Protein AF-A0AAE0V7F2-F1 (afdb_monomer_lite)

Sequence (615 aa):
MLTYCKDMPYSTTMYPNLLDQKSRTEAEQSVEYLLLNVVHSVLNGECNPDIRMLGCSIIAPRCENSKILKPCRSTCESVQKACDHLFERIGMAWPYYLDCDRFFVSEEEGCYDPLEGLRENVEPEMDSIPIEESSSVIPFTYHSNTQMFNILSKTAEDCSHISRTYSIGQSFEKEDLLVIEFSSNPGEHELLEPEVKYIGNMHGNEVLGRELLIHLAKYLCSEYLLGNTRIQTLINTTRIHILPSMNPDGYELALSEVLRGSDSEYNEDAVYTGQTAGRYNAQNIDLNRNFPDLTSYVYNQRRLKHFRNDHIPIPHSYWLGKVAPETYAVMKWIRSIPFVLSASFHGGDLVVSYPYDLSKHPLEKNAFSPTPDEQVFRQLAKMYANAHATMSSSDTDRCGGNFADKEGTVNGAQWYSIKGGMGDFNYLHTNCFEITVELGCDKFPAEDDLYTGWKENKEALLTFLESVHMGIKGIVKDEDGNGIKGAVVSVRGIRHSITTAKNGDYWRLLTPGIHIVSASAPGYSRAIKKVHLPAHMQTAGRVDFVLKKVPMDPEMNEINTLQMSNYEEFDPYNNLARYNMREVRPREQERQQKPWWWSYFTQLNNQNPSWLLRN

Structure (mmCIF, N/CA/C/O backbone):
data_AF-A0AAE0V7F2-F1
#
_entry.id   AF-A0AAE0V7F2-F1
#
loop_
_atom_site.group_PDB
_atom_site.id
_atom_site.type_symbol
_atom_site.label_atom_id
_atom_site.label_alt_id
_atom_site.label_comp_id
_atom_site.label_asym_id
_atom_site.label_entity_id
_atom_site.label_seq_id
_atom_site.pdbx_PDB_ins_code
_atom_site.Cartn_x
_atom_site.Cartn_y
_atom_site.Cartn_z
_atom_site.occupancy
_atom_site.B_iso_or_equiv
_atom_site.auth_seq_id
_atom_site.auth_comp_id
_atom_site.auth_asym_id
_atom_site.auth_atom_id
_atom_site.pdbx_PDB_model_num
ATOM 1 N N . MET A 1 1 ? 5.948 24.072 50.055 1.00 76.31 1 MET A N 1
ATOM 2 C CA . MET A 1 1 ? 5.459 23.374 48.852 1.00 76.31 1 MET A CA 1
ATOM 3 C C . MET A 1 1 ? 6.565 22.557 48.209 1.00 76.31 1 MET A C 1
ATOM 5 O O . MET A 1 1 ? 7.717 22.987 48.254 1.00 76.31 1 MET A O 1
ATOM 9 N N . LEU A 1 2 ? 6.215 21.394 47.655 1.00 85.12 2 LEU A N 1
ATOM 10 C CA . LEU A 1 2 ? 7.096 20.586 46.801 1.00 85.12 2 LEU A CA 1
ATOM 11 C C . LEU A 1 2 ? 7.266 21.278 45.447 1.00 85.12 2 LEU A C 1
ATOM 13 O O . LEU A 1 2 ? 6.346 21.961 45.002 1.00 85.12 2 LEU A O 1
ATOM 17 N N . THR A 1 3 ? 8.416 21.113 44.789 1.00 82.25 3 THR A N 1
ATOM 18 C CA . THR A 1 3 ? 8.709 21.825 43.531 1.00 82.25 3 THR A CA 1
ATOM 19 C C . THR A 1 3 ? 7.691 21.519 42.433 1.00 82.25 3 THR A C 1
ATOM 21 O O . THR A 1 3 ? 7.270 22.444 41.748 1.00 82.25 3 THR A O 1
ATOM 24 N N . TYR A 1 4 ? 7.244 20.264 42.323 1.00 82.75 4 TYR A N 1
ATOM 25 C CA . TYR A 1 4 ? 6.269 19.826 41.316 1.00 82.75 4 TYR A CA 1
ATOM 26 C C . TYR A 1 4 ? 4.811 20.235 41.617 1.00 82.75 4 TYR A C 1
ATOM 28 O O . TYR A 1 4 ? 3.957 20.186 40.734 1.00 82.75 4 TYR A O 1
ATOM 36 N N . CYS A 1 5 ? 4.535 20.687 42.847 1.00 88.56 5 CYS A N 1
ATOM 37 C CA . CYS A 1 5 ? 3.203 21.053 43.346 1.00 88.56 5 CYS A CA 1
ATOM 38 C C . CYS A 1 5 ? 3.073 22.553 43.652 1.00 88.56 5 CYS A C 1
ATOM 40 O O . CYS A 1 5 ? 2.258 22.951 44.481 1.00 88.56 5 CYS A O 1
ATOM 42 N N . LYS A 1 6 ? 3.921 23.399 43.058 1.00 84.81 6 LYS A N 1
ATOM 43 C CA . LYS A 1 6 ? 3.922 24.844 43.335 1.00 84.81 6 LYS A CA 1
ATOM 44 C C . LYS A 1 6 ? 2.682 25.572 42.813 1.00 84.81 6 LYS A C 1
ATOM 46 O O . LYS A 1 6 ? 2.355 26.611 43.373 1.00 84.81 6 LYS A O 1
ATOM 51 N N . ASP A 1 7 ? 2.011 25.015 41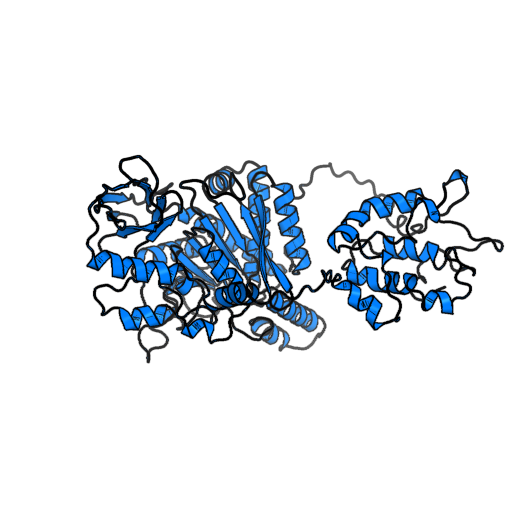.808 1.00 84.12 7 ASP A N 1
ATOM 52 C CA . ASP A 1 7 ? 0.898 25.662 41.098 1.00 84.12 7 ASP A CA 1
ATOM 53 C C . ASP A 1 7 ? -0.479 25.342 41.708 1.00 84.12 7 ASP A C 1
ATOM 55 O O . ASP A 1 7 ? -1.504 25.627 41.098 1.00 84.12 7 ASP A O 1
ATOM 59 N N . MET A 1 8 ? -0.523 24.713 42.889 1.00 87.88 8 MET A N 1
ATOM 60 C CA . MET A 1 8 ? -1.783 24.471 43.599 1.00 87.88 8 MET A CA 1
ATOM 61 C C . MET A 1 8 ? -2.416 25.804 44.045 1.00 87.88 8 MET A C 1
ATOM 63 O O . MET A 1 8 ? -1.685 26.749 44.357 1.00 87.88 8 MET A O 1
ATOM 67 N N . PRO A 1 9 ? -3.751 25.872 44.214 1.00 84.44 9 PRO A N 1
ATOM 68 C CA . PRO A 1 9 ? -4.465 27.093 44.618 1.00 84.44 9 PRO A CA 1
ATOM 69 C C . PRO A 1 9 ? -4.185 27.553 46.066 1.00 84.44 9 PRO A C 1
ATOM 71 O O . PRO A 1 9 ? -4.761 28.524 46.550 1.00 84.44 9 PRO A O 1
ATOM 74 N N . TYR A 1 10 ? -3.290 26.876 46.787 1.00 88.31 10 TYR A N 1
ATOM 75 C CA . TYR A 1 10 ? -2.889 27.191 48.155 1.00 88.31 10 TYR A CA 1
ATOM 76 C C . TYR A 1 10 ? -1.365 27.144 48.302 1.00 88.31 10 TYR A C 1
ATOM 78 O O . TYR A 1 10 ? -0.661 26.467 47.559 1.00 88.31 10 TYR A O 1
ATOM 86 N N . SER A 1 11 ? -0.837 27.844 49.306 1.00 86.69 11 SER A N 1
ATOM 87 C CA . SER A 1 11 ? 0.612 27.999 49.511 1.00 86.69 11 SER A CA 1
ATOM 88 C C . SER A 1 11 ? 1.158 27.261 50.742 1.00 86.69 11 SER A C 1
ATOM 90 O O . SER A 1 11 ? 2.370 27.031 50.844 1.00 86.69 11 SER A O 1
ATOM 92 N N . THR A 1 12 ? 0.285 26.847 51.667 1.00 88.69 12 THR A N 1
ATOM 93 C CA . THR A 1 12 ? 0.639 26.207 52.942 1.00 88.69 12 THR A CA 1
ATOM 94 C C . THR A 1 12 ? 0.296 24.716 52.955 1.00 88.69 12 THR A C 1
ATOM 96 O O . THR A 1 12 ? -0.811 24.308 52.621 1.00 88.69 12 THR A O 1
ATOM 99 N N . THR A 1 13 ? 1.255 23.898 53.399 1.00 91.94 13 THR A N 1
ATOM 100 C CA . THR A 1 13 ? 1.122 22.441 53.586 1.00 91.94 13 THR A CA 1
ATOM 101 C C . THR A 1 13 ? 1.678 22.056 54.954 1.00 91.94 13 THR A C 1
ATOM 103 O O . THR A 1 13 ? 2.510 22.780 55.506 1.00 91.94 13 THR A O 1
ATOM 106 N N . MET A 1 14 ? 1.258 20.913 55.492 1.00 89.94 14 MET A N 1
ATOM 107 C CA . MET A 1 14 ? 1.716 20.394 56.785 1.00 89.94 14 MET A CA 1
ATOM 108 C C . MET A 1 14 ? 2.252 18.966 56.660 1.00 89.94 14 MET A C 1
ATOM 110 O O . MET A 1 14 ? 1.837 18.230 55.768 1.00 89.94 14 MET A O 1
ATOM 114 N N . TYR A 1 15 ? 3.175 18.603 57.555 1.00 90.31 15 TYR A N 1
ATOM 115 C CA . TYR A 1 15 ? 3.662 17.237 57.742 1.00 90.31 15 TYR A CA 1
ATOM 116 C C . TYR A 1 15 ? 3.369 16.774 59.189 1.00 90.31 15 TYR A C 1
ATOM 118 O O . TYR A 1 15 ? 3.468 17.607 60.096 1.00 90.31 15 TYR A O 1
ATOM 126 N N . PRO A 1 16 ? 3.044 15.490 59.440 1.00 91.88 16 PRO A N 1
ATOM 127 C CA . PRO A 1 16 ? 2.923 14.426 58.448 1.00 91.88 16 PRO A CA 1
ATOM 128 C C . PRO A 1 16 ? 1.784 14.674 57.449 1.00 91.88 16 PRO A C 1
ATOM 130 O O . PRO A 1 16 ? 0.762 15.240 57.826 1.00 91.88 16 PRO A O 1
ATOM 133 N N . ASN A 1 17 ? 2.004 14.354 56.170 1.00 92.38 17 ASN A N 1
ATOM 134 C CA . ASN A 1 17 ? 0.981 14.521 55.128 1.00 92.38 17 ASN A CA 1
ATOM 135 C C . ASN A 1 17 ? -0.045 13.370 55.170 1.00 92.38 17 ASN A C 1
ATOM 137 O O . ASN A 1 17 ? -0.004 12.532 56.069 1.00 92.38 17 ASN A O 1
ATOM 141 N N . LEU A 1 18 ? -0.967 13.303 54.201 1.00 90.44 18 LEU A N 1
ATOM 142 C CA . LEU A 1 18 ? -2.002 12.256 54.163 1.00 90.44 18 LEU A CA 1
ATOM 143 C C . LEU A 1 18 ? -1.441 10.833 53.957 1.00 90.44 18 LEU A C 1
ATOM 145 O O . LEU A 1 18 ? -2.173 9.867 54.154 1.00 90.44 18 LEU A O 1
ATOM 149 N N . LEU A 1 19 ? -0.156 10.701 53.608 1.00 91.06 19 LEU A N 1
ATOM 150 C CA . LEU A 1 19 ? 0.577 9.436 53.481 1.00 91.06 19 LEU A CA 1
ATOM 151 C C . LEU A 1 19 ? 1.544 9.185 54.653 1.00 91.06 19 LEU A C 1
ATOM 153 O O . LEU A 1 19 ? 2.447 8.362 54.536 1.00 91.06 19 LEU A O 1
ATOM 157 N N . ASP A 1 20 ? 1.384 9.906 55.769 1.00 89.69 20 ASP A N 1
ATOM 158 C CA . ASP A 1 20 ? 2.210 9.818 56.984 1.00 89.69 20 ASP A CA 1
ATOM 159 C C . ASP A 1 20 ? 3.706 10.157 56.806 1.00 89.69 20 ASP A C 1
ATOM 161 O O . ASP A 1 20 ? 4.516 9.944 57.715 1.00 89.69 20 ASP A O 1
ATOM 165 N N . GLN A 1 21 ? 4.095 10.755 55.677 1.00 92.69 21 GLN A N 1
ATOM 166 C CA . GLN A 1 21 ? 5.470 11.205 55.440 1.00 92.69 21 GLN A CA 1
ATOM 167 C C . GLN A 1 21 ? 5.749 12.410 56.343 1.00 92.69 21 GLN A C 1
ATOM 169 O O . GLN A 1 21 ? 5.007 13.387 56.304 1.00 92.69 21 GLN A O 1
ATOM 174 N N . LYS A 1 22 ? 6.798 12.375 57.170 1.00 91.75 22 LYS A N 1
ATOM 175 C CA . LYS A 1 22 ? 7.000 13.310 58.297 1.00 91.75 22 LYS A CA 1
ATOM 176 C C . LYS A 1 22 ? 7.716 14.598 57.920 1.00 91.75 22 LYS A C 1
ATOM 178 O O . LYS A 1 22 ? 7.778 15.527 58.725 1.00 91.75 22 LYS A O 1
ATOM 183 N N . SER A 1 23 ? 8.292 14.662 56.726 1.00 92.25 23 SER A N 1
ATOM 184 C CA . SER A 1 23 ? 9.038 15.828 56.269 1.00 92.25 23 SER A CA 1
ATOM 185 C C . SER A 1 23 ? 8.965 15.997 54.758 1.00 92.25 23 SER A C 1
ATOM 187 O O . SER A 1 23 ? 8.710 15.052 54.016 1.00 92.25 23 SER A O 1
ATOM 189 N N . ARG A 1 24 ? 9.287 17.209 54.297 1.00 89.69 24 ARG A N 1
ATOM 190 C CA . ARG A 1 24 ? 9.429 17.512 52.870 1.00 89.69 24 ARG A CA 1
ATOM 191 C C . ARG A 1 24 ? 10.435 16.598 52.175 1.00 89.69 24 ARG A C 1
ATOM 193 O O . ARG A 1 24 ? 10.157 16.122 51.084 1.00 89.69 24 ARG A O 1
ATOM 200 N N . THR A 1 25 ? 11.583 16.362 52.802 1.00 88.00 25 THR A N 1
ATOM 201 C CA . THR A 1 25 ? 12.639 15.517 52.234 1.00 88.00 25 THR A CA 1
ATOM 202 C C . THR A 1 25 ? 12.160 14.078 52.055 1.00 88.00 25 THR A C 1
ATOM 204 O O . THR A 1 25 ? 12.447 13.461 51.038 1.00 88.00 25 THR A O 1
ATOM 207 N N . GLU A 1 26 ? 11.387 13.566 53.015 1.00 88.81 26 GLU A N 1
ATOM 208 C CA . GLU A 1 26 ? 10.793 12.227 52.944 1.00 88.81 26 GLU A CA 1
ATOM 209 C C . GLU A 1 26 ? 9.736 12.129 51.833 1.00 88.81 26 GLU A C 1
ATOM 211 O O . GLU A 1 26 ? 9.725 11.152 51.091 1.00 88.81 26 GLU A O 1
ATOM 216 N N . ALA A 1 27 ? 8.918 13.170 51.649 1.00 88.94 27 ALA A N 1
ATOM 217 C CA . ALA A 1 27 ? 7.993 13.271 50.521 1.00 88.94 27 ALA A CA 1
ATOM 218 C C . ALA A 1 27 ? 8.712 13.313 49.160 1.00 88.94 27 ALA A C 1
ATOM 220 O O . ALA A 1 27 ? 8.349 12.557 48.264 1.00 88.94 27 ALA A O 1
ATOM 221 N N . GLU A 1 28 ? 9.753 14.137 48.993 1.00 88.56 28 GLU A N 1
ATOM 222 C CA . GLU A 1 28 ? 10.495 14.257 47.721 1.00 88.56 28 GLU A CA 1
ATOM 223 C C . GLU A 1 28 ? 11.257 12.973 47.343 1.00 88.56 28 GLU A C 1
ATOM 225 O O . GLU A 1 28 ? 11.496 12.727 46.163 1.00 88.56 28 GLU A O 1
ATOM 230 N N . GLN A 1 29 ? 11.617 12.144 48.327 1.00 84.19 29 GLN A N 1
ATOM 231 C CA . GLN A 1 29 ? 12.279 10.849 48.122 1.00 84.19 29 GLN A CA 1
ATOM 232 C C . GLN A 1 29 ? 11.297 9.676 47.991 1.00 84.19 29 GLN A C 1
ATOM 234 O O . GLN A 1 29 ? 11.724 8.541 47.774 1.00 84.19 29 GLN A O 1
ATOM 239 N N . SER A 1 30 ? 9.996 9.922 48.133 1.00 86.19 30 SER A N 1
ATOM 240 C CA . SER A 1 30 ? 8.976 8.878 48.099 1.00 86.19 30 SER A CA 1
ATOM 241 C C . SER A 1 30 ? 8.700 8.361 46.686 1.00 86.19 30 SER A C 1
ATOM 243 O O . SER A 1 30 ? 8.906 9.054 45.684 1.00 86.19 30 SER A O 1
ATOM 245 N N . VAL A 1 31 ? 8.208 7.124 46.594 1.00 83.88 31 VAL A N 1
ATOM 246 C CA . VAL A 1 31 ? 7.852 6.515 45.304 1.00 83.88 31 VAL A CA 1
ATOM 247 C C . VAL A 1 31 ? 6.606 7.182 44.717 1.00 83.88 31 VAL A C 1
ATOM 249 O O . VAL A 1 31 ? 6.475 7.269 43.500 1.00 83.88 31 VAL A O 1
ATOM 252 N N . GLU A 1 32 ? 5.729 7.719 45.563 1.00 88.31 32 GLU A N 1
ATOM 253 C CA . GLU A 1 32 ? 4.538 8.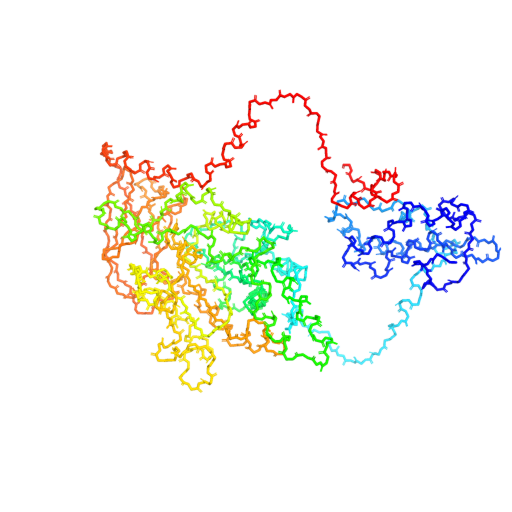470 45.173 1.00 88.31 32 GLU A CA 1
ATOM 254 C C . GLU A 1 32 ? 4.908 9.794 44.496 1.00 88.31 32 GLU A C 1
ATOM 256 O O . GLU A 1 32 ? 4.370 10.119 43.440 1.00 88.31 32 GLU A O 1
ATOM 261 N N . TYR A 1 33 ? 5.886 10.531 45.035 1.00 88.12 33 TYR A N 1
ATOM 262 C CA . TYR A 1 33 ? 6.379 11.752 44.389 1.00 88.12 33 TYR A CA 1
ATOM 263 C C . TYR A 1 33 ? 7.114 11.450 43.078 1.00 88.12 33 TYR A C 1
ATOM 265 O O . TYR A 1 33 ? 6.953 12.178 42.097 1.00 88.12 33 TYR A O 1
ATOM 273 N N . LEU A 1 34 ? 7.882 10.356 43.021 1.00 83.88 34 LEU A N 1
ATOM 274 C CA . LEU A 1 34 ? 8.495 9.895 41.774 1.00 83.88 34 LEU A CA 1
ATOM 275 C C . LEU A 1 34 ? 7.433 9.550 40.720 1.00 83.88 34 LEU A C 1
ATOM 277 O O . LEU A 1 34 ? 7.557 9.986 39.577 1.00 83.88 34 LEU A O 1
ATOM 281 N N . LEU A 1 35 ? 6.378 8.823 41.107 1.00 85.19 35 LEU A N 1
ATOM 282 C CA . LEU A 1 35 ? 5.272 8.492 40.213 1.00 85.19 35 LEU A CA 1
ATOM 283 C C . LEU A 1 35 ? 4.605 9.760 39.679 1.00 85.19 35 LEU A C 1
ATOM 285 O O . LEU A 1 35 ? 4.402 9.839 38.477 1.00 85.19 35 LEU A O 1
ATOM 289 N N . LEU A 1 36 ? 4.347 10.779 40.508 1.00 85.25 36 LEU A N 1
ATOM 290 C CA . LEU A 1 36 ? 3.776 12.044 40.021 1.00 85.25 36 LEU A CA 1
ATOM 291 C C . LEU A 1 36 ? 4.656 12.753 38.989 1.00 85.25 36 LEU A C 1
ATOM 293 O O . LEU A 1 36 ? 4.128 13.244 37.995 1.00 85.25 36 LEU A O 1
ATOM 297 N N . ASN A 1 37 ? 5.977 12.774 39.183 1.00 80.94 37 ASN A N 1
ATOM 298 C CA . ASN A 1 37 ? 6.896 13.399 38.225 1.00 80.94 37 ASN A CA 1
ATOM 299 C C . ASN A 1 37 ? 6.953 12.650 36.884 1.00 80.94 37 ASN A C 1
ATOM 301 O O . ASN A 1 37 ? 7.182 13.262 35.843 1.00 80.94 37 ASN A O 1
ATOM 305 N N . VAL A 1 38 ? 6.775 11.328 36.914 1.00 79.88 38 VAL A N 1
ATOM 306 C CA . VAL A 1 38 ? 6.934 10.451 35.747 1.00 79.88 38 VAL A CA 1
ATOM 307 C C . VAL A 1 38 ? 5.597 10.181 35.047 1.00 79.88 38 VAL A C 1
ATOM 309 O O . VAL A 1 38 ? 5.588 9.989 33.837 1.00 79.88 38 VAL A O 1
ATOM 312 N N . VAL A 1 39 ? 4.465 10.242 35.757 1.00 78.88 39 VAL A N 1
ATOM 313 C CA . VAL A 1 39 ? 3.109 9.984 35.232 1.00 78.88 39 VAL A CA 1
ATOM 314 C C . VAL A 1 39 ? 2.785 10.852 34.030 1.00 78.88 39 VAL A C 1
ATOM 316 O O . VAL A 1 39 ? 2.226 10.347 33.068 1.00 78.88 39 VAL A O 1
ATOM 319 N N . HIS A 1 40 ? 3.187 12.124 34.036 1.00 76.88 40 HIS A N 1
ATOM 320 C CA . HIS A 1 40 ? 2.998 12.985 32.871 1.00 76.88 40 HIS A CA 1
ATOM 321 C C . HIS A 1 40 ? 3.680 12.413 31.619 1.00 76.88 40 HIS A C 1
ATOM 323 O O . HIS A 1 40 ? 3.065 12.365 30.562 1.00 76.88 40 HIS A O 1
ATOM 329 N N . SER A 1 41 ? 4.919 11.929 31.748 1.00 73.12 41 SER A N 1
ATOM 330 C CA . SER A 1 41 ? 5.647 11.299 30.642 1.00 73.12 41 SER A CA 1
ATOM 331 C C . SER A 1 41 ? 5.103 9.912 30.302 1.00 73.12 41 SER A C 1
ATOM 333 O O . SER A 1 41 ? 5.117 9.537 29.140 1.00 73.12 41 SER A O 1
ATOM 335 N N . VAL A 1 42 ? 4.644 9.143 31.292 1.00 77.38 42 VAL A N 1
ATOM 336 C CA . VAL A 1 42 ? 4.132 7.776 31.095 1.00 77.38 42 VAL A CA 1
ATOM 337 C C . VAL A 1 42 ? 2.744 7.767 30.455 1.00 77.38 42 VAL A C 1
ATOM 339 O O . VAL A 1 42 ? 2.432 6.850 29.702 1.00 77.38 42 VAL A O 1
ATOM 342 N N . LEU A 1 43 ? 1.932 8.789 30.723 1.00 78.50 43 LEU A N 1
ATOM 343 C CA . LEU A 1 43 ? 0.631 9.008 30.089 1.00 78.50 43 LEU A CA 1
ATOM 344 C C . LEU A 1 43 ? 0.724 9.925 28.858 1.00 78.50 43 LEU A C 1
ATOM 346 O O . LEU A 1 43 ? -0.304 10.385 28.374 1.00 78.50 43 LEU A O 1
ATOM 350 N N . ASN A 1 44 ? 1.931 10.224 28.358 1.00 69.62 44 ASN A N 1
ATOM 351 C CA . ASN A 1 44 ? 2.153 11.087 27.188 1.00 69.62 44 ASN A CA 1
ATOM 352 C C . ASN A 1 44 ? 1.442 12.456 27.265 1.00 69.62 44 ASN A C 1
ATOM 354 O O . ASN A 1 44 ? 0.993 12.999 26.262 1.00 69.62 44 ASN A O 1
ATOM 358 N N . GLY A 1 45 ? 1.318 13.022 28.466 1.00 72.75 45 GLY A N 1
ATOM 359 C CA . GLY A 1 45 ? 0.644 14.297 28.706 1.00 72.75 45 GLY A CA 1
ATOM 360 C C . GLY A 1 45 ? -0.863 14.220 28.932 1.00 72.75 45 GLY A C 1
ATOM 361 O O . GLY A 1 45 ? -1.419 15.162 29.497 1.00 72.75 45 GLY A O 1
ATOM 362 N N . GLU A 1 46 ? -1.509 13.107 28.588 1.00 75.44 46 GLU A N 1
ATOM 363 C CA . GLU A 1 46 ? -2.941 12.904 28.804 1.00 75.44 46 GLU A CA 1
ATOM 364 C C . GLU A 1 46 ? -3.264 12.901 30.315 1.00 75.44 46 GLU A C 1
ATOM 366 O O . GLU A 1 46 ? -2.484 12.417 31.141 1.00 75.44 46 GLU A O 1
ATOM 371 N N . CYS A 1 47 ? -4.402 13.494 30.699 1.00 83.94 47 CYS A N 1
ATOM 372 C CA . CYS A 1 47 ? -4.827 13.678 32.097 1.00 83.94 47 CYS A CA 1
ATOM 373 C C . CYS A 1 47 ? -3.931 14.571 32.989 1.00 83.94 47 CYS A C 1
ATOM 375 O O . CYS A 1 47 ? -4.092 14.600 34.214 1.00 83.94 47 CYS A O 1
ATOM 377 N N . ASN A 1 48 ? -3.012 15.342 32.399 1.00 82.69 48 ASN A N 1
ATOM 378 C CA . ASN A 1 48 ? -2.368 16.493 33.042 1.00 82.69 48 ASN A CA 1
ATOM 379 C C . ASN A 1 48 ? -3.172 17.767 32.694 1.00 82.69 48 ASN A C 1
ATOM 381 O O . ASN A 1 48 ? -3.544 17.921 31.533 1.00 82.69 48 ASN A O 1
ATOM 385 N N . PRO A 1 49 ? -3.457 18.684 33.639 1.00 86.50 49 PRO A N 1
ATOM 386 C CA . PRO A 1 49 ? -2.963 18.757 35.018 1.00 86.50 49 PRO A CA 1
ATOM 387 C C . PRO A 1 49 ? -3.749 17.958 36.060 1.00 86.50 49 PRO A C 1
ATOM 389 O O . PRO A 1 49 ? -3.284 17.882 37.196 1.00 86.50 49 PRO A O 1
ATOM 392 N N . ASP A 1 50 ? -4.860 17.320 35.704 1.00 90.50 50 ASP A N 1
ATOM 393 C CA . ASP A 1 50 ? -5.803 16.717 36.655 1.00 90.50 50 ASP A CA 1
ATOM 394 C C . ASP A 1 50 ? -5.165 15.705 37.622 1.00 90.50 50 ASP A C 1
ATOM 396 O O . ASP A 1 50 ? -5.233 15.885 38.838 1.00 90.50 50 ASP A O 1
ATOM 400 N N . ILE A 1 51 ? -4.464 14.680 37.116 1.00 91.00 51 ILE A N 1
ATOM 401 C CA . ILE A 1 51 ? -3.805 13.658 37.956 1.00 91.00 51 ILE A CA 1
ATOM 402 C C . ILE A 1 51 ? -2.661 14.258 38.779 1.00 91.00 51 ILE A C 1
ATOM 404 O O . ILE A 1 51 ? -2.439 13.862 39.928 1.00 91.00 51 ILE A O 1
ATOM 408 N N . ARG A 1 52 ? -1.943 15.241 38.218 1.00 91.00 52 ARG A N 1
ATOM 409 C CA . ARG A 1 52 ? -0.869 15.951 38.925 1.00 91.00 52 ARG A CA 1
ATOM 410 C C . ARG A 1 52 ? -1.432 16.709 40.121 1.00 91.00 52 ARG A C 1
ATOM 412 O O . ARG A 1 52 ? -0.920 16.544 41.225 1.00 91.00 52 ARG A O 1
ATOM 419 N N . MET A 1 53 ? -2.473 17.514 39.912 1.00 91.19 53 MET A N 1
ATOM 420 C CA . MET A 1 53 ? -3.102 18.307 40.970 1.00 91.19 53 MET A CA 1
ATOM 421 C C . MET A 1 53 ? -3.752 17.405 42.021 1.00 91.19 53 MET A C 1
ATOM 423 O O . MET A 1 53 ? -3.571 17.623 43.221 1.00 91.19 53 MET A O 1
ATOM 427 N N . LEU A 1 54 ? -4.421 16.332 41.586 1.00 92.38 54 LEU A N 1
ATOM 428 C CA . LEU A 1 54 ? -5.016 15.341 42.476 1.00 92.38 54 LEU A CA 1
ATOM 429 C C . LEU A 1 54 ? -3.949 14.678 43.358 1.00 92.38 54 LEU A C 1
ATOM 431 O O . LEU A 1 54 ? -4.086 14.647 44.577 1.00 92.38 54 LEU A O 1
ATOM 435 N N . GLY A 1 55 ? -2.827 14.246 42.782 1.00 92.38 55 GLY A N 1
ATOM 436 C CA . GLY A 1 55 ? -1.706 13.698 43.544 1.00 92.38 55 GLY A CA 1
ATOM 437 C C . GLY A 1 55 ? -1.035 14.708 44.471 1.00 92.38 55 GLY A C 1
ATOM 438 O O . GLY A 1 55 ? -0.740 14.399 45.628 1.00 92.38 55 GLY A O 1
ATOM 439 N N . CYS A 1 56 ? -0.838 15.939 44.003 1.00 92.94 56 CYS A N 1
ATOM 440 C CA . CYS A 1 56 ? -0.295 17.025 44.813 1.00 92.94 56 CYS A CA 1
ATOM 441 C C . CYS A 1 56 ? -1.187 17.357 46.016 1.00 92.94 56 CYS A C 1
ATOM 443 O O . CYS A 1 56 ? -0.654 17.646 47.088 1.00 92.94 56 CYS A O 1
ATOM 445 N N . SER A 1 57 ? -2.511 17.232 45.887 1.00 93.62 57 SER A N 1
ATOM 446 C CA . SER A 1 57 ? -3.450 17.407 47.003 1.00 93.62 57 SER A CA 1
ATOM 447 C C . SER A 1 57 ? -3.291 16.365 48.116 1.00 93.62 57 SER A C 1
ATOM 449 O O . SER A 1 57 ? -3.660 16.630 49.257 1.00 93.62 57 SER A O 1
ATOM 451 N N . ILE A 1 58 ? -2.682 15.211 47.819 1.00 94.06 58 ILE A N 1
ATOM 452 C CA . ILE A 1 58 ? -2.427 14.139 48.788 1.00 94.06 58 ILE A CA 1
ATOM 453 C C . ILE A 1 58 ? -1.027 14.243 49.401 1.00 94.06 58 ILE A C 1
ATOM 455 O O . ILE A 1 58 ? -0.872 14.146 50.622 1.00 94.06 58 ILE A O 1
ATOM 459 N N . ILE A 1 59 ? 0.002 14.477 48.578 1.00 92.62 59 ILE A N 1
ATOM 460 C CA . ILE A 1 59 ? 1.401 14.529 49.041 1.00 92.62 59 ILE A CA 1
ATOM 461 C C . ILE A 1 59 ? 1.734 15.884 49.692 1.00 92.62 59 ILE A C 1
ATOM 463 O O . ILE A 1 59 ? 2.520 15.947 50.640 1.00 92.62 59 ILE A O 1
ATOM 467 N N . 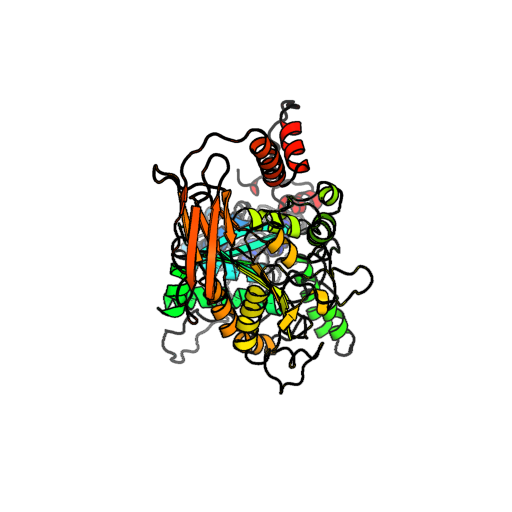ALA A 1 60 ? 1.120 16.974 49.232 1.00 93.19 60 ALA A N 1
ATOM 468 C CA . ALA A 1 60 ? 1.271 18.316 49.792 1.00 93.19 60 ALA A CA 1
ATOM 469 C C . ALA A 1 60 ? -0.111 18.932 50.086 1.00 93.19 60 ALA A C 1
ATOM 471 O O . ALA A 1 60 ? -0.503 19.890 49.415 1.00 93.19 60 ALA A O 1
ATOM 472 N N . PRO A 1 61 ? -0.873 18.384 51.050 1.00 93.19 61 PRO A N 1
ATOM 473 C CA . PRO A 1 61 ? -2.263 18.761 51.274 1.00 93.19 61 PRO A CA 1
ATOM 474 C C . PRO A 1 61 ? -2.399 20.175 51.848 1.00 93.19 61 PRO A C 1
ATOM 476 O O . PRO A 1 61 ? -1.533 20.653 52.591 1.00 93.19 61 PRO A O 1
ATOM 479 N N . ARG A 1 62 ? -3.526 20.830 51.551 1.00 92.31 62 ARG A N 1
ATOM 480 C CA . ARG A 1 62 ? -3.865 22.153 52.094 1.00 92.31 62 ARG A CA 1
ATOM 481 C C . ARG A 1 62 ? -3.936 22.102 53.622 1.00 92.31 62 ARG A C 1
ATOM 483 O O . ARG A 1 62 ? -4.567 21.220 54.205 1.00 92.31 62 ARG A O 1
ATOM 490 N N . CYS A 1 63 ? -3.291 23.064 54.278 1.00 89.19 63 CYS A N 1
ATOM 491 C CA . CYS A 1 63 ? -3.328 23.209 55.733 1.00 89.19 63 CYS A CA 1
ATOM 492 C C . CYS A 1 63 ? -3.904 24.566 56.136 1.00 89.19 63 CYS A C 1
ATOM 494 O O . CYS A 1 63 ? -3.381 25.608 55.731 1.00 89.19 63 CYS A O 1
ATOM 496 N N . GLU A 1 64 ? -4.920 24.531 56.999 1.00 87.50 64 GLU A N 1
ATOM 497 C CA . GLU A 1 64 ? -5.547 25.698 57.617 1.00 87.50 64 GLU A CA 1
ATOM 498 C C . GLU A 1 64 ? -5.712 25.470 59.121 1.00 87.50 64 GLU A C 1
ATOM 500 O O . GLU A 1 64 ? -6.094 24.388 59.560 1.00 87.50 64 GLU A O 1
ATOM 505 N N . ASN A 1 65 ? -5.421 26.489 59.938 1.00 85.44 65 ASN A N 1
ATOM 506 C CA . ASN A 1 65 ? -5.565 26.427 61.401 1.00 85.44 65 ASN A CA 1
ATOM 507 C C . ASN A 1 65 ? -4.893 25.197 62.050 1.00 85.44 65 ASN A C 1
ATOM 509 O O . ASN A 1 65 ? -5.433 24.600 62.984 1.00 85.44 65 ASN A O 1
ATOM 513 N N . SER A 1 66 ? -3.719 24.805 61.542 1.00 84.50 66 SER A N 1
ATOM 514 C CA . SER A 1 66 ? -2.977 23.614 61.987 1.00 84.50 66 SER A CA 1
ATOM 515 C C . SER A 1 66 ? -3.752 22.297 61.827 1.00 84.50 66 SER A C 1
ATOM 517 O O . SER A 1 66 ? -3.505 21.338 62.560 1.00 84.50 66 SER A O 1
ATOM 519 N N . LYS A 1 67 ? -4.684 22.232 60.868 1.00 87.31 67 LYS A N 1
ATOM 520 C CA . LYS A 1 67 ? -5.394 21.019 60.450 1.00 87.31 67 LYS A CA 1
ATOM 521 C C . LYS A 1 67 ? -5.242 20.813 58.945 1.00 87.31 67 LYS A C 1
ATOM 523 O O . LYS A 1 67 ? -5.258 21.767 58.171 1.00 87.31 67 LYS A O 1
ATOM 528 N N . ILE A 1 68 ? -5.089 19.554 58.542 1.00 89.62 68 ILE A N 1
ATOM 529 C CA . ILE A 1 68 ? -5.121 19.170 57.129 1.00 89.62 68 ILE A CA 1
ATOM 530 C C . ILE A 1 68 ? -6.572 19.204 56.663 1.00 89.62 68 ILE A C 1
ATOM 532 O O . ILE A 1 68 ? -7.428 18.572 57.285 1.00 89.62 68 ILE A O 1
ATOM 536 N N . LEU A 1 69 ? -6.824 19.918 55.571 1.00 91.19 69 LEU A N 1
ATOM 537 C CA . LEU A 1 69 ? -8.086 19.858 54.848 1.00 91.19 69 LEU A CA 1
ATOM 538 C C . LEU A 1 69 ? -7.969 18.763 53.784 1.00 91.19 69 LEU A C 1
ATOM 540 O O . LEU A 1 69 ? -6.949 18.680 53.100 1.00 91.19 69 LEU A O 1
ATOM 544 N N . LYS A 1 70 ? -8.978 17.898 53.666 1.00 91.25 70 LYS A N 1
ATOM 545 C CA . LYS A 1 70 ? -8.972 16.809 52.681 1.00 91.25 70 LYS A CA 1
ATOM 546 C C . LYS A 1 70 ? -9.632 17.253 51.366 1.00 91.25 70 LYS A C 1
ATOM 548 O O . LYS A 1 70 ? -10.583 18.034 51.411 1.00 91.25 70 LYS A O 1
ATOM 553 N N . PRO A 1 71 ? -9.155 16.766 50.211 1.00 93.75 71 PRO A N 1
ATOM 554 C CA . PRO A 1 71 ? -9.772 17.049 48.917 1.00 93.75 71 PRO A CA 1
ATOM 555 C C . PRO A 1 71 ? -11.127 16.343 48.739 1.00 93.75 71 PRO A C 1
ATOM 557 O O . PRO A 1 71 ? -11.406 15.324 49.383 1.00 93.75 71 PRO A O 1
ATOM 560 N N . CYS A 1 72 ? -11.972 16.886 47.860 1.00 94.62 72 CYS A N 1
ATOM 561 C CA . CYS A 1 72 ? -13.320 16.373 47.610 1.00 94.62 72 CYS A CA 1
ATOM 562 C C . CYS A 1 72 ? -13.328 15.037 46.856 1.00 94.62 72 CYS A C 1
ATOM 564 O O . CYS A 1 72 ? -12.658 14.871 45.832 1.00 94.62 72 CYS A O 1
ATOM 566 N N . ARG A 1 73 ? -14.141 14.090 47.344 1.00 93.88 73 ARG A N 1
ATOM 567 C CA . ARG A 1 73 ? -14.322 12.766 46.726 1.00 93.88 73 ARG A CA 1
ATOM 568 C C . ARG A 1 73 ? -14.925 12.854 45.327 1.00 93.88 73 ARG A C 1
ATOM 570 O O . ARG A 1 73 ? -14.453 12.164 44.432 1.00 93.88 73 ARG A O 1
ATOM 577 N N . SER A 1 74 ? -15.893 13.745 45.127 1.00 92.25 74 SER A N 1
ATOM 578 C CA . SER A 1 74 ? -16.535 13.991 43.829 1.00 92.25 74 SER A CA 1
ATOM 579 C C . SER A 1 74 ? -15.524 14.371 42.738 1.00 92.25 74 SER A C 1
ATOM 581 O O . SER A 1 74 ? -15.581 13.836 41.630 1.00 92.25 74 SER A O 1
ATOM 583 N N . THR A 1 75 ? -14.544 15.229 43.053 1.00 92.62 75 THR A N 1
ATOM 584 C CA . THR A 1 75 ? -13.453 15.572 42.126 1.00 92.62 75 THR A CA 1
ATOM 585 C C . THR A 1 75 ? -12.595 14.351 41.799 1.00 92.62 75 THR A C 1
ATOM 587 O O . THR A 1 75 ? -12.309 14.104 40.627 1.00 92.62 75 THR A O 1
ATOM 590 N N . CYS A 1 76 ? -12.209 13.565 42.808 1.00 94.50 76 CYS A N 1
ATOM 591 C CA . CYS A 1 76 ? -11.414 12.352 42.607 1.00 94.50 76 CYS A CA 1
ATOM 592 C C . CYS A 1 76 ? -12.121 11.348 41.693 1.00 94.50 76 CYS A C 1
ATOM 594 O O . CYS A 1 76 ? -11.529 10.903 40.715 1.00 94.50 76 CYS A O 1
ATOM 596 N N . GLU A 1 77 ? -13.394 11.046 41.956 1.00 93.06 77 GLU A N 1
ATOM 597 C CA . GLU A 1 77 ? -14.179 10.094 41.161 1.00 93.06 77 GLU A CA 1
ATOM 598 C C . GLU A 1 77 ? -14.356 10.574 39.715 1.00 93.06 77 GLU A C 1
ATOM 600 O O . GLU A 1 77 ? -14.288 9.776 38.779 1.00 93.06 77 GLU A O 1
ATOM 605 N N . SER A 1 78 ? -14.524 11.885 39.510 1.00 91.38 78 SER A N 1
ATOM 606 C CA . SER A 1 78 ? -14.584 12.484 38.174 1.00 91.38 78 SER A CA 1
ATOM 607 C C . SER A 1 78 ? -13.278 12.290 37.401 1.00 91.38 78 SER A C 1
ATOM 609 O O . SER A 1 78 ? -13.318 11.913 36.230 1.00 91.38 78 SER A O 1
ATOM 611 N N . VAL A 1 79 ? -12.129 12.545 38.036 1.00 92.25 79 VAL A N 1
ATOM 612 C CA . VAL A 1 79 ? -10.807 12.372 37.412 1.00 92.25 79 VAL A CA 1
ATOM 613 C C . VAL A 1 79 ? -10.510 10.891 37.188 1.00 92.25 79 VAL A C 1
ATOM 615 O O . VAL A 1 79 ? -10.044 10.515 36.116 1.00 92.25 79 VAL A O 1
ATOM 618 N N . GLN A 1 80 ? -10.840 10.029 38.152 1.00 91.88 80 GLN A N 1
ATOM 619 C CA . GLN A 1 80 ? -10.690 8.584 38.020 1.00 91.88 80 GLN A CA 1
ATOM 620 C C . GLN A 1 80 ? -11.491 8.063 36.831 1.00 91.88 80 GLN A C 1
ATOM 622 O O . GLN A 1 80 ? -10.930 7.429 35.947 1.00 91.88 80 GLN A O 1
ATOM 627 N N . LYS A 1 81 ? -12.772 8.421 36.725 1.00 89.06 81 LYS A N 1
ATOM 628 C CA . LYS A 1 81 ? -13.611 8.020 35.591 1.00 89.06 81 LYS A CA 1
ATOM 629 C C . LYS A 1 81 ? -13.066 8.503 34.241 1.00 89.06 81 LYS A C 1
ATOM 631 O O . LYS A 1 81 ? -13.201 7.788 33.251 1.00 89.06 81 LYS A O 1
ATOM 636 N N . ALA A 1 82 ? -12.473 9.695 34.188 1.00 87.12 82 ALA A N 1
ATOM 637 C CA . ALA A 1 82 ? -11.898 10.237 32.959 1.00 87.12 82 ALA A CA 1
ATOM 638 C C . ALA A 1 82 ? -10.580 9.541 32.566 1.00 87.12 82 ALA A C 1
ATOM 640 O O . ALA A 1 82 ? -10.332 9.313 31.383 1.00 87.12 82 ALA A O 1
ATOM 641 N N . CYS A 1 83 ? -9.754 9.166 33.546 1.00 91.25 83 CYS A N 1
ATOM 642 C CA . CYS A 1 83 ? -8.355 8.790 33.326 1.00 91.25 83 CYS A CA 1
ATOM 643 C C . CYS A 1 83 ? -8.032 7.305 33.542 1.00 91.25 83 CYS A C 1
ATOM 645 O O . CYS A 1 83 ? -6.960 6.867 33.130 1.00 91.25 83 CYS A O 1
ATOM 647 N N . ASP A 1 84 ? -8.916 6.515 34.159 1.00 88.00 84 ASP A N 1
ATOM 648 C CA . ASP A 1 84 ? -8.646 5.110 34.515 1.00 88.00 84 ASP A CA 1
ATOM 649 C C . ASP A 1 84 ? -8.264 4.261 33.291 1.00 88.00 84 ASP A C 1
ATOM 651 O O . ASP A 1 84 ? -7.274 3.531 33.320 1.00 88.00 84 ASP A O 1
ATOM 655 N N . HIS A 1 85 ? -8.948 4.469 32.161 1.00 86.81 85 HIS A N 1
ATOM 656 C CA . HIS A 1 85 ? -8.683 3.772 30.898 1.00 86.81 85 HIS A CA 1
ATOM 657 C C . HIS A 1 85 ? -7.234 3.933 30.381 1.00 86.81 85 HIS A C 1
ATOM 659 O O . HIS A 1 85 ? -6.712 3.046 29.702 1.00 86.81 85 HIS A O 1
ATOM 665 N N . LEU A 1 86 ? -6.556 5.039 30.713 1.00 86.31 86 LEU A N 1
ATOM 666 C CA . LEU A 1 86 ? -5.159 5.271 30.330 1.00 86.31 86 LEU A CA 1
ATOM 667 C C . LEU A 1 86 ? -4.197 4.422 31.160 1.00 86.31 86 LEU A C 1
ATOM 669 O O . LEU A 1 86 ? -3.241 3.869 30.616 1.00 86.31 86 LEU A O 1
ATOM 673 N N . PHE A 1 87 ? -4.475 4.263 32.457 1.00 85.00 87 PHE A N 1
ATOM 674 C CA . PHE A 1 87 ? -3.724 3.359 33.330 1.00 85.00 87 PHE A CA 1
ATOM 675 C C . PHE A 1 87 ? -3.916 1.899 32.900 1.00 85.00 87 PHE A C 1
ATOM 677 O O . PHE A 1 87 ? -2.952 1.126 32.890 1.00 85.00 87 PHE A O 1
ATOM 684 N N . GLU A 1 88 ? -5.120 1.539 32.440 1.00 84.06 88 GLU A N 1
ATOM 685 C CA . GLU A 1 88 ? -5.383 0.218 31.860 1.00 84.06 88 GLU A CA 1
ATOM 686 C C . GLU A 1 88 ? -4.534 -0.047 30.612 1.00 84.06 88 GLU A C 1
ATOM 688 O O . GLU A 1 88 ? -3.919 -1.111 30.506 1.00 84.06 88 GLU A O 1
ATOM 693 N N . ARG A 1 89 ? -4.443 0.934 29.703 1.00 80.31 89 ARG A N 1
ATOM 694 C CA . ARG A 1 89 ? -3.684 0.840 28.444 1.00 80.31 89 ARG A CA 1
ATOM 695 C C . ARG A 1 89 ? -2.206 0.519 28.669 1.00 80.31 89 ARG A C 1
ATOM 697 O O . ARG A 1 89 ? -1.631 -0.280 27.935 1.00 80.31 89 ARG A O 1
ATOM 704 N N . ILE A 1 90 ? -1.591 1.113 29.691 1.00 80.25 90 ILE A N 1
ATOM 705 C CA . ILE A 1 90 ? -0.170 0.905 30.019 1.00 80.25 90 ILE A CA 1
ATOM 706 C C . ILE A 1 90 ? 0.068 -0.279 30.972 1.00 80.25 90 ILE A C 1
ATOM 708 O O . ILE A 1 90 ? 1.206 -0.520 31.387 1.00 80.25 90 ILE A O 1
ATOM 712 N N . GLY A 1 91 ? -0.983 -1.011 31.353 1.00 81.25 91 GLY A N 1
ATOM 713 C CA . GLY A 1 91 ? -0.894 -2.133 32.290 1.00 81.25 91 GLY A CA 1
ATOM 714 C C . GLY A 1 91 ? -0.472 -1.726 33.707 1.00 81.25 91 GLY A C 1
ATOM 715 O O . GLY A 1 91 ? 0.154 -2.523 34.408 1.00 81.25 91 GLY A O 1
ATOM 716 N N . MET A 1 92 ? -0.775 -0.492 34.120 1.00 85.38 92 MET A N 1
ATOM 717 C CA . MET A 1 92 ? -0.477 0.044 35.449 1.00 85.38 92 MET A CA 1
ATOM 718 C C . MET A 1 92 ? -1.745 0.024 36.309 1.00 85.38 92 MET A C 1
ATOM 720 O O . MET A 1 92 ? -2.828 0.380 35.854 1.00 85.38 92 MET A O 1
ATOM 724 N N . ALA A 1 93 ? -1.639 -0.408 37.563 1.00 87.75 93 ALA A N 1
ATOM 725 C CA . ALA A 1 93 ? -2.752 -0.298 38.501 1.00 87.75 93 ALA A CA 1
ATOM 726 C C . ALA A 1 93 ? -2.997 1.172 38.885 1.00 87.75 93 ALA A C 1
ATOM 728 O O . ALA A 1 93 ? -2.044 1.947 39.005 1.00 87.75 93 ALA A O 1
ATOM 729 N N . TRP A 1 94 ? -4.263 1.541 39.115 1.00 87.75 94 TRP A N 1
ATOM 730 C CA . TRP A 1 94 ? -4.609 2.873 39.611 1.00 87.75 94 TRP A CA 1
ATOM 731 C C . TRP A 1 94 ? -3.843 3.164 40.914 1.00 87.75 94 TRP A C 1
ATOM 733 O O . TRP A 1 94 ? -3.841 2.309 41.811 1.00 87.75 94 TRP A O 1
ATOM 743 N N . PRO A 1 95 ? -3.160 4.318 41.049 1.00 90.62 95 PRO A N 1
ATOM 744 C CA . PRO A 1 95 ? -2.305 4.555 42.201 1.00 90.62 95 PRO A CA 1
ATOM 745 C C . PRO A 1 95 ? -3.087 4.533 43.511 1.00 90.62 95 PRO A C 1
ATOM 747 O O . PRO A 1 95 ? -4.076 5.243 43.665 1.00 90.62 95 PRO A O 1
ATOM 750 N N . TYR A 1 96 ? -2.614 3.761 44.494 1.00 90.12 96 TYR A N 1
ATOM 751 C CA . TYR A 1 96 ? -3.351 3.559 45.747 1.00 90.12 96 TYR A CA 1
ATOM 752 C C . TYR A 1 96 ? -3.611 4.866 46.515 1.00 90.12 96 TYR A C 1
ATOM 754 O O . TYR A 1 96 ? -4.574 4.959 47.268 1.00 90.12 96 TYR A O 1
ATOM 762 N N . TYR A 1 97 ? -2.739 5.870 46.362 1.00 88.75 97 TYR A N 1
ATOM 763 C CA . TYR A 1 97 ? -2.882 7.175 47.009 1.00 88.75 97 TYR A CA 1
ATOM 764 C C . TYR A 1 97 ? -3.898 8.091 46.308 1.00 88.75 97 TYR A C 1
ATOM 766 O O . TYR A 1 97 ? -4.222 9.149 46.835 1.00 88.75 97 TYR A O 1
ATOM 774 N N . LEU A 1 98 ? -4.414 7.676 45.149 1.00 91.88 98 LEU A N 1
ATOM 775 C CA . LEU A 1 98 ? -5.528 8.297 44.429 1.00 91.88 98 LEU A CA 1
ATOM 776 C C . LEU A 1 98 ? -6.825 7.486 44.583 1.00 91.88 98 LEU A C 1
ATOM 778 O O . LEU A 1 98 ? -7.755 7.655 43.801 1.00 91.88 98 LEU A O 1
ATOM 782 N N . ASP A 1 99 ? -6.887 6.584 45.562 1.00 89.75 99 ASP A N 1
ATOM 783 C CA . ASP A 1 99 ? -8.114 5.886 45.933 1.00 89.75 99 ASP A CA 1
ATOM 784 C C . ASP A 1 99 ? -9.097 6.875 46.584 1.00 89.75 99 ASP A C 1
ATOM 786 O O . ASP A 1 99 ? -8.856 7.396 47.686 1.00 89.75 99 ASP A O 1
ATOM 790 N N . CYS A 1 100 ? -10.201 7.136 45.878 1.00 90.94 100 CYS A N 1
ATOM 791 C CA . CYS A 1 100 ? -11.208 8.119 46.259 1.00 90.94 100 CYS A CA 1
ATOM 792 C C . CYS A 1 100 ? -11.906 7.786 47.588 1.00 90.94 100 CYS A C 1
ATOM 794 O O . CYS A 1 100 ? -12.352 8.699 48.284 1.00 90.94 100 CYS A O 1
ATOM 796 N N . ASP A 1 101 ? -11.935 6.519 48.010 1.00 88.00 101 ASP A N 1
ATOM 797 C CA . ASP A 1 101 ? -12.532 6.128 49.290 1.00 88.00 101 ASP A CA 1
ATOM 798 C C . ASP A 1 101 ? -11.592 6.327 50.484 1.00 88.00 101 ASP A C 1
ATOM 800 O O . ASP A 1 101 ? -12.043 6.421 51.630 1.00 88.00 101 ASP A O 1
ATOM 804 N N . ARG A 1 102 ? -10.280 6.408 50.237 1.00 86.19 102 ARG A N 1
ATOM 805 C CA . ARG A 1 102 ? -9.268 6.392 51.298 1.00 86.19 102 ARG A CA 1
ATOM 806 C C . ARG A 1 102 ? -8.813 7.782 51.728 1.00 86.19 102 ARG A C 1
ATOM 808 O O . ARG A 1 102 ? -8.652 8.031 52.926 1.00 86.19 102 ARG A O 1
ATOM 815 N N . PHE A 1 103 ? -8.578 8.676 50.770 1.00 89.38 103 PHE A N 1
ATOM 816 C CA . PHE A 1 103 ? -7.941 9.972 51.042 1.00 89.38 103 PHE A CA 1
ATOM 817 C C . PHE A 1 103 ? -8.844 11.187 50.808 1.00 89.38 103 PHE A C 1
ATOM 819 O O . PHE A 1 103 ? -8.497 12.288 51.239 1.00 89.38 103 PHE A O 1
ATOM 826 N N . PHE A 1 104 ? -10.020 10.978 50.217 1.00 92.75 104 PHE A N 1
ATOM 827 C CA . PHE A 1 104 ? -10.973 12.025 49.865 1.00 92.75 104 PHE A CA 1
ATOM 828 C C . PHE A 1 104 ? -12.254 11.899 50.695 1.00 92.75 104 PHE A C 1
ATOM 830 O O . PHE A 1 104 ? -12.664 10.798 51.077 1.00 92.75 104 PHE A O 1
ATOM 837 N N . VAL A 1 105 ? -12.887 13.034 50.992 1.00 91.12 105 VAL A N 1
ATOM 838 C CA . VAL A 1 105 ? -14.099 13.100 51.831 1.00 91.12 105 VAL A CA 1
ATOM 839 C C . VAL A 1 105 ? -15.253 13.770 51.100 1.00 91.12 105 VAL A C 1
ATOM 841 O O . VAL A 1 105 ? -15.061 14.419 50.069 1.00 91.12 105 VAL A O 1
ATOM 844 N N . SER A 1 106 ? -16.463 13.554 51.610 1.00 87.50 106 SER A N 1
ATOM 845 C CA . SER A 1 106 ? -17.677 14.167 51.076 1.00 87.50 106 SER A CA 1
ATOM 846 C C . SER A 1 106 ? -17.701 15.683 51.316 1.00 87.50 106 SER A C 1
ATOM 848 O O . SER A 1 106 ? -17.019 16.200 52.203 1.00 87.50 106 SER A O 1
ATOM 850 N N . GLU A 1 107 ? -18.518 16.405 50.547 1.00 86.25 107 GLU A N 1
ATOM 851 C CA . GLU A 1 107 ? -18.733 17.848 50.747 1.00 86.25 107 GLU A CA 1
ATOM 852 C C . GLU A 1 107 ? -19.307 18.157 52.140 1.00 86.25 107 GLU A C 1
ATOM 854 O O . GLU A 1 107 ? -18.961 19.170 52.747 1.00 86.25 107 GLU A O 1
ATOM 859 N N . GLU A 1 108 ? -20.104 17.241 52.695 1.00 81.38 108 GLU A N 1
ATOM 860 C CA . GLU A 1 108 ? -20.704 17.341 54.032 1.00 81.38 108 GLU A CA 1
ATOM 861 C C . GLU A 1 108 ? -19.660 17.310 55.166 1.00 81.38 108 GLU A C 1
ATOM 863 O O . GLU A 1 108 ? -19.886 17.871 56.239 1.00 81.38 108 GLU A O 1
ATOM 868 N N . GLU A 1 109 ? -18.496 16.696 54.929 1.00 80.88 109 GLU A N 1
ATOM 869 C CA . GLU A 1 109 ? -17.374 16.625 55.876 1.00 80.88 109 GLU A CA 1
ATOM 870 C C . GLU A 1 109 ? -16.431 17.841 55.797 1.00 80.88 109 GLU A C 1
ATOM 872 O O . GLU A 1 109 ? -15.522 17.966 56.622 1.00 80.88 109 GLU A O 1
ATOM 877 N N . GLY A 1 110 ? -16.655 18.751 54.842 1.00 83.62 110 GLY A N 1
ATOM 878 C CA . GLY A 1 110 ? -15.828 19.936 54.616 1.00 83.62 110 GLY A CA 1
ATOM 879 C C . GLY A 1 110 ? -14.553 19.618 53.831 1.00 83.62 110 GLY A C 1
ATOM 880 O O . GLY A 1 110 ? -13.469 19.496 54.407 1.00 83.62 110 GLY A O 1
ATOM 881 N N . CYS A 1 111 ? -14.689 19.509 52.508 1.00 90.62 111 CYS A N 1
ATOM 882 C CA . CYS A 1 111 ? -13.591 19.291 51.564 1.00 90.62 111 CYS A CA 1
ATOM 883 C C . CYS A 1 111 ? -13.282 20.542 50.723 1.00 90.62 111 CYS A C 1
ATOM 885 O O . CYS A 1 111 ? -14.007 21.534 50.780 1.00 90.62 111 CYS A O 1
ATOM 887 N N . TYR A 1 112 ? -12.203 20.496 49.938 1.00 91.44 112 TYR A N 1
ATOM 888 C CA . TYR A 1 112 ? -11.901 21.501 48.910 1.00 91.44 112 TYR A CA 1
ATOM 889 C C . TYR A 1 112 ? -11.675 20.845 47.545 1.00 91.44 112 TYR A C 1
ATOM 891 O O . TYR A 1 112 ? -11.228 19.695 47.479 1.00 91.44 112 TYR A O 1
ATOM 899 N N . ASP A 1 113 ? -11.951 21.573 46.462 1.00 90.44 113 ASP A N 1
ATOM 900 C CA . ASP A 1 113 ? -11.667 21.101 45.107 1.00 90.44 113 ASP A CA 1
ATOM 901 C C . ASP A 1 113 ? -10.186 21.361 44.763 1.00 90.44 113 ASP A C 1
ATOM 903 O O . ASP A 1 113 ? -9.761 22.515 44.683 1.00 90.44 113 ASP A O 1
ATOM 907 N N . PRO A 1 114 ? -9.348 20.327 44.562 1.00 88.31 114 PRO A N 1
ATOM 908 C CA . PRO A 1 114 ? -7.956 20.528 44.169 1.00 88.31 114 PRO A CA 1
ATOM 909 C C . PRO A 1 114 ? -7.791 21.101 42.750 1.00 88.31 114 PRO A C 1
ATOM 911 O O . PRO A 1 114 ? -6.675 21.486 42.403 1.00 88.31 114 PRO A O 1
ATOM 914 N N . LEU A 1 115 ? -8.863 21.155 41.949 1.00 87.88 115 LEU A N 1
ATOM 915 C CA . LEU A 1 115 ? -8.892 21.744 40.604 1.00 87.88 115 LEU A CA 1
ATOM 916 C C . LEU A 1 115 ? -9.516 23.155 40.572 1.00 87.88 115 LEU A C 1
ATOM 918 O O . LEU A 1 115 ? -9.733 23.714 39.492 1.00 87.88 115 LEU A O 1
ATOM 922 N N . GLU A 1 116 ? -9.795 23.742 41.739 1.00 80.81 116 GLU A N 1
ATOM 923 C CA . GLU A 1 116 ? -10.275 25.121 41.878 1.00 80.81 116 GLU A CA 1
ATOM 924 C C . GLU A 1 116 ? -9.297 26.100 41.190 1.00 80.81 116 GLU A C 1
ATOM 926 O O . GLU A 1 116 ? -8.081 26.016 41.374 1.00 80.81 116 GLU A O 1
ATOM 931 N N . GLY A 1 117 ? -9.816 26.988 40.332 1.00 67.12 117 GLY A N 1
ATOM 932 C CA . GLY A 1 117 ? -9.023 27.911 39.503 1.00 67.12 117 GLY A CA 1
ATOM 933 C C . GLY A 1 117 ? -8.568 27.372 38.134 1.00 67.12 117 GLY A C 1
ATOM 934 O O . GLY A 1 117 ? -8.257 28.168 37.249 1.00 67.12 117 GLY A O 1
ATOM 935 N N . LEU A 1 118 ? -8.589 26.052 37.894 1.00 68.19 118 LEU A N 1
ATOM 936 C CA . LEU A 1 118 ? -8.418 25.487 36.540 1.00 68.19 118 LEU A CA 1
ATOM 937 C C . LEU A 1 118 ? -9.732 25.491 35.749 1.00 68.19 118 LEU A C 1
ATOM 939 O O . LEU A 1 118 ? -9.722 25.617 34.528 1.00 68.19 118 LEU A O 1
ATOM 943 N N . ARG A 1 119 ? -10.865 25.384 36.454 1.00 59.59 119 ARG A N 1
ATOM 944 C CA . ARG A 1 119 ? -12.216 25.406 35.871 1.00 59.59 119 ARG A CA 1
ATOM 945 C C . ARG A 1 119 ? -12.801 26.818 35.714 1.00 59.59 119 ARG A C 1
ATOM 947 O O . ARG A 1 119 ? -13.724 26.995 34.933 1.00 59.59 119 ARG A O 1
ATOM 954 N N . GLU A 1 120 ? -12.248 27.820 36.401 1.00 46.81 120 GLU A N 1
ATOM 955 C CA . GLU A 1 120 ? -12.754 29.209 36.412 1.00 46.81 120 GLU A CA 1
ATOM 956 C C . GLU A 1 120 ? -12.255 30.083 35.243 1.00 46.81 120 GLU A C 1
ATOM 958 O O . GLU A 1 120 ? -12.690 31.220 35.103 1.00 46.81 120 GLU A O 1
ATOM 963 N N . ASN A 1 121 ? -11.414 29.556 34.343 1.00 41.09 121 ASN A N 1
ATOM 964 C CA . ASN A 1 121 ? -11.079 30.225 33.073 1.00 41.09 121 ASN A CA 1
ATOM 965 C C . ASN A 1 121 ? -12.054 29.886 31.929 1.00 41.09 121 ASN A C 1
ATOM 967 O O . ASN A 1 121 ? -11.742 30.108 30.760 1.00 41.09 121 ASN A O 1
ATOM 971 N N . VAL A 1 122 ? -13.236 29.360 32.255 1.00 42.16 122 VAL A N 1
ATOM 972 C CA . VAL A 1 122 ? -14.335 29.169 31.304 1.00 42.16 122 VAL A CA 1
ATOM 973 C C . VAL A 1 122 ? -15.626 29.677 31.947 1.00 42.16 122 VAL A C 1
ATOM 975 O O . VAL A 1 122 ? -16.449 28.898 32.417 1.00 42.16 122 VAL A O 1
ATOM 978 N N . GLU A 1 123 ? -15.802 30.999 31.990 1.00 28.67 123 GLU A N 1
ATOM 979 C CA . GLU A 1 123 ? -17.146 31.582 32.077 1.00 28.67 123 GLU A CA 1
ATOM 980 C C . GLU A 1 123 ? -17.691 31.900 30.672 1.00 28.67 123 GLU A C 1
ATOM 982 O O . GLU A 1 123 ? -16.918 32.092 29.730 1.00 28.67 123 GLU A O 1
ATOM 987 N N . PRO A 1 124 ? -19.025 31.890 30.503 1.00 38.31 124 PRO A N 1
ATOM 988 C CA . PRO A 1 124 ? -19.677 31.591 29.240 1.00 38.31 124 PRO A CA 1
ATOM 989 C C . PRO A 1 124 ? -20.103 32.869 28.511 1.00 38.31 124 PRO A C 1
ATOM 991 O O . PRO A 1 124 ? -21.046 33.542 28.929 1.00 38.31 124 PRO A O 1
ATOM 994 N N . GLU A 1 125 ? -19.491 33.170 27.365 1.00 27.03 125 GLU A N 1
ATOM 995 C CA . GLU A 1 125 ? -20.140 34.047 26.388 1.00 27.03 125 GLU A CA 1
ATOM 996 C C . GLU A 1 125 ? -21.163 33.240 25.591 1.00 27.03 125 GLU A C 1
ATOM 998 O O . GLU A 1 125 ? -20.882 32.491 24.657 1.00 27.03 125 GLU A O 1
ATOM 1003 N N . MET A 1 126 ? -22.394 33.392 26.061 1.00 35.06 126 MET A N 1
ATOM 1004 C CA . MET A 1 126 ? -23.626 33.079 25.375 1.00 35.06 126 MET A CA 1
ATOM 1005 C C . MET A 1 126 ? -23.755 34.003 24.159 1.00 35.06 126 MET A C 1
ATOM 1007 O O . MET A 1 126 ? -24.375 35.057 24.252 1.00 35.06 126 MET A O 1
ATOM 1011 N N . ASP A 1 127 ? -23.204 33.584 23.023 1.00 28.78 127 ASP A N 1
ATOM 1012 C CA . ASP A 1 127 ? -23.698 34.016 21.723 1.00 28.78 127 ASP A CA 1
ATOM 1013 C C . ASP A 1 127 ? -24.220 32.804 20.956 1.00 28.78 127 ASP A C 1
ATOM 1015 O O . ASP A 1 127 ? -23.591 31.755 20.823 1.00 28.78 127 ASP A O 1
ATOM 1019 N N . SER A 1 128 ? -25.464 32.952 20.528 1.00 40.25 128 SER A N 1
ATOM 1020 C CA . SER A 1 128 ? -26.250 31.980 19.794 1.00 40.25 128 SER A CA 1
ATOM 1021 C C . SER A 1 128 ? -25.514 31.470 18.557 1.00 40.25 128 SER A C 1
ATOM 1023 O O . SER A 1 128 ? -25.432 32.176 17.552 1.00 40.25 128 SER A O 1
ATOM 1025 N N . ILE A 1 129 ? -25.084 30.211 18.593 1.00 28.06 129 ILE A N 1
ATOM 1026 C CA . ILE A 1 129 ? -24.799 29.425 17.394 1.00 28.06 129 ILE A CA 1
ATOM 1027 C C . ILE A 1 129 ? -25.561 28.102 17.546 1.00 28.06 129 ILE A C 1
ATOM 1029 O O . ILE A 1 129 ? -25.483 27.479 18.608 1.00 28.06 129 ILE A O 1
ATOM 1033 N N . PRO A 1 130 ? -26.373 27.689 16.558 1.00 30.58 130 PRO A N 1
ATOM 1034 C CA . PRO A 1 130 ? -27.129 26.453 16.653 1.00 30.58 130 PRO A CA 1
ATOM 1035 C C . PRO A 1 130 ? -26.183 25.264 16.818 1.00 30.58 130 PRO A C 1
ATOM 1037 O O . PRO A 1 130 ? -25.186 25.139 16.111 1.00 30.58 130 PRO A O 1
ATOM 1040 N N . ILE A 1 131 ? -26.548 24.377 17.737 1.00 41.28 131 ILE A N 1
ATOM 1041 C CA . ILE A 1 131 ? -26.023 23.021 17.846 1.00 41.28 131 ILE A CA 1
ATOM 1042 C C . ILE A 1 131 ? -26.321 22.302 16.525 1.00 41.28 131 ILE A C 1
ATOM 1044 O O . ILE A 1 131 ? -27.471 21.953 16.280 1.00 41.28 131 ILE A O 1
ATOM 1048 N N . GLU A 1 132 ? -25.293 22.163 15.687 1.00 35.34 132 GLU A N 1
ATOM 1049 C CA . GLU A 1 132 ? -24.977 21.043 14.783 1.00 35.34 132 GLU A CA 1
ATOM 1050 C C . GLU A 1 132 ? -23.844 21.489 13.837 1.00 35.34 132 GLU A C 1
ATOM 1052 O O . GLU A 1 132 ? -24.084 21.882 12.699 1.00 35.34 132 GLU A O 1
ATOM 1057 N N . GLU A 1 133 ? -22.586 21.417 14.282 1.00 30.67 133 GLU A N 1
ATOM 1058 C CA . GLU A 1 133 ? -21.456 21.357 13.347 1.00 30.67 133 GLU A CA 1
ATOM 1059 C C . GLU A 1 133 ? -20.679 20.057 13.567 1.00 30.67 133 GLU A C 1
ATOM 1061 O O . GLU A 1 133 ? -20.278 19.690 14.670 1.00 30.67 133 GLU A O 1
ATOM 1066 N N . SER A 1 134 ? -20.582 19.303 12.479 1.00 37.16 134 SER A N 1
ATOM 1067 C CA . SER A 1 134 ? -20.136 17.920 12.395 1.00 37.16 134 SER A CA 1
ATOM 1068 C C . SER A 1 134 ? -18.683 17.710 12.831 1.00 37.16 134 SER A C 1
ATOM 1070 O O . SER A 1 134 ? -17.792 18.425 12.383 1.00 37.16 134 SER A O 1
ATOM 1072 N N . SER A 1 135 ? -18.423 16.619 13.553 1.00 45.69 135 SER A N 1
ATOM 1073 C CA . SER A 1 135 ? -17.096 16.064 13.880 1.00 45.69 135 SER A CA 1
ATOM 1074 C C . SER A 1 135 ? -16.340 15.462 12.670 1.00 45.69 135 SER A C 1
ATOM 1076 O O . SER A 1 135 ? -15.616 14.467 12.793 1.00 45.69 135 SER A O 1
ATOM 1078 N N . SER A 1 136 ? -16.535 16.018 11.471 1.00 53.31 136 SER A N 1
ATOM 1079 C CA . SER A 1 136 ? -16.147 15.395 10.198 1.00 53.31 136 SER A CA 1
ATOM 1080 C C . SER A 1 136 ? -14.770 15.813 9.666 1.00 53.31 136 SER A C 1
ATOM 1082 O O . SER A 1 136 ? -14.220 15.100 8.827 1.00 53.31 136 SER A O 1
ATOM 1084 N N . VAL A 1 137 ? -14.175 16.909 10.155 1.00 64.50 137 VAL A N 1
ATOM 1085 C CA . VAL A 1 137 ? -12.943 17.481 9.580 1.00 64.50 137 VAL A CA 1
ATOM 1086 C C . VAL A 1 137 ? -11.798 17.449 10.591 1.00 64.50 137 VAL A C 1
ATOM 1088 O O . VAL A 1 137 ? -11.849 18.121 11.617 1.00 64.50 137 VAL A O 1
ATOM 1091 N N . ILE A 1 138 ? -10.760 16.663 10.294 1.00 84.50 138 ILE A N 1
ATOM 1092 C CA . ILE A 1 138 ? -9.463 16.748 10.981 1.00 84.50 138 ILE A CA 1
ATOM 1093 C C . ILE A 1 138 ? -8.639 17.899 10.371 1.00 84.50 138 ILE A C 1
ATOM 1095 O O . ILE A 1 138 ? -8.734 18.110 9.156 1.00 84.50 138 ILE A O 1
ATOM 1099 N N . PRO A 1 139 ? -7.874 18.663 11.173 1.00 84.75 139 PRO A N 1
ATOM 1100 C CA . PRO A 1 139 ? -7.069 19.771 10.666 1.00 84.75 139 PRO A CA 1
ATOM 1101 C C . PRO A 1 139 ? -5.976 19.276 9.708 1.00 84.75 139 PRO A C 1
ATOM 1103 O O . PRO A 1 139 ? -5.478 18.160 9.842 1.00 84.75 139 PRO A O 1
ATOM 1106 N N . PHE A 1 140 ? -5.616 20.111 8.731 1.00 88.75 140 PHE A N 1
ATOM 1107 C CA . PHE A 1 140 ? -4.497 19.859 7.819 1.00 88.75 140 PHE A CA 1
ATOM 1108 C C . PHE A 1 140 ? -3.198 20.331 8.476 1.00 88.75 140 PHE A C 1
ATOM 1110 O O . PHE A 1 140 ? -2.716 21.424 8.204 1.00 88.75 140 PHE A O 1
ATOM 1117 N N . THR A 1 141 ? -2.686 19.511 9.386 1.00 91.81 141 THR A N 1
ATOM 1118 C CA . THR A 1 141 ? -1.434 19.712 10.132 1.00 91.81 141 THR A CA 1
ATOM 1119 C C . THR A 1 141 ? -0.622 18.425 10.094 1.00 91.81 141 THR A C 1
ATOM 1121 O O . THR A 1 141 ? -1.160 17.372 9.746 1.00 91.81 141 THR A O 1
ATOM 1124 N N . TYR A 1 142 ? 0.646 18.462 10.493 1.00 93.12 142 TYR A N 1
ATOM 1125 C CA . TYR A 1 142 ? 1.409 17.228 10.662 1.00 93.12 142 TYR A CA 1
ATOM 1126 C C . TYR A 1 142 ? 0.896 16.425 11.856 1.00 93.12 142 TYR A C 1
ATOM 1128 O O . TYR A 1 142 ? 0.668 16.970 12.939 1.00 93.12 142 TYR A O 1
ATOM 1136 N N . HIS A 1 143 ? 0.763 15.110 11.686 1.00 94.31 143 HIS A N 1
ATOM 1137 C CA . HIS A 1 143 ? 0.338 14.222 12.766 1.00 94.31 143 HIS A CA 1
ATOM 1138 C C . HIS A 1 143 ? 1.509 13.362 13.249 1.00 94.31 143 HIS A C 1
ATOM 1140 O O . HIS A 1 143 ? 2.035 12.532 12.498 1.00 94.31 143 HIS A O 1
ATOM 1146 N N . SER A 1 144 ? 1.904 13.511 14.519 1.00 94.56 144 SER A N 1
ATOM 1147 C CA . SER A 1 144 ? 2.869 12.613 15.179 1.00 94.56 144 SER A CA 1
ATOM 1148 C C . SER A 1 144 ? 2.397 11.156 15.145 1.00 94.56 144 SER A C 1
ATOM 1150 O O . SER A 1 144 ? 1.229 10.877 14.856 1.00 94.56 144 SER A O 1
ATOM 1152 N N . ASN A 1 145 ? 3.273 10.194 15.437 1.00 95.31 145 ASN A N 1
ATOM 1153 C CA . ASN A 1 145 ? 2.898 8.775 15.484 1.00 95.31 145 ASN A CA 1
ATOM 1154 C C . ASN A 1 145 ? 1.728 8.518 16.444 1.00 95.31 145 ASN A C 1
ATOM 1156 O O . ASN A 1 145 ? 0.765 7.842 16.074 1.00 95.31 145 ASN A O 1
ATOM 1160 N N . THR A 1 146 ? 1.738 9.156 17.616 1.00 94.50 146 THR A N 1
ATOM 1161 C CA . THR A 1 146 ? 0.642 9.081 18.593 1.00 94.50 146 THR A CA 1
ATOM 1162 C C . THR A 1 146 ? -0.655 9.683 18.052 1.00 94.50 146 THR A C 1
ATOM 1164 O O . THR A 1 146 ? -1.723 9.085 18.187 1.00 94.50 146 THR A O 1
ATOM 1167 N N . GLN A 1 147 ? -0.591 10.855 17.409 1.00 94.94 147 GLN A N 1
ATOM 1168 C CA . GLN A 1 147 ? -1.778 11.497 16.835 1.00 94.94 147 GLN A CA 1
ATOM 1169 C C . GLN A 1 147 ? -2.368 10.667 15.693 1.00 94.94 147 GLN A C 1
ATOM 1171 O O . GLN A 1 147 ? -3.573 10.424 15.681 1.00 94.94 147 GLN A O 1
ATOM 1176 N N . MET A 1 148 ? -1.527 10.169 14.781 1.00 96.88 148 MET A N 1
ATOM 1177 C CA . MET A 1 148 ? -1.935 9.257 13.712 1.00 96.88 148 MET A CA 1
ATOM 1178 C C . MET A 1 148 ? -2.627 8.018 14.293 1.00 96.88 148 MET A C 1
ATOM 1180 O O . MET A 1 148 ? -3.731 7.680 13.866 1.00 96.88 148 MET A O 1
ATOM 1184 N N . PHE A 1 149 ? -2.024 7.366 15.294 1.00 96.56 149 PHE A N 1
ATOM 1185 C CA . PHE A 1 149 ? -2.607 6.196 15.953 1.00 96.56 149 PHE A CA 1
ATOM 1186 C C . PHE A 1 149 ? -4.004 6.493 16.511 1.00 96.56 149 PHE A C 1
ATOM 1188 O O . PHE A 1 149 ? -4.953 5.742 16.261 1.00 96.56 149 PHE A O 1
ATOM 1195 N N . ASN A 1 150 ? -4.141 7.607 17.233 1.00 96.06 150 ASN A N 1
ATOM 1196 C CA . ASN A 1 150 ? -5.401 8.027 17.839 1.00 96.06 150 ASN A CA 1
ATOM 1197 C C . ASN A 1 150 ? -6.463 8.341 16.776 1.00 96.06 150 ASN A C 1
ATOM 1199 O O . ASN A 1 150 ? -7.603 7.902 16.913 1.00 96.06 150 ASN A O 1
ATOM 1203 N N . ILE A 1 151 ? -6.100 9.031 15.690 1.00 96.25 151 ILE A N 1
ATOM 1204 C CA . ILE A 1 151 ? -7.025 9.367 14.597 1.00 96.25 151 ILE A CA 1
ATOM 1205 C C . ILE A 1 151 ? -7.526 8.107 13.893 1.00 96.25 151 ILE A C 1
ATOM 1207 O O . ILE A 1 151 ? -8.731 7.975 13.668 1.00 96.25 151 ILE A O 1
ATOM 1211 N N . LEU A 1 152 ? -6.637 7.168 13.557 1.00 97.62 152 LEU A N 1
ATOM 1212 C CA . LEU A 1 152 ? -7.032 5.927 12.885 1.00 97.62 152 LEU A CA 1
ATOM 1213 C C . LEU A 1 152 ? -7.891 5.048 13.796 1.00 97.62 152 LEU A C 1
ATOM 1215 O O . LEU A 1 152 ? -8.926 4.547 13.359 1.00 97.62 152 LEU A O 1
ATOM 1219 N N . SER A 1 153 ? -7.503 4.904 15.065 1.00 97.06 153 SER A N 1
ATOM 1220 C CA . SER A 1 153 ? -8.274 4.133 16.048 1.00 97.06 153 SER A CA 1
ATOM 1221 C C . SER A 1 153 ? -9.657 4.742 16.253 1.00 97.06 153 SER A C 1
ATOM 1223 O O . SER A 1 153 ? -10.660 4.039 16.151 1.00 97.06 153 SER A O 1
ATOM 1225 N N . LYS A 1 154 ? -9.736 6.069 16.408 1.00 95.94 154 LYS A N 1
ATOM 1226 C CA . LYS A 1 154 ? -11.010 6.773 16.553 1.00 95.94 154 LYS A CA 1
ATOM 1227 C C . LYS A 1 154 ? -11.887 6.661 15.306 1.00 95.94 154 LYS A C 1
ATOM 1229 O O . LYS A 1 154 ? -13.090 6.454 15.411 1.00 95.94 154 LYS A O 1
ATOM 1234 N N . THR A 1 155 ? -11.287 6.746 14.120 1.00 96.31 155 THR A N 1
ATOM 1235 C CA . THR A 1 155 ? -11.994 6.560 12.843 1.00 96.31 155 THR A CA 1
ATOM 1236 C C . THR A 1 155 ? -12.563 5.146 12.718 1.00 96.31 155 THR A C 1
ATOM 1238 O O . THR A 1 155 ? -13.679 4.973 12.229 1.00 96.31 155 THR A O 1
ATOM 1241 N N . ALA A 1 156 ? -11.827 4.131 13.179 1.00 96.88 156 ALA A N 1
ATOM 1242 C CA . ALA A 1 156 ? -12.323 2.762 13.212 1.00 96.88 156 ALA A CA 1
ATOM 1243 C C . ALA A 1 156 ? -13.445 2.561 14.239 1.00 96.88 156 ALA A C 1
ATOM 1245 O O . ALA A 1 156 ? -14.397 1.843 13.962 1.00 96.88 156 ALA A O 1
ATOM 1246 N N . GLU A 1 157 ? -13.387 3.222 15.393 1.00 96.19 157 GLU A N 1
ATOM 1247 C CA . GLU A 1 157 ? -14.482 3.198 16.370 1.00 96.19 157 GLU A CA 1
ATOM 1248 C C . GLU A 1 157 ? -15.763 3.833 15.812 1.00 96.19 157 GLU A C 1
ATOM 1250 O O . GLU A 1 157 ? -16.837 3.226 15.885 1.00 96.19 157 GLU A O 1
ATOM 1255 N N . ASP A 1 158 ? -15.644 5.021 15.209 1.00 93.69 158 ASP A N 1
ATOM 1256 C CA . ASP A 1 158 ? -16.766 5.773 14.631 1.00 93.69 158 ASP A CA 1
ATOM 1257 C C . ASP A 1 158 ? -17.466 4.981 13.503 1.00 93.69 158 ASP A C 1
ATOM 1259 O O . ASP A 1 158 ? -18.682 5.073 13.331 1.00 93.69 158 ASP A O 1
ATOM 1263 N N . CYS A 1 159 ? -16.710 4.160 12.766 1.00 95.06 159 CYS A N 1
ATOM 1264 C CA . CYS A 1 159 ? -17.186 3.342 11.650 1.00 95.06 159 CYS A CA 1
ATOM 1265 C C . CYS A 1 159 ? -17.016 1.827 11.872 1.00 95.06 159 CYS A C 1
ATOM 1267 O O . CYS A 1 159 ? -16.868 1.075 10.914 1.00 95.06 159 CYS A O 1
ATOM 1269 N N . SER A 1 160 ? -17.129 1.350 13.115 1.00 96.56 160 SER A N 1
ATOM 1270 C CA . SER A 1 160 ? -16.811 -0.042 13.512 1.00 96.56 160 SER A CA 1
ATOM 1271 C C . SER A 1 160 ? -17.541 -1.166 12.759 1.00 96.56 160 SER A C 1
ATOM 1273 O O . SER A 1 160 ? -17.097 -2.311 12.771 1.00 96.56 160 SER A O 1
ATOM 1275 N N . HIS A 1 161 ? -18.653 -0.864 12.087 1.00 96.56 161 HIS A N 1
ATOM 1276 C CA . HIS A 1 161 ? -19.396 -1.811 11.251 1.00 96.56 161 HIS A CA 1
ATOM 1277 C C . HIS A 1 161 ? -18.775 -2.026 9.862 1.00 96.56 161 HIS A C 1
ATOM 1279 O O . HIS A 1 161 ? -19.124 -2.996 9.198 1.00 96.56 161 HIS A O 1
ATOM 1285 N N . ILE A 1 162 ? -17.878 -1.138 9.428 1.00 97.75 162 ILE A N 1
ATOM 1286 C CA . ILE A 1 162 ? -17.180 -1.217 8.139 1.00 97.75 162 ILE A CA 1
ATOM 1287 C C . ILE A 1 162 ? -15.667 -1.070 8.251 1.00 97.75 162 ILE A C 1
ATOM 1289 O O . ILE A 1 162 ? -14.980 -1.163 7.239 1.00 97.75 162 ILE A O 1
ATOM 1293 N N . SER A 1 163 ? -15.122 -0.798 9.436 1.00 98.25 163 SER A N 1
ATOM 1294 C CA . SER A 1 163 ? -13.689 -0.592 9.594 1.00 98.25 163 SER A CA 1
ATOM 1295 C C . SER A 1 163 ? -13.121 -1.175 10.875 1.00 98.25 163 SER A C 1
ATOM 1297 O O . SER A 1 163 ? -13.813 -1.392 11.868 1.00 98.25 163 SER A O 1
ATOM 1299 N N . ARG A 1 164 ? -11.818 -1.460 10.833 1.00 98.06 164 ARG A N 1
ATOM 1300 C CA . ARG A 1 164 ? -11.030 -1.896 11.989 1.00 98.06 164 ARG A CA 1
ATOM 1301 C C . ARG A 1 164 ? -9.576 -1.473 11.833 1.00 98.06 164 ARG A C 1
ATOM 1303 O O . ARG A 1 164 ? -9.083 -1.372 10.712 1.00 98.06 164 ARG A O 1
ATOM 1310 N N . THR A 1 165 ? -8.867 -1.307 12.941 1.00 98.38 165 THR A N 1
ATOM 1311 C CA . THR A 1 165 ? -7.409 -1.145 12.936 1.00 98.38 165 THR A CA 1
ATOM 1312 C C . THR A 1 165 ? -6.702 -2.434 13.349 1.00 98.38 165 THR A C 1
ATOM 1314 O O . THR A 1 165 ? -7.239 -3.247 14.102 1.00 98.38 165 THR A O 1
ATOM 1317 N N . TYR A 1 166 ? -5.488 -2.645 12.842 1.00 98.31 166 TYR A N 1
ATOM 1318 C CA . TYR A 1 166 ? -4.588 -3.704 13.300 1.00 98.31 166 TYR A CA 1
ATOM 1319 C C . TYR A 1 166 ? -3.123 -3.353 13.006 1.00 98.31 166 TYR A C 1
ATOM 1321 O O . TYR A 1 166 ? -2.822 -2.675 12.028 1.00 98.31 166 TYR A O 1
ATOM 1329 N N . SER A 1 167 ? -2.197 -3.837 13.835 1.00 97.75 167 SER A N 1
ATOM 1330 C CA . SER A 1 167 ? -0.750 -3.689 13.613 1.00 97.75 167 SER A CA 1
ATOM 1331 C C . SER A 1 167 ? -0.209 -4.861 12.783 1.00 97.75 167 SER A C 1
ATOM 1333 O O . SER A 1 167 ? -0.542 -6.023 13.043 1.00 97.75 167 SER A O 1
ATOM 1335 N N . ILE A 1 168 ? 0.627 -4.582 11.774 1.00 97.31 168 ILE A N 1
ATOM 1336 C CA . ILE A 1 168 ? 1.309 -5.624 10.972 1.00 97.31 168 ILE A CA 1
ATOM 1337 C C . ILE A 1 168 ? 2.668 -6.037 11.547 1.00 97.31 168 ILE A C 1
ATOM 1339 O O . ILE A 1 168 ? 3.276 -7.014 11.096 1.00 97.31 168 ILE A O 1
ATOM 1343 N N . GLY A 1 169 ? 3.134 -5.316 12.559 1.00 94.56 169 GLY A N 1
ATOM 1344 C CA . GLY A 1 169 ? 4.446 -5.457 13.162 1.00 94.56 169 GLY A CA 1
ATOM 1345 C C . GLY A 1 169 ? 4.878 -4.139 13.786 1.00 94.56 169 GLY A C 1
ATOM 1346 O O . GLY A 1 169 ? 4.138 -3.162 13.773 1.00 94.56 169 GLY A O 1
ATOM 1347 N N . GLN A 1 170 ? 6.092 -4.124 14.315 1.00 94.56 170 GLN A N 1
ATOM 1348 C CA . GLN A 1 170 ? 6.666 -2.943 14.943 1.00 94.56 170 GLN A CA 1
ATOM 1349 C C . GLN A 1 170 ? 7.914 -2.505 14.192 1.00 94.56 170 GLN A C 1
ATOM 1351 O O . GLN A 1 170 ? 8.632 -3.350 13.643 1.00 94.56 170 GLN A O 1
ATOM 1356 N N . SER A 1 171 ? 8.172 -1.205 14.207 1.00 96.12 171 SER A N 1
ATOM 1357 C CA . SER A 1 171 ? 9.416 -0.610 13.744 1.00 96.12 171 SER A CA 1
ATOM 1358 C C . SER A 1 171 ? 10.597 -1.024 14.626 1.00 96.12 171 SER A C 1
ATOM 1360 O O . SER A 1 171 ? 10.468 -1.791 15.598 1.00 96.12 171 SER A O 1
ATOM 1362 N N . PHE A 1 172 ? 11.787 -0.532 14.295 1.00 93.56 172 PHE A N 1
ATOM 1363 C CA . PHE A 1 172 ? 12.956 -0.754 15.134 1.00 93.56 172 PHE A CA 1
ATOM 1364 C C . PHE A 1 172 ? 12.800 -0.121 16.527 1.00 93.56 172 PHE A C 1
ATOM 1366 O O . PHE A 1 172 ? 13.141 -0.779 17.517 1.00 93.56 172 PHE A O 1
ATOM 1373 N N . GLU A 1 173 ? 12.226 1.081 16.613 1.00 93.75 173 GLU A N 1
ATOM 1374 C CA . GLU A 1 173 ? 11.979 1.798 17.876 1.00 93.75 173 GLU A CA 1
ATOM 1375 C C . GLU A 1 173 ? 10.680 1.399 18.594 1.00 93.75 173 GLU A C 1
ATOM 1377 O O . GLU A 1 173 ? 10.368 1.949 19.644 1.00 93.75 173 GLU A O 1
ATOM 1382 N N . LYS A 1 174 ? 10.007 0.339 18.124 1.00 94.12 174 LYS A N 1
ATOM 1383 C CA . LYS A 1 174 ? 8.790 -0.247 18.723 1.00 94.12 174 LYS A CA 1
ATOM 1384 C C . LYS A 1 174 ? 7.499 0.528 18.479 1.00 94.12 174 LYS A C 1
ATOM 1386 O O . LYS A 1 174 ? 6.504 0.233 19.137 1.00 94.12 174 LYS A O 1
ATOM 1391 N N . GLU A 1 175 ? 7.484 1.395 17.477 1.00 94.94 175 GLU A N 1
ATOM 1392 C CA . GLU A 1 175 ? 6.255 1.994 16.965 1.00 94.94 175 GLU A CA 1
ATOM 1393 C C . GLU A 1 175 ? 5.459 0.967 16.155 1.00 94.94 175 GLU A C 1
ATOM 1395 O O . GLU A 1 175 ? 6.018 0.193 15.372 1.00 94.94 175 GLU A O 1
ATOM 1400 N N . ASP A 1 176 ? 4.142 0.931 16.348 1.00 95.62 176 ASP A N 1
ATOM 1401 C CA . ASP A 1 176 ? 3.269 0.025 15.605 1.00 95.62 176 ASP A CA 1
ATOM 1402 C C . ASP A 1 176 ? 3.113 0.481 14.149 1.00 95.62 176 ASP A C 1
ATOM 1404 O O . ASP A 1 176 ? 2.741 1.620 13.864 1.00 95.62 176 ASP A O 1
ATOM 1408 N N . LEU A 1 177 ? 3.304 -0.446 13.206 1.00 98.25 177 LEU A N 1
ATOM 1409 C CA . LEU A 1 177 ? 2.925 -0.242 11.808 1.00 98.25 177 LEU A CA 1
ATOM 1410 C C . LEU A 1 177 ? 1.414 -0.472 11.697 1.00 98.25 177 LEU A C 1
ATOM 1412 O O . LEU A 1 177 ? 0.949 -1.578 11.399 1.00 98.25 177 LEU A O 1
ATOM 1416 N N . LEU A 1 178 ? 0.654 0.574 12.022 1.00 98.56 178 LEU A N 1
ATOM 1417 C CA . LEU A 1 178 ? -0.799 0.530 12.128 1.00 98.56 178 LEU A CA 1
ATOM 1418 C C . LEU A 1 178 ? -1.472 0.618 10.754 1.00 98.56 178 LEU A C 1
ATOM 1420 O O . LEU A 1 178 ? -1.265 1.563 9.994 1.00 98.56 178 LEU A O 1
ATOM 1424 N N . VAL A 1 179 ? -2.337 -0.353 10.476 1.00 98.88 179 VAL A N 1
ATOM 1425 C CA . VAL A 1 179 ? -3.198 -0.394 9.295 1.00 98.88 179 VAL A CA 1
ATOM 1426 C C . VAL A 1 179 ? -4.639 -0.137 9.714 1.00 98.88 179 VAL A C 1
ATOM 1428 O O . VAL A 1 179 ? -5.105 -0.712 10.699 1.00 98.88 179 VAL A O 1
ATOM 1431 N N . ILE A 1 180 ? -5.362 0.673 8.940 1.00 98.81 180 ILE A N 1
ATOM 1432 C CA . ILE A 1 180 ? -6.825 0.744 8.990 1.00 98.81 180 ILE A CA 1
ATOM 1433 C C . ILE A 1 180 ? -7.419 0.027 7.777 1.00 98.81 180 ILE A C 1
ATOM 1435 O O . ILE A 1 180 ? -6.975 0.200 6.643 1.00 98.81 180 ILE A O 1
ATOM 1439 N N . GLU A 1 181 ? -8.408 -0.816 8.030 1.00 98.75 181 GLU A N 1
ATOM 1440 C CA . GLU A 1 181 ? -9.128 -1.606 7.039 1.00 98.75 181 GLU A CA 1
ATOM 1441 C C . GLU A 1 181 ? -10.549 -1.073 6.874 1.00 98.75 181 GLU A C 1
ATOM 1443 O O . GLU A 1 181 ? -11.174 -0.730 7.875 1.00 98.75 181 GLU A O 1
ATOM 1448 N N . PHE A 1 182 ? -11.056 -1.055 5.639 1.00 98.81 182 PHE A N 1
ATOM 1449 C CA . PHE A 1 182 ? -12.447 -0.759 5.292 1.00 98.81 182 PHE A CA 1
ATOM 1450 C C . PHE A 1 182 ? -13.030 -1.867 4.400 1.00 98.81 182 PHE A C 1
ATOM 1452 O O . PHE A 1 182 ? -12.420 -2.207 3.388 1.00 98.81 182 PHE A O 1
ATOM 1459 N N . SER A 1 183 ? -14.190 -2.421 4.757 1.00 98.31 183 SER A N 1
ATOM 1460 C CA . SER A 1 183 ? -14.958 -3.416 3.977 1.00 98.31 183 SER A CA 1
ATOM 1461 C C . SER A 1 183 ? -16.383 -3.529 4.533 1.00 98.31 183 SER A C 1
ATOM 1463 O O . SER A 1 183 ? -16.642 -3.094 5.653 1.00 98.31 183 SER A O 1
ATOM 1465 N N . SER A 1 184 ? -17.307 -4.148 3.794 1.00 95.81 184 SER A N 1
ATOM 1466 C CA . SER A 1 184 ? -18.603 -4.585 4.333 1.00 95.81 184 SER A CA 1
ATOM 1467 C C . SER A 1 184 ? -18.494 -5.593 5.481 1.00 95.81 184 SER A C 1
ATOM 1469 O O . SER A 1 184 ? -19.419 -5.679 6.290 1.00 95.81 184 SER A O 1
ATOM 1471 N N . ASN A 1 185 ? -17.399 -6.355 5.559 1.00 96.69 185 ASN A N 1
ATOM 1472 C CA . ASN A 1 185 ? -17.172 -7.356 6.599 1.00 96.69 185 ASN A CA 1
ATOM 1473 C C . ASN A 1 185 ? -15.729 -7.270 7.136 1.00 96.69 185 ASN A C 1
ATOM 1475 O O . ASN A 1 185 ? -14.885 -8.118 6.819 1.00 96.69 185 ASN A O 1
ATOM 1479 N N . PRO A 1 186 ? -15.408 -6.235 7.939 1.00 96.38 186 PRO A N 1
ATOM 1480 C CA . PRO A 1 186 ? -14.046 -5.977 8.376 1.00 96.38 186 PRO A CA 1
ATOM 1481 C C . PRO A 1 186 ? -13.488 -7.169 9.155 1.00 96.38 186 PRO A C 1
ATOM 1483 O O . PRO A 1 186 ? -13.928 -7.542 10.241 1.00 96.38 186 PRO A O 1
ATOM 1486 N N . GLY A 1 187 ? -12.432 -7.731 8.598 1.00 94.25 187 GLY A N 1
ATOM 1487 C CA . GLY A 1 187 ? -11.600 -8.745 9.199 1.00 94.25 187 GLY A CA 1
ATOM 1488 C C . GLY A 1 187 ? -11.624 -10.112 8.577 1.00 94.25 187 GLY A C 1
ATOM 1489 O O . GLY A 1 187 ? -10.716 -10.907 8.850 1.00 94.25 187 GLY A O 1
ATOM 1490 N N . GLU A 1 188 ? -12.544 -10.327 7.656 1.00 92.81 188 GLU A N 1
ATOM 1491 C CA . GLU A 1 188 ? -12.646 -11.556 6.904 1.00 92.81 188 GLU A CA 1
ATOM 1492 C C . GLU A 1 188 ? -12.559 -11.259 5.416 1.00 92.81 188 GLU A C 1
ATOM 1494 O O . GLU A 1 188 ? -13.045 -10.252 4.926 1.00 92.81 188 GLU A O 1
ATOM 1499 N N . HIS A 1 189 ? -11.894 -12.154 4.700 1.00 94.25 189 HIS A N 1
ATOM 1500 C CA . HIS A 1 189 ? -11.859 -12.096 3.252 1.00 94.25 189 HIS A CA 1
ATOM 1501 C C . HIS A 1 189 ? -13.153 -12.700 2.694 1.00 94.25 189 HIS A C 1
ATOM 1503 O O . HIS A 1 189 ? -13.417 -13.889 2.924 1.00 94.25 189 HIS A O 1
ATOM 1509 N N . GLU A 1 190 ? -13.929 -11.916 1.946 1.00 95.75 190 GLU A N 1
ATOM 1510 C CA . GLU A 1 190 ? -15.133 -12.390 1.270 1.00 95.75 190 GLU A CA 1
ATOM 1511 C C . GLU A 1 190 ? -14.825 -12.902 -0.145 1.00 95.75 190 GLU A C 1
ATOM 1513 O O . GLU A 1 190 ? -14.020 -12.348 -0.893 1.00 95.75 190 GLU A O 1
ATOM 1518 N N . LEU A 1 191 ? -15.507 -13.979 -0.546 1.00 95.31 191 LEU A N 1
ATOM 1519 C CA . LEU A 1 191 ? -15.350 -14.552 -1.882 1.00 95.31 191 LEU A CA 1
ATOM 1520 C C . LEU A 1 191 ? -15.583 -13.481 -2.954 1.00 95.31 191 LEU A C 1
ATOM 1522 O O . LEU A 1 191 ? -16.680 -12.933 -3.050 1.00 95.31 191 LEU A O 1
ATOM 1526 N N . LEU A 1 192 ? -14.610 -13.309 -3.856 1.00 96.88 192 LEU A N 1
ATOM 1527 C CA . LEU A 1 192 ? -14.685 -12.396 -5.016 1.00 96.88 192 LEU A CA 1
ATOM 1528 C C . LEU A 1 192 ? -14.606 -10.907 -4.696 1.00 96.88 192 LEU A C 1
ATOM 1530 O O . LEU A 1 192 ? -14.681 -10.094 -5.633 1.00 96.88 192 LEU A O 1
ATOM 1534 N N . GLU A 1 193 ? -14.433 -10.561 -3.430 1.00 97.69 193 GLU A N 1
ATOM 1535 C CA . GLU A 1 193 ? -14.092 -9.222 -2.983 1.00 97.69 193 GLU A CA 1
ATOM 1536 C C . GLU A 1 193 ? -12.576 -9.017 -3.162 1.00 97.69 193 GLU A C 1
ATOM 1538 O O . GLU A 1 193 ? -11.779 -9.733 -2.555 1.00 97.69 193 GLU A O 1
ATOM 1543 N N . PRO A 1 194 ? -12.137 -8.127 -4.069 1.00 98.12 194 PRO A N 1
ATOM 1544 C CA . PRO A 1 194 ? -10.722 -7.841 -4.226 1.00 98.12 194 PRO A CA 1
ATOM 1545 C C . PRO A 1 194 ? -10.164 -7.083 -3.020 1.00 98.12 194 PRO A C 1
ATOM 1547 O O . PRO A 1 194 ? -10.814 -6.203 -2.457 1.00 98.12 194 PRO A O 1
ATOM 1550 N N . GLU A 1 195 ? -8.905 -7.379 -2.716 1.00 98.56 195 GLU A N 1
ATOM 1551 C CA . GLU A 1 195 ? -8.129 -6.746 -1.654 1.00 98.56 195 GLU A CA 1
ATOM 1552 C C . GLU A 1 195 ? -7.197 -5.683 -2.263 1.00 98.56 195 GLU A C 1
ATOM 1554 O O . GLU A 1 195 ? -6.405 -5.983 -3.169 1.00 98.56 195 GLU A O 1
ATOM 1559 N N . VAL A 1 196 ? -7.258 -4.447 -1.768 1.00 98.75 196 VAL A N 1
ATOM 1560 C CA . VAL A 1 196 ? -6.413 -3.322 -2.208 1.00 98.75 196 VAL A CA 1
ATOM 1561 C C . VAL A 1 196 ? -5.643 -2.767 -1.026 1.00 98.75 196 VAL A C 1
ATOM 1563 O O . VAL A 1 196 ? -6.158 -2.746 0.092 1.00 98.75 196 VAL A O 1
ATOM 1566 N N . LYS A 1 197 ? -4.421 -2.281 -1.264 1.00 98.88 197 LYS A N 1
ATOM 1567 C CA . LYS A 1 197 ? -3.668 -1.579 -0.226 1.00 98.88 197 LYS A CA 1
ATOM 1568 C C . LYS A 1 197 ? -3.035 -0.268 -0.666 1.00 98.88 197 LYS A C 1
ATOM 1570 O O . LYS A 1 197 ? -2.591 -0.125 -1.799 1.00 98.88 197 LYS A O 1
ATOM 1575 N N . TYR A 1 198 ? -2.938 0.653 0.279 1.00 98.94 198 TYR A N 1
ATOM 1576 C CA . TYR A 1 198 ? -2.144 1.866 0.171 1.00 98.94 198 TYR A CA 1
ATOM 1577 C C . TYR A 1 198 ? -1.083 1.909 1.255 1.00 98.94 198 TYR A C 1
ATOM 1579 O O . TYR A 1 198 ? -1.356 1.575 2.407 1.00 98.94 198 TYR A O 1
ATOM 1587 N N . ILE A 1 199 ? 0.127 2.307 0.867 1.00 98.94 199 ILE A N 1
ATOM 1588 C CA . ILE A 1 199 ? 1.276 2.423 1.761 1.00 98.94 199 ILE A CA 1
ATOM 1589 C C . ILE A 1 199 ? 1.867 3.818 1.600 1.00 98.94 199 ILE A C 1
ATOM 1591 O O . ILE A 1 199 ? 2.207 4.221 0.493 1.00 98.94 199 ILE A O 1
ATOM 1595 N N . GLY A 1 200 ? 1.988 4.555 2.695 1.00 98.69 200 GLY A N 1
ATOM 1596 C CA . GLY A 1 200 ? 2.634 5.860 2.729 1.00 98.69 200 GLY A CA 1
ATOM 1597 C C . GLY A 1 200 ? 3.939 5.829 3.507 1.00 98.69 200 GLY A C 1
ATOM 1598 O O . GLY A 1 200 ? 4.182 4.938 4.329 1.00 98.69 200 GLY A O 1
ATOM 1599 N N . ASN A 1 201 ? 4.767 6.845 3.256 1.00 98.50 201 ASN A N 1
ATOM 1600 C CA . ASN A 1 201 ? 5.831 7.253 4.168 1.00 98.50 201 ASN A CA 1
ATOM 1601 C C . ASN A 1 201 ? 6.789 6.103 4.525 1.00 98.50 201 ASN A C 1
ATOM 1603 O O . ASN A 1 201 ? 7.161 5.887 5.676 1.00 98.50 201 ASN A O 1
ATOM 1607 N N . MET A 1 202 ? 7.184 5.329 3.505 1.00 98.25 202 MET A N 1
ATOM 1608 C CA . MET A 1 202 ? 8.264 4.346 3.640 1.00 98.25 202 MET A CA 1
ATOM 1609 C C . MET A 1 202 ? 9.644 5.008 3.729 1.00 98.25 202 MET A C 1
ATOM 1611 O O . MET A 1 202 ? 10.574 4.435 4.295 1.00 98.25 202 MET A O 1
ATOM 1615 N N . HIS A 1 203 ? 9.772 6.224 3.198 1.00 98.12 203 HIS A N 1
ATOM 1616 C CA . HIS A 1 203 ? 10.811 7.158 3.605 1.00 98.12 203 HIS A CA 1
ATOM 1617 C C . HIS A 1 203 ? 10.175 8.155 4.567 1.00 98.12 203 HIS A C 1
ATOM 1619 O O . HIS A 1 203 ? 9.183 8.789 4.215 1.00 98.12 203 HIS A O 1
ATOM 1625 N N . GLY A 1 204 ? 10.728 8.283 5.773 1.00 96.88 204 GLY A N 1
ATOM 1626 C CA . GLY A 1 204 ? 10.080 9.030 6.850 1.00 96.88 204 GLY A CA 1
ATOM 1627 C C . GLY A 1 204 ? 9.909 10.519 6.550 1.00 96.88 204 GLY A C 1
ATOM 1628 O O . GLY A 1 204 ? 8.940 11.123 6.990 1.00 96.88 204 GLY A O 1
ATOM 1629 N N . ASN A 1 205 ? 10.781 11.092 5.722 1.00 95.31 205 ASN A N 1
ATOM 1630 C CA . ASN A 1 205 ? 10.714 12.494 5.321 1.00 95.31 205 ASN A CA 1
ATOM 1631 C C . ASN A 1 205 ? 9.880 12.777 4.071 1.00 95.31 205 ASN A C 1
ATOM 1633 O O . ASN A 1 205 ? 9.853 13.914 3.623 1.00 95.31 205 ASN A O 1
ATOM 1637 N N . GLU A 1 206 ? 9.240 11.763 3.493 1.00 96.81 206 GLU A N 1
ATOM 1638 C CA . GLU A 1 206 ? 8.288 11.904 2.390 1.00 96.81 206 GLU A CA 1
ATOM 1639 C C . GLU A 1 206 ? 6.873 11.870 2.995 1.00 96.81 206 GLU A C 1
ATOM 1641 O O . GLU A 1 206 ? 6.270 10.806 3.165 1.00 96.81 206 GLU A O 1
ATOM 1646 N N . VAL A 1 207 ? 6.398 13.040 3.434 1.00 96.38 207 VAL A N 1
ATOM 1647 C CA . VAL A 1 207 ? 5.304 13.189 4.415 1.00 96.38 207 VAL A CA 1
ATOM 1648 C C . VAL A 1 207 ? 3.927 13.288 3.786 1.00 96.38 207 VAL A C 1
ATOM 1650 O O . VAL A 1 207 ? 2.973 12.760 4.351 1.00 96.38 207 VAL A O 1
ATOM 1653 N N . LEU A 1 208 ? 3.796 13.890 2.603 1.00 96.88 208 LEU A N 1
ATOM 1654 C CA . LEU A 1 208 ? 2.478 14.120 2.003 1.00 96.88 208 LEU A CA 1
ATOM 1655 C C . LEU A 1 208 ? 1.667 12.819 1.870 1.00 96.88 208 LEU A C 1
ATOM 1657 O O . LEU A 1 208 ? 0.480 12.795 2.178 1.00 96.88 208 LEU A O 1
ATOM 1661 N N . GLY A 1 209 ? 2.315 11.704 1.515 1.00 98.25 209 GLY A N 1
ATOM 1662 C CA . GLY A 1 209 ? 1.667 10.391 1.460 1.00 98.25 209 GLY A CA 1
ATOM 1663 C C . GLY A 1 209 ? 1.098 9.917 2.803 1.00 98.25 209 GLY A C 1
ATOM 1664 O O . GLY A 1 209 ? 0.029 9.314 2.819 1.00 98.25 209 GLY A O 1
ATOM 1665 N N . ARG A 1 210 ? 1.762 10.217 3.927 1.00 98.50 210 ARG A N 1
ATOM 1666 C CA . ARG A 1 210 ? 1.259 9.910 5.278 1.00 98.50 210 ARG A CA 1
ATOM 1667 C C . ARG A 1 210 ? -0.043 10.651 5.538 1.00 98.50 210 ARG A C 1
ATOM 1669 O O . ARG A 1 210 ? -1.058 10.028 5.841 1.00 98.50 210 ARG A O 1
ATOM 1676 N N . GLU A 1 211 ? -0.013 11.967 5.360 1.00 98.31 211 GLU A N 1
ATOM 1677 C CA . GLU A 1 211 ? -1.144 12.836 5.677 1.00 98.31 211 GLU A CA 1
ATOM 1678 C C . GLU A 1 211 ? -2.341 12.549 4.764 1.00 98.31 211 GLU A C 1
ATOM 1680 O O . GLU A 1 211 ? -3.458 12.356 5.246 1.00 98.31 211 GLU A O 1
ATOM 1685 N N . LEU A 1 212 ? -2.117 12.379 3.454 1.00 98.50 212 LEU A N 1
ATOM 1686 C CA . LEU A 1 212 ? -3.174 11.994 2.511 1.00 98.50 212 LEU A CA 1
ATOM 1687 C C . LEU A 1 212 ? -3.900 10.713 2.931 1.00 98.50 212 LEU A C 1
ATOM 1689 O O . LEU A 1 212 ? -5.119 10.630 2.788 1.00 98.50 212 LEU A O 1
ATOM 1693 N N . LEU A 1 213 ? -3.176 9.717 3.446 1.00 98.75 213 LEU A N 1
ATOM 1694 C CA . LEU A 1 213 ? -3.763 8.446 3.860 1.00 98.75 213 LEU A CA 1
ATOM 1695 C C . LEU A 1 213 ? -4.518 8.538 5.195 1.00 98.75 213 LEU A C 1
ATOM 1697 O O . LEU A 1 213 ? -5.548 7.877 5.343 1.00 98.75 213 LEU A O 1
ATOM 1701 N N . ILE A 1 214 ? -4.078 9.392 6.125 1.00 98.50 214 ILE A N 1
ATOM 1702 C CA . ILE A 1 214 ? -4.830 9.718 7.350 1.00 98.50 214 ILE A CA 1
ATOM 1703 C C . ILE A 1 214 ? -6.148 10.420 6.983 1.00 98.50 214 ILE A C 1
ATOM 1705 O O . ILE A 1 214 ? -7.226 10.000 7.417 1.00 98.50 214 ILE A O 1
ATOM 1709 N N . HIS A 1 215 ? -6.085 11.437 6.118 1.00 97.56 215 HIS A N 1
ATOM 1710 C CA . HIS A 1 215 ? -7.267 12.156 5.635 1.00 97.56 215 HIS A CA 1
ATOM 1711 C C . HIS A 1 215 ? -8.204 11.257 4.819 1.00 97.56 215 HIS A C 1
ATOM 1713 O O . HIS A 1 215 ? -9.421 11.321 5.004 1.00 97.56 215 HIS A O 1
ATOM 1719 N N . LEU A 1 216 ? -7.666 10.370 3.974 1.00 98.56 216 LEU A N 1
ATOM 1720 C CA . LEU A 1 216 ? -8.457 9.399 3.217 1.00 98.56 216 LEU A CA 1
ATOM 1721 C C . LEU A 1 216 ? -9.236 8.465 4.145 1.00 98.56 216 LEU A C 1
ATOM 1723 O O . LEU A 1 216 ? -10.421 8.244 3.912 1.00 98.56 216 LEU A O 1
ATOM 1727 N N . ALA A 1 217 ? -8.611 7.954 5.209 1.00 98.38 217 ALA A N 1
ATOM 1728 C CA . ALA A 1 217 ? -9.287 7.094 6.176 1.00 98.38 217 ALA A CA 1
ATOM 1729 C C . ALA A 1 217 ? -10.491 7.799 6.826 1.00 98.38 217 ALA A C 1
ATOM 1731 O O . ALA A 1 217 ? -11.596 7.248 6.855 1.00 98.38 217 ALA A O 1
ATOM 1732 N N . LYS A 1 218 ? -10.314 9.046 7.286 1.00 96.00 218 LYS A N 1
ATOM 1733 C CA . LYS A 1 218 ? -11.417 9.828 7.867 1.00 96.00 218 LYS A CA 1
ATOM 1734 C C . LYS A 1 218 ? -12.502 10.139 6.831 1.00 96.00 218 LYS A C 1
ATOM 1736 O O . LYS A 1 218 ? -13.688 10.015 7.139 1.00 96.00 218 LYS A O 1
ATOM 1741 N N . TYR A 1 219 ? -12.106 10.481 5.603 1.00 96.75 219 TYR A N 1
ATOM 1742 C CA . TYR A 1 219 ? -13.015 10.761 4.490 1.00 96.75 219 TYR A CA 1
ATOM 1743 C C . TYR A 1 219 ? -13.885 9.549 4.136 1.00 96.75 219 TYR A C 1
ATOM 1745 O O . TYR A 1 219 ? -15.102 9.685 4.044 1.00 96.75 219 TYR A O 1
ATOM 1753 N N . LEU A 1 220 ? -13.292 8.356 4.007 1.00 98.25 220 LEU A N 1
ATOM 1754 C CA . LEU A 1 220 ? -14.018 7.117 3.711 1.00 98.25 220 LEU A CA 1
ATOM 1755 C C . LEU A 1 220 ? -15.086 6.815 4.772 1.00 98.25 220 LEU A C 1
ATOM 1757 O O . LEU A 1 220 ? -16.230 6.537 4.421 1.00 98.25 220 LEU A O 1
ATOM 1761 N N . CYS A 1 221 ? -14.737 6.930 6.056 1.00 97.00 221 CYS A N 1
ATOM 1762 C CA . CYS A 1 221 ? -15.686 6.750 7.155 1.00 97.00 221 CYS A CA 1
ATOM 1763 C C . CYS A 1 221 ? -16.818 7.793 7.113 1.00 97.00 221 CYS A C 1
ATOM 1765 O O . CYS A 1 221 ? -17.997 7.439 7.092 1.00 97.00 221 CYS A O 1
ATOM 1767 N N . SER A 1 222 ? -16.467 9.081 7.043 1.00 94.75 222 SER A N 1
ATOM 1768 C CA . SER A 1 222 ? -17.439 10.181 7.065 1.00 94.75 222 SER A CA 1
ATOM 1769 C C . SER A 1 222 ? -18.424 10.102 5.897 1.00 94.75 222 SER A C 1
ATOM 1771 O O . SER A 1 222 ? -19.636 10.142 6.092 1.00 94.75 222 SER A O 1
ATOM 1773 N N . GLU A 1 223 ? -17.927 9.940 4.673 1.00 95.19 223 GLU A N 1
ATOM 1774 C CA . GLU A 1 223 ? -18.771 9.884 3.477 1.00 95.19 223 GLU A CA 1
ATOM 1775 C C . GLU A 1 223 ? -19.645 8.631 3.429 1.00 95.19 223 GLU A C 1
ATOM 1777 O O . GLU A 1 223 ? -20.775 8.688 2.937 1.00 95.19 223 GLU A O 1
ATOM 1782 N N . TYR A 1 224 ? -19.162 7.504 3.958 1.00 96.75 224 TYR A N 1
ATOM 1783 C CA . TYR A 1 224 ? -19.977 6.300 4.074 1.00 96.75 224 TYR A CA 1
ATOM 1784 C C . TYR A 1 224 ? -21.181 6.530 4.996 1.00 96.75 224 TYR A C 1
ATOM 1786 O O . TYR A 1 224 ? -22.311 6.196 4.622 1.00 96.75 224 TYR A O 1
ATOM 1794 N N . LEU A 1 225 ? -20.953 7.145 6.165 1.00 94.44 225 LEU A N 1
ATOM 1795 C CA . LEU A 1 225 ? -22.003 7.495 7.130 1.00 94.44 225 LEU A CA 1
ATOM 1796 C C . LEU A 1 225 ? -22.988 8.530 6.570 1.00 94.44 225 LEU A C 1
ATOM 1798 O O . LEU A 1 225 ? -24.186 8.437 6.828 1.00 94.44 225 LEU A O 1
ATOM 1802 N N . LEU A 1 226 ? -22.504 9.479 5.762 1.00 95.00 226 LEU A N 1
ATOM 1803 C CA . LEU A 1 226 ? -23.332 10.480 5.078 1.00 95.00 226 LEU A CA 1
ATOM 1804 C C . LEU A 1 226 ? -24.140 9.916 3.896 1.00 95.00 226 LEU A C 1
ATOM 1806 O O . LEU A 1 226 ? -24.939 10.638 3.299 1.00 95.00 226 LEU A O 1
ATOM 1810 N N . GLY A 1 227 ? -23.965 8.640 3.540 1.00 94.69 227 GLY A N 1
ATOM 1811 C CA . GLY A 1 227 ? -24.723 8.016 2.456 1.00 94.69 227 GLY A CA 1
ATOM 1812 C C . GLY A 1 227 ? -24.161 8.277 1.058 1.00 94.69 227 GLY A C 1
ATOM 1813 O O . GLY A 1 227 ? -24.896 8.168 0.073 1.00 94.69 227 GLY A O 1
ATOM 1814 N N . ASN A 1 228 ? -22.875 8.622 0.929 1.00 96.62 228 ASN A N 1
ATOM 1815 C CA . ASN A 1 228 ? -22.248 8.805 -0.376 1.00 96.62 228 ASN A CA 1
ATOM 1816 C C . ASN A 1 228 ? -22.201 7.473 -1.140 1.00 96.62 228 ASN A C 1
ATOM 1818 O O . ASN A 1 228 ? -21.411 6.579 -0.836 1.00 96.62 228 ASN A O 1
ATOM 1822 N N . THR A 1 229 ? -23.028 7.362 -2.180 1.00 97.94 229 THR A N 1
ATOM 1823 C CA . THR A 1 229 ? -23.188 6.130 -2.970 1.00 97.94 229 THR A CA 1
ATOM 1824 C C . THR A 1 229 ? -21.893 5.613 -3.603 1.00 97.94 229 THR A C 1
ATOM 1826 O O . THR A 1 229 ? -21.719 4.397 -3.691 1.00 97.94 229 THR A O 1
ATOM 1829 N N . ARG A 1 230 ? -20.966 6.496 -4.006 1.00 97.25 230 ARG A N 1
ATOM 1830 C CA . ARG A 1 230 ? -19.662 6.102 -4.565 1.00 97.25 230 ARG A CA 1
ATOM 1831 C C . ARG A 1 230 ? -18.826 5.394 -3.503 1.00 97.25 230 ARG A C 1
ATOM 1833 O O . ARG A 1 230 ? -18.358 4.285 -3.736 1.00 97.25 230 ARG A O 1
ATOM 1840 N N . ILE A 1 231 ? -18.712 5.999 -2.320 1.00 98.31 231 ILE A N 1
ATOM 1841 C CA . ILE A 1 231 ? -17.926 5.460 -1.201 1.00 98.31 231 ILE A CA 1
ATOM 1842 C C . ILE A 1 231 ? -18.567 4.197 -0.625 1.00 98.31 231 ILE A C 1
ATOM 1844 O O . ILE A 1 231 ? -17.867 3.214 -0.393 1.00 98.31 231 ILE A O 1
ATOM 1848 N N . GLN A 1 232 ? -19.894 4.168 -0.479 1.00 98.00 232 GLN A N 1
ATOM 1849 C CA . GLN A 1 232 ? -20.607 2.961 -0.059 1.00 98.00 232 GLN A CA 1
ATOM 1850 C C . GLN A 1 232 ? -20.409 1.809 -1.043 1.00 98.00 232 GLN A C 1
ATOM 1852 O O . GLN A 1 232 ? -20.133 0.691 -0.623 1.00 98.00 232 GLN A O 1
ATOM 1857 N N . THR A 1 233 ? -20.499 2.066 -2.351 1.00 97.56 233 THR A N 1
ATOM 1858 C CA . THR A 1 233 ? -20.242 1.030 -3.364 1.00 97.56 233 THR A CA 1
ATOM 1859 C C . THR A 1 233 ? -18.799 0.548 -3.295 1.00 97.56 233 THR A C 1
ATOM 1861 O O . THR A 1 233 ? -18.560 -0.656 -3.344 1.00 97.56 233 THR A O 1
ATOM 1864 N N . LEU A 1 234 ? -17.843 1.466 -3.150 1.00 98.06 234 LEU A N 1
ATOM 1865 C CA . LEU A 1 234 ? -16.428 1.137 -3.065 1.00 98.06 234 LEU A CA 1
ATOM 1866 C C . LEU A 1 234 ? -16.135 0.220 -1.864 1.00 98.06 234 LEU A C 1
ATOM 1868 O O . LEU A 1 234 ? -15.573 -0.852 -2.069 1.00 98.06 234 LEU A O 1
ATOM 1872 N N . ILE A 1 235 ? -16.582 0.590 -0.658 1.00 98.44 235 ILE A N 1
ATOM 1873 C CA . ILE A 1 235 ? -16.363 -0.178 0.584 1.00 98.44 235 ILE A CA 1
ATOM 1874 C C . ILE A 1 235 ? -17.140 -1.503 0.592 1.00 98.44 235 ILE A C 1
ATOM 1876 O O . ILE A 1 235 ? -16.616 -2.513 1.040 1.00 98.44 235 ILE A O 1
ATOM 1880 N N . ASN A 1 236 ? -18.359 -1.543 0.048 1.00 97.38 236 ASN A N 1
ATOM 1881 C CA . ASN A 1 236 ? -19.170 -2.771 0.020 1.00 97.38 236 ASN A CA 1
ATOM 1882 C C . ASN A 1 236 ? -18.740 -3.779 -1.053 1.00 97.38 236 ASN A C 1
ATOM 1884 O O . ASN A 1 236 ? -19.320 -4.858 -1.162 1.00 97.38 236 ASN A O 1
ATOM 1888 N N . THR A 1 237 ? -17.813 -3.403 -1.934 1.00 97.12 237 THR A N 1
ATOM 1889 C CA . THR A 1 237 ? -17.350 -4.276 -3.021 1.00 97.12 237 THR A CA 1
ATOM 1890 C C . THR A 1 237 ? -15.852 -4.518 -2.992 1.00 97.12 237 THR A C 1
ATOM 1892 O O . THR A 1 237 ? -15.364 -5.274 -3.834 1.00 97.12 237 THR A O 1
ATOM 1895 N N . THR A 1 238 ? -15.131 -3.880 -2.072 1.00 98.25 238 THR A N 1
ATOM 1896 C CA . THR A 1 238 ? -13.671 -3.858 -2.017 1.00 98.25 238 THR A CA 1
ATOM 1897 C C . THR A 1 238 ? -13.230 -3.828 -0.574 1.00 98.25 238 THR A C 1
ATOM 1899 O O . THR A 1 238 ? -13.692 -2.992 0.200 1.00 98.25 238 THR A O 1
ATOM 1902 N N . ARG A 1 239 ? -12.227 -4.641 -0.266 1.00 98.69 239 ARG A N 1
ATOM 1903 C CA . ARG A 1 239 ? -11.561 -4.591 1.021 1.00 98.69 239 ARG A CA 1
ATOM 1904 C C . ARG A 1 239 ? -10.278 -3.782 0.909 1.00 98.69 239 ARG A C 1
ATOM 1906 O O . ARG A 1 239 ? -9.354 -4.123 0.170 1.00 98.69 239 ARG A O 1
ATOM 1913 N N . ILE A 1 240 ? -10.278 -2.628 1.566 1.00 98.88 240 ILE A N 1
ATOM 1914 C CA . ILE A 1 240 ? -9.255 -1.591 1.433 1.00 98.88 240 ILE A CA 1
ATOM 1915 C C . ILE A 1 240 ? -8.415 -1.575 2.698 1.00 98.88 240 ILE A C 1
ATOM 1917 O O . ILE A 1 240 ? -8.949 -1.442 3.794 1.00 98.88 240 ILE A O 1
ATOM 1921 N N . HIS A 1 241 ? -7.097 -1.637 2.546 1.00 98.94 241 HIS A N 1
ATOM 1922 C CA . HIS A 1 241 ? -6.157 -1.548 3.652 1.00 98.94 241 HIS A CA 1
ATOM 1923 C C . HIS A 1 241 ? -5.227 -0.347 3.491 1.00 98.94 241 HIS A C 1
ATOM 1925 O O . HIS A 1 241 ? -4.555 -0.202 2.474 1.00 98.94 241 HIS A O 1
ATOM 1931 N N . ILE A 1 242 ? -5.143 0.508 4.502 1.00 98.94 242 ILE A N 1
ATOM 1932 C CA . ILE A 1 242 ? -4.354 1.738 4.452 1.00 98.94 242 ILE A CA 1
ATOM 1933 C C . ILE A 1 242 ? -3.304 1.691 5.559 1.00 98.94 242 ILE A C 1
ATOM 1935 O O . ILE A 1 242 ? -3.657 1.639 6.734 1.00 98.94 242 ILE A O 1
ATOM 1939 N N . LEU A 1 243 ? -2.026 1.721 5.173 1.00 98.88 243 LEU A N 1
ATOM 1940 C CA . LEU A 1 243 ? -0.862 1.873 6.047 1.00 98.88 243 LEU A CA 1
ATOM 1941 C C . LEU A 1 243 ? -0.285 3.285 5.848 1.00 98.88 243 LEU A C 1
ATOM 1943 O O . LEU A 1 243 ? 0.488 3.479 4.906 1.00 98.88 243 LEU A O 1
ATOM 1947 N N . PRO A 1 244 ? -0.639 4.283 6.679 1.00 98.75 244 PRO A N 1
ATOM 1948 C CA . PRO A 1 244 ? -0.183 5.653 6.442 1.00 98.75 244 PRO A CA 1
ATOM 1949 C C . PRO A 1 244 ? 1.325 5.847 6.606 1.00 98.75 244 PRO A C 1
ATOM 1951 O O . PRO A 1 244 ? 1.906 6.652 5.884 1.00 98.75 244 PRO A O 1
ATOM 1954 N N . SER A 1 245 ? 1.968 5.101 7.511 1.00 98.75 245 SER A N 1
ATOM 1955 C CA . SER A 1 245 ? 3.416 5.170 7.712 1.00 98.75 245 SER A CA 1
ATOM 1956 C C . SER A 1 245 ? 4.042 3.791 7.856 1.00 98.75 245 SER A C 1
ATOM 1958 O O . SER A 1 245 ? 3.793 3.065 8.817 1.00 98.75 245 SER A O 1
ATOM 1960 N N . MET A 1 246 ? 4.873 3.432 6.876 1.00 98.81 246 MET A N 1
ATOM 1961 C CA . MET A 1 246 ? 5.734 2.251 6.944 1.00 98.81 246 MET A CA 1
ATOM 1962 C C . MET A 1 246 ? 7.033 2.526 7.722 1.00 98.81 246 MET A C 1
ATOM 1964 O O . MET A 1 246 ? 7.599 1.588 8.279 1.00 98.81 246 MET A O 1
ATOM 1968 N N . ASN A 1 247 ? 7.504 3.779 7.766 1.00 98.62 247 ASN A N 1
ATOM 1969 C CA . ASN A 1 247 ? 8.705 4.198 8.495 1.00 98.62 247 ASN A CA 1
ATOM 1970 C C . ASN A 1 247 ? 8.386 5.277 9.554 1.00 98.62 247 ASN A C 1
ATOM 1972 O O . ASN A 1 247 ? 8.799 6.432 9.396 1.00 98.62 247 ASN A O 1
ATOM 1976 N N . PRO A 1 248 ? 7.665 4.915 10.633 1.00 98.31 248 PRO A N 1
ATOM 1977 C CA . PRO A 1 248 ? 7.294 5.863 11.685 1.00 98.31 248 PRO A CA 1
ATOM 1978 C C . PRO A 1 248 ? 8.511 6.440 12.427 1.00 98.31 248 PRO A C 1
ATOM 1980 O O . PRO A 1 248 ? 8.482 7.608 12.811 1.00 98.31 248 PRO A O 1
ATOM 1983 N N . ASP A 1 249 ? 9.595 5.669 12.569 1.00 97.50 249 ASP A N 1
ATOM 1984 C CA . ASP A 1 249 ? 10.833 6.112 13.232 1.00 97.50 249 ASP A CA 1
ATOM 1985 C C . ASP A 1 249 ? 11.526 7.225 12.429 1.00 97.50 249 ASP A C 1
ATOM 1987 O O . ASP A 1 249 ? 11.923 8.264 12.958 1.00 97.50 249 ASP A O 1
ATOM 1991 N N . GLY A 1 250 ? 11.655 7.026 11.112 1.00 96.75 250 GLY A N 1
ATOM 1992 C CA . GLY A 1 250 ? 12.234 8.032 10.225 1.00 96.75 250 GLY A CA 1
ATOM 1993 C C . GLY A 1 250 ? 11.394 9.309 10.167 1.00 96.75 250 GLY A C 1
ATOM 1994 O O . GLY A 1 250 ? 11.950 10.400 10.040 1.00 96.75 250 GLY A O 1
ATOM 1995 N N . TYR A 1 251 ? 10.068 9.184 10.275 1.00 97.31 251 TYR A N 1
ATOM 1996 C CA . TYR A 1 251 ? 9.160 10.328 10.280 1.00 97.31 251 TYR A CA 1
ATOM 1997 C C . TYR A 1 251 ? 9.350 11.216 11.509 1.00 97.31 251 TYR A C 1
ATOM 1999 O O . TYR A 1 251 ? 9.498 12.423 11.348 1.00 97.31 251 TYR A O 1
ATOM 2007 N N . GLU A 1 252 ? 9.418 10.644 12.714 1.00 94.31 252 GLU A N 1
ATOM 2008 C CA . GLU A 1 252 ? 9.637 11.431 13.939 1.00 94.31 252 GLU A CA 1
ATOM 2009 C C . GLU A 1 252 ? 10.976 12.172 13.901 1.00 94.31 252 GLU A C 1
ATOM 2011 O O . GLU A 1 252 ? 11.055 13.344 14.274 1.00 94.31 252 GLU A O 1
ATOM 2016 N N . LEU A 1 253 ? 12.021 11.537 13.354 1.00 92.69 253 LEU A N 1
ATOM 2017 C CA . LEU A 1 253 ? 13.292 12.215 13.119 1.00 92.69 253 LEU A CA 1
ATOM 2018 C C . LEU A 1 253 ? 13.123 13.399 12.155 1.00 92.69 253 LEU A C 1
ATOM 2020 O O . LEU A 1 253 ? 13.564 14.502 12.475 1.00 92.69 253 LEU A O 1
ATOM 2024 N N . ALA A 1 254 ? 12.472 13.196 11.005 1.00 92.25 254 ALA A N 1
ATOM 2025 C CA . ALA A 1 254 ? 12.246 14.261 10.027 1.00 92.25 254 ALA A CA 1
ATOM 2026 C C . ALA A 1 254 ? 11.429 15.424 10.617 1.00 92.25 254 ALA A C 1
ATOM 2028 O O . ALA A 1 254 ? 11.825 16.580 10.480 1.00 92.25 254 ALA A O 1
ATOM 2029 N N . LEU A 1 255 ? 10.339 15.116 11.326 1.00 91.00 255 LEU A N 1
ATOM 2030 C CA . LEU A 1 255 ? 9.482 16.100 11.982 1.00 91.00 255 LEU A CA 1
ATOM 2031 C C . LEU A 1 255 ? 10.264 16.907 13.025 1.00 91.00 255 LEU A C 1
ATOM 2033 O O . LEU A 1 255 ? 10.187 18.134 13.041 1.00 91.00 255 LEU A O 1
ATOM 2037 N N . SER A 1 256 ? 11.072 16.242 13.855 1.00 88.12 256 SER A N 1
ATOM 2038 C CA . SER A 1 256 ? 11.879 16.918 14.876 1.00 88.12 256 SER A CA 1
ATOM 2039 C C . SER A 1 256 ? 12.902 17.895 14.282 1.00 88.12 256 SER A C 1
ATOM 2041 O O . SER A 1 256 ? 13.110 18.972 14.837 1.00 88.12 256 SER A O 1
ATOM 2043 N N . GLU A 1 257 ? 13.510 17.566 13.139 1.00 83.69 257 GLU A N 1
ATOM 2044 C CA . GLU A 1 257 ? 14.471 18.442 12.459 1.00 83.69 257 GLU A CA 1
ATOM 2045 C C . GLU A 1 257 ? 13.784 19.664 11.837 1.00 83.69 257 GLU A C 1
ATOM 2047 O O . GLU A 1 257 ? 14.290 20.780 11.964 1.00 83.69 257 GLU A O 1
ATOM 2052 N N . VAL A 1 258 ? 12.606 19.479 11.232 1.00 80.06 258 VAL A N 1
ATOM 2053 C CA . VAL A 1 258 ? 11.804 20.582 10.674 1.00 80.06 258 VAL A CA 1
ATOM 2054 C C . VAL A 1 258 ? 11.362 21.547 11.781 1.00 80.06 258 VAL A C 1
ATOM 2056 O O . VAL A 1 258 ? 11.557 22.756 11.649 1.00 80.06 258 VAL A O 1
ATOM 2059 N N . LEU A 1 259 ? 10.866 21.025 12.909 1.00 79.38 259 LEU A N 1
ATOM 2060 C CA . LEU A 1 259 ? 10.444 21.837 14.060 1.00 79.38 259 LEU A CA 1
ATOM 2061 C C . LEU A 1 259 ? 11.614 22.562 14.747 1.00 79.38 259 LEU A C 1
ATOM 2063 O O . LEU A 1 259 ? 11.444 23.654 15.281 1.00 79.38 259 LEU A O 1
ATOM 2067 N N . ARG A 1 260 ? 12.825 21.990 14.735 1.00 71.12 260 ARG A N 1
ATOM 2068 C CA . ARG A 1 260 ? 14.031 22.675 15.239 1.00 71.12 260 ARG A CA 1
ATOM 2069 C C . ARG A 1 260 ? 14.526 23.758 14.283 1.00 71.12 260 ARG A C 1
ATOM 2071 O O . ARG A 1 260 ? 15.084 24.754 14.739 1.00 71.12 260 ARG A O 1
ATOM 2078 N N . GLY A 1 261 ? 14.351 23.559 12.977 1.00 61.31 261 GLY A N 1
ATOM 2079 C CA . GLY A 1 261 ? 14.734 24.519 11.943 1.00 61.31 261 GLY A CA 1
ATOM 2080 C C . GLY A 1 261 ? 13.889 25.794 11.960 1.00 61.31 261 GLY A C 1
ATOM 2081 O O . GLY A 1 261 ? 14.430 26.873 11.715 1.00 61.31 261 GLY A O 1
ATOM 2082 N N . SER A 1 262 ? 12.601 25.697 12.317 1.00 55.28 262 SER A N 1
ATOM 2083 C CA . SER A 1 262 ? 11.690 26.850 12.406 1.00 55.28 262 SER A CA 1
ATOM 2084 C C . SER A 1 262 ? 12.016 27.830 13.540 1.00 55.28 262 SER A C 1
ATOM 2086 O O . SER A 1 262 ? 11.630 28.992 13.456 1.00 55.28 262 SER A O 1
ATOM 2088 N N . ASP A 1 263 ? 12.759 27.400 14.565 1.00 52.22 263 ASP A N 1
ATOM 2089 C CA . ASP A 1 263 ? 13.176 28.249 15.695 1.00 52.22 263 ASP A CA 1
ATOM 2090 C C . ASP A 1 263 ? 14.457 29.062 15.414 1.00 52.22 263 ASP A C 1
ATOM 2092 O O . ASP A 1 263 ? 14.831 29.942 16.195 1.00 52.22 263 ASP A O 1
ATOM 2096 N N . SER A 1 264 ? 15.157 28.797 14.304 1.00 49.00 264 SER A N 1
ATOM 2097 C CA . SER A 1 264 ? 16.360 29.538 13.912 1.00 49.00 264 SER A CA 1
ATOM 2098 C C . SER A 1 264 ? 16.068 30.494 12.755 1.00 49.00 264 SER A C 1
ATOM 2100 O O . SER A 1 264 ? 16.049 30.093 11.598 1.00 49.00 264 SER A O 1
ATOM 2102 N N . GLU A 1 265 ? 15.904 31.784 13.065 1.00 47.91 265 GLU A N 1
ATOM 2103 C CA . GLU A 1 265 ? 15.546 32.880 12.136 1.00 47.91 265 GLU A CA 1
ATOM 2104 C C . GLU A 1 265 ? 16.568 33.135 10.997 1.00 47.91 265 GLU A C 1
ATOM 2106 O O . GLU A 1 265 ? 16.384 34.020 10.168 1.00 47.91 265 GLU A O 1
ATOM 2111 N N . TYR A 1 266 ? 17.651 32.356 10.916 1.00 44.62 266 TYR A N 1
ATOM 2112 C CA . TYR A 1 266 ? 18.666 32.442 9.867 1.00 44.62 266 TYR A CA 1
ATOM 2113 C C . TYR A 1 266 ? 19.291 31.069 9.612 1.00 44.62 266 TYR A C 1
ATOM 2115 O O . TYR A 1 266 ? 20.338 30.776 10.180 1.00 44.62 266 TYR A O 1
ATOM 2123 N N . ASN A 1 267 ? 18.687 30.233 8.764 1.00 43.88 267 ASN A N 1
ATOM 2124 C CA . ASN A 1 267 ? 19.409 29.162 8.067 1.00 43.88 267 ASN A CA 1
ATOM 2125 C C . ASN A 1 267 ? 18.650 28.719 6.805 1.00 43.88 267 ASN A C 1
ATOM 2127 O O . ASN A 1 267 ? 17.670 27.982 6.883 1.00 43.88 267 ASN A O 1
ATOM 2131 N N . GLU A 1 268 ? 19.169 29.087 5.628 1.00 45.56 268 GLU A N 1
ATOM 2132 C CA . GLU A 1 268 ? 18.799 28.477 4.334 1.00 45.56 268 GLU A CA 1
ATOM 2133 C C . GLU A 1 268 ? 19.067 26.950 4.308 1.00 45.56 268 GLU A C 1
ATOM 2135 O O . GLU A 1 268 ? 18.574 26.240 3.432 1.00 45.56 268 GLU A O 1
ATOM 2140 N N . ASP A 1 269 ? 19.790 26.426 5.306 1.00 44.09 269 ASP A N 1
ATOM 2141 C CA . ASP A 1 269 ? 20.106 25.007 5.486 1.00 44.09 269 ASP A CA 1
ATOM 2142 C C . ASP A 1 269 ? 18.941 24.161 6.049 1.00 44.09 269 ASP A C 1
ATOM 2144 O O . ASP A 1 269 ? 18.959 22.940 5.891 1.00 44.09 269 ASP A O 1
ATOM 2148 N N . ALA A 1 270 ? 17.905 24.761 6.656 1.00 46.25 270 ALA A N 1
ATOM 2149 C CA . ALA A 1 270 ? 16.763 24.018 7.221 1.00 46.25 270 ALA A CA 1
ATOM 2150 C C . ALA A 1 270 ? 15.870 23.364 6.141 1.00 46.25 270 ALA A C 1
ATOM 2152 O O . ALA A 1 270 ? 15.294 22.297 6.345 1.00 46.25 270 ALA A O 1
ATOM 2153 N N . VAL A 1 271 ? 15.814 23.960 4.946 1.00 46.06 271 VAL A N 1
ATOM 2154 C CA . VAL A 1 271 ? 15.121 23.388 3.777 1.00 46.06 271 VAL A CA 1
ATOM 2155 C C . VAL A 1 271 ? 15.913 22.203 3.194 1.00 46.06 271 VAL A C 1
ATOM 2157 O O . VAL A 1 271 ? 15.334 21.255 2.665 1.00 46.06 271 VAL A O 1
ATOM 2160 N N . TYR A 1 272 ? 17.245 22.199 3.341 1.00 45.34 272 TYR A N 1
ATOM 2161 C CA . TYR A 1 272 ? 18.111 21.094 2.910 1.00 45.34 272 TYR A CA 1
ATOM 2162 C C . TYR A 1 272 ? 18.109 19.904 3.887 1.00 45.34 272 TYR A C 1
ATOM 2164 O O . TYR A 1 272 ? 18.259 18.755 3.451 1.00 45.34 272 TYR A O 1
ATOM 2172 N N . THR A 1 273 ? 17.911 20.129 5.192 1.00 49.38 273 THR A N 1
ATOM 2173 C CA . THR A 1 273 ? 17.836 19.043 6.187 1.00 49.38 273 THR A CA 1
ATOM 2174 C C . THR A 1 273 ? 16.544 18.233 6.055 1.00 49.38 273 THR A C 1
ATOM 2176 O O . THR A 1 273 ? 16.624 17.004 6.038 1.00 49.38 273 THR A O 1
ATOM 2179 N N . GLY A 1 274 ? 15.388 18.868 5.815 1.00 52.19 274 GLY A N 1
ATOM 2180 C CA . GLY A 1 274 ? 14.112 18.176 5.546 1.00 52.19 274 GLY A CA 1
ATOM 2181 C C . GLY A 1 274 ? 14.128 17.273 4.298 1.00 52.19 274 GLY A C 1
ATOM 2182 O O . GLY A 1 274 ? 13.443 16.251 4.235 1.00 52.19 274 GLY A O 1
ATOM 2183 N N . GLN A 1 275 ? 14.995 17.560 3.319 1.00 58.59 275 GLN A N 1
ATOM 2184 C CA . GLN A 1 275 ? 15.140 16.744 2.104 1.00 58.59 275 GLN A CA 1
ATOM 2185 C C . GLN A 1 275 ? 15.895 15.419 2.314 1.00 58.59 275 GLN A C 1
ATOM 2187 O O . GLN A 1 275 ? 15.803 14.519 1.463 1.00 58.59 275 GLN A O 1
ATOM 2192 N N . THR A 1 276 ? 16.635 15.267 3.420 1.00 66.25 276 THR A N 1
ATOM 2193 C CA . THR A 1 276 ? 17.531 14.114 3.638 1.00 66.25 276 THR A CA 1
ATOM 2194 C C . THR A 1 276 ? 17.420 13.450 5.012 1.00 66.25 276 THR A C 1
ATOM 2196 O O . THR A 1 276 ? 17.547 12.222 5.086 1.00 66.25 276 THR A O 1
ATOM 2199 N N . ALA A 1 277 ? 17.172 14.208 6.083 1.00 82.88 277 ALA A N 1
ATOM 2200 C CA . ALA A 1 277 ? 16.990 13.675 7.431 1.00 82.88 277 ALA A CA 1
ATOM 2201 C C . ALA A 1 277 ? 15.696 12.856 7.515 1.00 82.88 277 ALA A C 1
ATOM 2203 O O . ALA A 1 277 ? 14.704 13.231 6.913 1.00 82.88 277 ALA A O 1
ATOM 2204 N N . GLY A 1 278 ? 15.710 11.719 8.218 1.00 90.00 278 GLY A N 1
ATOM 2205 C CA . GLY A 1 278 ? 14.526 10.864 8.397 1.00 90.00 278 GLY A CA 1
ATOM 2206 C C . GLY A 1 278 ? 14.114 9.997 7.197 1.00 90.00 278 GLY A C 1
ATOM 2207 O O . GLY A 1 278 ? 13.155 9.237 7.283 1.00 90.00 278 GLY A O 1
ATOM 2208 N N . ARG A 1 279 ? 14.853 10.028 6.077 1.00 94.69 279 ARG A N 1
ATOM 2209 C CA . ARG A 1 279 ? 14.595 9.133 4.929 1.00 94.69 279 ARG A CA 1
ATOM 2210 C C . ARG A 1 279 ? 14.702 7.649 5.299 1.00 94.69 279 ARG A C 1
ATOM 2212 O O . ARG A 1 279 ? 13.854 6.846 4.917 1.00 94.69 279 ARG A O 1
ATOM 2219 N N . TYR A 1 280 ? 15.792 7.281 5.962 1.00 96.12 280 TYR A N 1
ATOM 2220 C CA . TYR A 1 280 ? 16.110 5.902 6.337 1.00 96.12 280 TYR A CA 1
ATOM 2221 C C . TYR A 1 280 ? 15.332 5.494 7.597 1.00 96.12 280 TYR A C 1
ATOM 2223 O O . TYR A 1 280 ? 14.834 6.355 8.318 1.00 96.12 280 TYR A O 1
ATOM 2231 N N . ASN A 1 281 ? 15.220 4.194 7.885 1.00 95.75 281 ASN A N 1
ATOM 2232 C CA . ASN A 1 281 ? 14.699 3.756 9.187 1.00 95.75 281 ASN A CA 1
ATOM 2233 C C . ASN A 1 281 ? 15.710 4.039 10.320 1.00 95.75 281 ASN A C 1
ATOM 2235 O O . ASN A 1 281 ? 16.857 4.413 10.053 1.00 95.75 281 ASN A O 1
ATOM 2239 N N . ALA A 1 282 ? 15.349 3.777 11.581 1.00 94.50 282 ALA A N 1
ATOM 2240 C CA . ALA A 1 282 ? 16.241 3.998 12.731 1.00 94.50 282 ALA A CA 1
ATOM 2241 C C . ALA A 1 282 ? 17.554 3.184 12.691 1.00 94.50 282 ALA A C 1
ATOM 2243 O O . ALA A 1 282 ? 18.525 3.489 13.382 1.00 94.50 282 ALA A O 1
ATOM 2244 N N . GLN A 1 283 ? 17.634 2.155 11.842 1.00 93.38 283 GLN A N 1
ATOM 2245 C CA . GLN A 1 283 ? 18.856 1.384 11.604 1.00 93.38 283 GLN A CA 1
ATOM 2246 C C . GLN A 1 283 ? 19.701 1.902 10.429 1.00 93.38 283 GLN A C 1
ATOM 2248 O O . GLN A 1 283 ? 20.652 1.215 10.024 1.00 93.38 283 GLN A O 1
ATOM 2253 N N . ASN A 1 284 ? 19.347 3.069 9.887 1.00 94.25 284 ASN A N 1
ATOM 2254 C CA . ASN A 1 284 ? 19.915 3.697 8.699 1.00 94.25 284 ASN A CA 1
ATOM 2255 C C . ASN A 1 284 ? 19.833 2.807 7.440 1.00 94.25 284 ASN A C 1
ATOM 2257 O O . ASN A 1 284 ? 20.774 2.729 6.646 1.00 94.25 284 ASN A O 1
ATOM 2261 N N . ILE A 1 285 ? 18.723 2.077 7.284 1.00 95.00 285 ILE A N 1
ATOM 2262 C CA . ILE A 1 285 ? 18.425 1.228 6.123 1.00 95.00 285 ILE A CA 1
ATOM 2263 C C . ILE A 1 285 ? 17.387 1.932 5.247 1.00 95.00 285 ILE A C 1
ATOM 2265 O O . ILE A 1 285 ? 16.369 2.410 5.742 1.00 95.00 285 ILE A O 1
ATOM 2269 N N . ASP A 1 286 ? 17.636 1.982 3.936 1.00 96.81 286 ASP A N 1
ATOM 2270 C CA . ASP A 1 286 ? 16.644 2.455 2.967 1.00 96.81 286 ASP A CA 1
ATOM 2271 C C . ASP A 1 286 ? 15.656 1.310 2.729 1.00 96.81 286 ASP A C 1
ATOM 2273 O O . ASP A 1 286 ? 16.016 0.284 2.139 1.00 96.81 286 ASP A O 1
ATOM 2277 N N . LEU A 1 287 ? 14.430 1.461 3.235 1.00 98.00 287 LEU A N 1
ATOM 2278 C CA . LEU A 1 287 ? 13.407 0.418 3.160 1.00 98.00 287 LEU A CA 1
ATOM 2279 C C . LEU A 1 287 ? 13.063 0.068 1.705 1.00 98.00 287 LEU A C 1
ATOM 2281 O O . LEU A 1 287 ? 12.856 -1.105 1.395 1.00 98.00 287 LEU A O 1
ATOM 2285 N N . ASN A 1 288 ? 13.128 1.033 0.778 1.00 97.44 288 ASN A N 1
ATOM 2286 C CA . ASN A 1 288 ? 12.897 0.801 -0.650 1.00 97.44 288 ASN A CA 1
ATOM 2287 C C . ASN A 1 288 ? 14.145 0.273 -1.393 1.00 97.44 288 ASN A C 1
ATOM 2289 O O . ASN A 1 288 ? 14.220 0.296 -2.625 1.00 97.44 288 ASN A O 1
ATOM 2293 N N . ARG A 1 289 ? 15.166 -0.177 -0.656 1.00 96.38 289 ARG A N 1
ATOM 2294 C CA . ARG A 1 289 ? 16.307 -0.972 -1.146 1.00 96.38 289 ARG A CA 1
ATOM 2295 C C . ARG A 1 289 ? 16.487 -2.266 -0.351 1.00 96.38 289 ARG A C 1
ATOM 2297 O O . ARG A 1 289 ? 17.493 -2.959 -0.530 1.00 96.38 289 ARG A O 1
ATOM 2304 N N . ASN A 1 290 ? 15.561 -2.569 0.560 1.00 97.38 290 ASN A N 1
ATOM 2305 C CA . ASN A 1 290 ? 15.688 -3.655 1.522 1.00 97.38 290 ASN A CA 1
ATOM 2306 C C . ASN A 1 290 ? 14.845 -4.890 1.179 1.00 97.38 290 ASN A C 1
ATOM 2308 O O . ASN A 1 290 ? 15.030 -5.924 1.817 1.00 97.38 290 ASN A O 1
ATOM 2312 N N . PHE A 1 291 ? 13.973 -4.834 0.168 1.00 97.88 291 PHE A N 1
ATOM 2313 C CA . PHE A 1 291 ? 13.226 -6.005 -0.295 1.00 97.88 291 PHE A CA 1
ATOM 2314 C C . PHE A 1 291 ? 14.119 -6.968 -1.100 1.00 97.88 291 PHE A C 1
ATOM 2316 O O . PHE A 1 291 ? 15.160 -6.564 -1.632 1.00 97.88 291 PHE A O 1
ATOM 2323 N N . PRO A 1 292 ? 13.743 -8.255 -1.219 1.00 96.06 292 PRO A N 1
ATOM 2324 C CA . PRO A 1 292 ? 14.456 -9.199 -2.071 1.00 96.06 292 PRO A CA 1
ATOM 2325 C C . PRO A 1 292 ? 14.506 -8.720 -3.527 1.00 96.06 292 PRO A C 1
ATOM 2327 O O . PRO A 1 292 ? 13.476 -8.466 -4.147 1.00 96.06 292 PRO A O 1
ATOM 2330 N N . ASP A 1 293 ? 15.705 -8.650 -4.106 1.00 94.31 293 ASP A N 1
ATOM 2331 C CA . ASP A 1 293 ? 15.887 -8.347 -5.529 1.00 94.31 293 ASP A CA 1
ATOM 2332 C C . ASP A 1 293 ? 15.506 -9.563 -6.385 1.00 94.31 293 ASP A C 1
ATOM 2334 O O . ASP A 1 293 ? 16.364 -10.349 -6.783 1.00 94.31 293 ASP A O 1
ATOM 2338 N N . LEU A 1 294 ? 14.207 -9.735 -6.639 1.00 94.94 294 LEU A N 1
ATOM 2339 C CA . LEU A 1 294 ? 13.665 -10.802 -7.486 1.00 94.94 294 LEU A CA 1
ATOM 2340 C C . LEU A 1 294 ? 13.815 -10.485 -8.981 1.00 94.94 294 LEU A C 1
ATOM 2342 O O . LEU A 1 294 ? 13.882 -11.396 -9.810 1.00 94.94 294 LEU A O 1
ATOM 2346 N N . THR A 1 295 ? 13.933 -9.208 -9.340 1.00 93.50 295 THR A N 1
ATOM 2347 C CA . THR A 1 295 ? 14.049 -8.758 -10.729 1.00 93.50 295 THR A CA 1
ATOM 2348 C C . THR A 1 295 ? 15.360 -9.236 -11.360 1.00 93.50 295 THR A C 1
ATOM 2350 O O . THR A 1 295 ? 15.359 -9.763 -12.479 1.00 93.50 295 THR A O 1
ATOM 2353 N N . SER A 1 296 ? 16.469 -9.205 -10.610 1.00 91.25 296 SER A N 1
ATOM 2354 C CA . SER A 1 296 ? 17.730 -9.836 -11.024 1.00 91.25 296 SER A CA 1
ATOM 2355 C C . SER A 1 296 ? 17.582 -11.341 -11.292 1.00 91.25 296 SER A C 1
ATOM 2357 O O . SER A 1 296 ? 18.154 -11.856 -12.260 1.00 91.25 296 SER A O 1
ATOM 2359 N N . TYR A 1 297 ? 16.789 -12.066 -10.491 1.00 88.06 297 TYR A N 1
ATOM 2360 C CA . TYR A 1 297 ? 16.531 -13.495 -10.725 1.00 88.06 297 TYR A CA 1
ATOM 2361 C C . TYR A 1 297 ? 15.785 -13.714 -12.037 1.00 88.06 297 TYR A C 1
ATOM 2363 O O . TYR A 1 297 ? 16.202 -14.555 -12.836 1.00 88.06 297 TYR A O 1
ATOM 2371 N N . VAL A 1 298 ? 14.748 -12.917 -12.307 1.00 89.88 298 VAL A N 1
ATOM 2372 C CA . VAL A 1 298 ? 14.004 -12.971 -13.573 1.00 89.88 298 VAL A CA 1
ATOM 2373 C C . VAL A 1 298 ? 14.935 -12.736 -14.761 1.00 89.88 298 VAL A C 1
ATOM 2375 O O . VAL A 1 298 ? 14.924 -13.508 -15.726 1.00 89.88 298 VAL A O 1
ATOM 2378 N N . TYR A 1 299 ? 15.787 -11.711 -14.712 1.00 89.12 299 TYR A N 1
ATOM 2379 C CA . TYR A 1 299 ? 16.693 -11.399 -15.820 1.00 89.12 299 TYR A CA 1
ATOM 2380 C C . TYR A 1 299 ? 17.725 -12.497 -16.083 1.00 89.12 299 TYR A C 1
ATOM 2382 O O . TYR A 1 299 ? 18.000 -12.796 -17.253 1.00 89.12 299 TYR A O 1
ATOM 2390 N N . ASN A 1 300 ? 18.230 -13.133 -15.025 1.00 85.38 300 ASN A N 1
ATOM 2391 C CA . ASN A 1 300 ? 19.191 -14.228 -15.118 1.00 85.38 300 ASN A CA 1
ATOM 2392 C C . ASN A 1 300 ? 18.544 -15.541 -15.589 1.00 85.38 300 ASN A C 1
ATOM 2394 O O . ASN A 1 300 ? 19.134 -16.265 -16.392 1.00 85.38 300 ASN A O 1
ATOM 2398 N N . GLN A 1 301 ? 17.320 -15.840 -15.145 1.00 80.56 301 GLN A N 1
ATOM 2399 C CA . GLN A 1 301 ? 16.687 -17.150 -15.345 1.00 80.56 301 GLN A CA 1
ATOM 2400 C C . GLN A 1 301 ? 15.674 -17.221 -16.494 1.00 80.56 301 GLN A C 1
ATOM 2402 O O . GLN A 1 301 ? 15.287 -18.316 -16.896 1.00 80.56 301 GLN A O 1
ATOM 2407 N N . ARG A 1 302 ? 15.323 -16.100 -17.138 1.00 69.38 302 ARG A N 1
ATOM 2408 C CA . ARG A 1 302 ? 14.364 -16.048 -18.269 1.00 69.38 302 ARG A CA 1
ATOM 2409 C C . ARG A 1 302 ? 14.637 -16.989 -19.452 1.00 69.38 302 ARG A C 1
ATOM 2411 O O . ARG A 1 302 ? 13.771 -17.160 -20.307 1.00 69.38 302 ARG A O 1
ATOM 2418 N N . ARG A 1 303 ? 15.870 -17.495 -19.596 1.00 69.12 303 ARG A N 1
ATOM 2419 C CA . ARG A 1 303 ? 16.255 -18.411 -20.688 1.00 69.12 303 ARG A CA 1
ATOM 2420 C C . ARG A 1 303 ? 15.860 -19.862 -20.395 1.00 69.12 303 ARG A C 1
ATOM 2422 O O . ARG A 1 303 ? 15.876 -20.683 -21.310 1.00 69.12 303 ARG A O 1
ATOM 2429 N N . LEU A 1 304 ? 15.491 -20.175 -19.155 1.00 74.19 304 LEU A N 1
ATOM 2430 C CA . LEU A 1 304 ? 15.016 -21.491 -18.753 1.00 74.19 304 LEU A CA 1
ATOM 2431 C C . LEU A 1 304 ? 13.550 -21.657 -19.172 1.00 74.19 304 LEU A C 1
ATOM 2433 O O . LEU A 1 304 ? 12.695 -20.851 -18.817 1.00 74.19 304 LEU A O 1
ATOM 2437 N N . LYS A 1 305 ? 13.249 -22.721 -19.929 1.00 61.62 305 LYS A N 1
ATOM 2438 C CA . LYS A 1 305 ? 11.908 -22.970 -20.497 1.00 61.62 305 LYS A CA 1
ATOM 2439 C C . LYS A 1 305 ? 10.785 -23.100 -19.453 1.00 61.62 305 LYS A C 1
ATOM 2441 O O . LYS A 1 305 ? 9.639 -22.860 -19.810 1.00 61.62 305 LYS A O 1
ATOM 2446 N N . HIS A 1 306 ? 11.107 -23.467 -18.212 1.00 67.38 306 HIS A N 1
ATOM 2447 C CA . HIS A 1 306 ? 10.138 -23.751 -17.142 1.00 67.38 306 HIS A CA 1
ATOM 2448 C C . HIS A 1 306 ? 10.203 -22.756 -15.970 1.00 67.38 306 HIS A C 1
ATOM 2450 O O . HIS A 1 306 ? 9.622 -23.011 -14.919 1.00 67.38 306 HIS A O 1
ATOM 2456 N N . PHE A 1 307 ? 10.926 -21.641 -16.112 1.00 75.06 307 PHE A N 1
ATOM 2457 C CA . PHE A 1 307 ? 10.990 -20.638 -15.051 1.00 75.06 307 PHE A CA 1
ATOM 2458 C C . PHE A 1 307 ? 9.695 -19.814 -15.014 1.00 75.06 307 PHE A C 1
ATOM 2460 O O . PHE A 1 307 ? 9.272 -19.270 -16.039 1.00 75.06 307 PHE A O 1
ATOM 2467 N N . ARG A 1 308 ? 9.063 -19.741 -13.836 1.00 77.94 308 ARG A N 1
ATOM 2468 C CA . ARG A 1 308 ? 7.894 -18.891 -13.583 1.00 77.94 308 ARG A CA 1
ATOM 2469 C C . ARG A 1 308 ? 8.364 -17.498 -13.179 1.00 77.94 308 ARG A C 1
ATOM 2471 O O . ARG A 1 308 ? 9.219 -17.362 -12.313 1.00 77.94 308 ARG A O 1
ATOM 2478 N N . ASN A 1 309 ? 7.780 -16.476 -13.799 1.00 85.56 309 ASN A N 1
ATOM 2479 C CA . ASN A 1 309 ? 8.046 -15.065 -13.489 1.00 85.56 309 ASN A CA 1
ATOM 2480 C C . ASN A 1 309 ? 7.038 -14.506 -12.467 1.00 85.56 309 ASN A C 1
ATOM 2482 O O . ASN A 1 309 ? 6.802 -13.302 -12.425 1.00 85.56 309 ASN A O 1
ATOM 2486 N N . ASP A 1 310 ? 6.367 -15.389 -11.742 1.00 90.50 310 ASP A N 1
ATOM 2487 C CA . ASP A 1 310 ? 5.326 -15.100 -10.767 1.00 90.50 310 ASP A CA 1
ATOM 2488 C C . ASP A 1 310 ? 5.553 -15.995 -9.546 1.00 90.50 310 ASP A C 1
ATOM 2490 O O . ASP A 1 310 ? 6.074 -17.104 -9.696 1.00 90.50 310 ASP A O 1
ATOM 2494 N N . HIS A 1 311 ? 5.178 -15.513 -8.358 1.00 93.69 311 HIS A N 1
ATOM 2495 C CA . HIS A 1 311 ? 5.357 -16.221 -7.083 1.00 93.69 311 HIS A CA 1
ATOM 2496 C C . HIS A 1 311 ? 6.792 -16.737 -6.883 1.00 93.69 311 HIS A C 1
ATOM 2498 O O . HIS A 1 311 ? 7.018 -17.875 -6.472 1.00 93.69 311 HIS A O 1
ATOM 2504 N N . ILE A 1 312 ? 7.788 -15.909 -7.213 1.00 92.69 312 ILE A N 1
ATOM 2505 C CA . ILE A 1 312 ? 9.200 -16.286 -7.100 1.00 92.69 312 ILE A CA 1
ATOM 2506 C C . ILE A 1 312 ? 9.549 -16.419 -5.610 1.00 92.69 312 ILE A C 1
ATOM 2508 O O . ILE A 1 312 ? 9.348 -15.457 -4.868 1.00 92.69 312 ILE A O 1
ATOM 2512 N N . PRO A 1 313 ? 10.069 -17.569 -5.141 1.00 91.31 313 PRO A N 1
ATOM 2513 C CA . PRO A 1 313 ? 10.426 -17.748 -3.736 1.00 91.31 313 PRO A CA 1
ATOM 2514 C C . PRO A 1 313 ? 11.555 -16.799 -3.324 1.00 91.31 313 PRO A C 1
ATOM 2516 O O . PRO A 1 313 ? 12.412 -16.438 -4.136 1.00 91.31 313 PRO A O 1
ATOM 2519 N N . ILE A 1 314 ? 11.569 -16.409 -2.048 1.00 91.12 314 ILE A N 1
ATOM 2520 C CA . ILE A 1 314 ? 12.601 -15.517 -1.512 1.00 91.12 314 ILE A CA 1
ATOM 2521 C C . ILE A 1 314 ? 13.921 -16.297 -1.448 1.00 91.12 314 ILE A C 1
ATOM 2523 O O . ILE A 1 314 ? 13.983 -17.335 -0.788 1.00 91.12 314 ILE A O 1
ATOM 2527 N N . PRO A 1 315 ? 14.994 -15.832 -2.108 1.00 88.69 315 PRO A N 1
ATOM 2528 C CA . PRO A 1 315 ? 16.255 -16.559 -2.115 1.00 88.69 315 PRO A CA 1
ATOM 2529 C C . PRO A 1 315 ? 16.867 -16.655 -0.717 1.00 88.69 315 PRO A C 1
ATOM 2531 O O . PRO A 1 315 ? 16.942 -15.651 -0.013 1.00 88.69 315 PRO A O 1
ATOM 2534 N N . HIS A 1 316 ? 17.422 -17.813 -0.344 1.00 85.69 316 HIS A N 1
ATOM 2535 C CA . HIS A 1 316 ? 18.085 -17.989 0.960 1.00 85.69 316 HIS A CA 1
ATOM 2536 C C . HIS A 1 316 ? 19.174 -16.940 1.240 1.00 85.69 316 HIS A C 1
ATOM 2538 O O . HIS A 1 316 ? 19.350 -16.523 2.380 1.00 85.69 316 HIS A O 1
ATOM 2544 N N . SER A 1 317 ? 19.874 -16.469 0.201 1.00 86.81 317 SER A N 1
ATOM 2545 C CA . SER A 1 317 ? 20.906 -15.435 0.327 1.00 86.81 317 SER A CA 1
ATOM 2546 C C . SER A 1 317 ? 20.376 -14.090 0.827 1.00 86.81 317 SER A C 1
ATOM 2548 O O . SER A 1 317 ? 21.153 -13.310 1.365 1.00 86.81 317 SER A O 1
ATOM 2550 N N . TYR A 1 318 ? 19.085 -13.800 0.638 1.00 90.25 318 TYR A N 1
ATOM 2551 C CA . TYR A 1 318 ? 18.455 -12.577 1.135 1.00 90.25 318 TYR A CA 1
ATOM 2552 C C . TYR A 1 318 ? 18.495 -12.515 2.664 1.00 90.25 318 TYR A C 1
ATOM 2554 O O . TYR A 1 318 ? 18.906 -11.510 3.237 1.00 90.25 318 TYR A O 1
ATOM 2562 N N . TRP A 1 319 ? 18.165 -13.632 3.313 1.00 86.25 319 TRP A N 1
ATOM 2563 C CA . TRP A 1 319 ? 18.116 -13.763 4.769 1.00 86.25 319 TRP A CA 1
ATOM 2564 C C . TRP A 1 319 ? 19.492 -13.715 5.446 1.00 86.25 319 TRP A C 1
ATOM 2566 O O . TRP A 1 319 ? 19.574 -13.552 6.658 1.00 86.25 319 TRP A O 1
ATOM 2576 N N . LEU A 1 320 ? 20.580 -13.835 4.677 1.00 83.88 320 LEU A N 1
ATOM 2577 C CA . LEU A 1 320 ? 21.940 -13.598 5.172 1.00 83.88 320 LEU A CA 1
ATOM 2578 C C . LEU A 1 320 ? 22.260 -12.097 5.305 1.00 83.88 320 LEU A C 1
ATOM 2580 O O . LEU A 1 320 ? 23.257 -11.735 5.928 1.00 83.88 320 LEU A O 1
ATOM 2584 N N . GLY A 1 321 ? 21.455 -11.230 4.684 1.00 85.19 321 GLY A N 1
ATOM 2585 C CA . GLY A 1 321 ? 21.563 -9.779 4.780 1.00 85.19 321 GLY A CA 1
ATOM 2586 C C . GLY A 1 321 ? 20.827 -9.197 5.990 1.00 85.19 321 GLY A C 1
ATOM 2587 O O . GLY A 1 321 ? 20.131 -9.890 6.727 1.00 85.19 321 GLY A O 1
ATOM 2588 N N . LYS A 1 322 ? 20.965 -7.880 6.186 1.00 89.62 322 LYS A N 1
ATOM 2589 C CA . LYS A 1 322 ? 20.234 -7.143 7.226 1.00 89.62 322 LYS A CA 1
ATOM 2590 C C . LYS A 1 322 ? 18.829 -6.802 6.721 1.00 89.62 322 LYS A C 1
ATOM 2592 O O . LYS A 1 322 ? 18.684 -5.926 5.870 1.00 89.62 322 LYS A O 1
ATOM 2597 N N . VAL A 1 323 ? 17.816 -7.485 7.246 1.00 92.50 323 VAL A N 1
ATOM 2598 C CA . VAL A 1 323 ? 16.399 -7.212 6.962 1.00 92.50 323 VAL A CA 1
ATOM 2599 C C . VAL A 1 323 ? 15.850 -6.290 8.046 1.00 92.50 323 VAL A C 1
ATOM 2601 O O . VAL A 1 323 ? 15.963 -6.597 9.233 1.00 92.50 323 VAL A O 1
ATOM 2604 N N . ALA A 1 324 ? 15.299 -5.150 7.640 1.00 95.50 324 ALA A N 1
ATOM 2605 C CA . ALA A 1 324 ? 14.667 -4.206 8.547 1.00 95.50 324 ALA A CA 1
ATOM 2606 C C . ALA A 1 324 ? 13.349 -4.792 9.098 1.00 95.50 324 ALA A C 1
ATOM 2608 O O . ALA A 1 324 ? 12.648 -5.499 8.361 1.00 95.50 324 ALA A O 1
ATOM 2609 N N . PRO A 1 325 ? 12.992 -4.532 10.369 1.00 96.62 325 PRO A N 1
ATOM 2610 C CA . PRO A 1 325 ? 11.754 -5.049 10.951 1.00 96.62 325 PRO A CA 1
ATOM 2611 C C . PRO A 1 325 ? 10.505 -4.568 10.196 1.00 96.62 325 PRO A C 1
ATOM 2613 O O . PRO A 1 325 ? 9.577 -5.356 10.006 1.00 96.62 325 PRO A O 1
ATOM 2616 N N . GLU A 1 326 ? 10.524 -3.341 9.669 1.00 98.50 326 GLU A N 1
ATOM 2617 C CA . GLU A 1 326 ? 9.455 -2.767 8.845 1.00 98.50 326 GLU A CA 1
ATOM 2618 C C . GLU A 1 326 ? 9.285 -3.552 7.535 1.00 98.50 326 GLU A C 1
ATOM 2620 O O . GLU A 1 326 ? 8.186 -3.997 7.199 1.00 98.50 326 GLU A O 1
ATOM 2625 N N . THR A 1 327 ? 10.391 -3.809 6.823 1.00 98.19 327 THR A N 1
ATOM 2626 C CA . THR A 1 327 ? 10.401 -4.621 5.594 1.00 98.19 327 THR A CA 1
ATOM 2627 C C . THR A 1 327 ? 9.858 -6.023 5.858 1.00 98.19 327 THR A C 1
ATOM 2629 O O . THR A 1 327 ? 9.019 -6.519 5.106 1.00 98.19 327 THR A O 1
ATOM 2632 N N . TYR A 1 328 ? 10.296 -6.667 6.945 1.00 96.31 328 TYR A N 1
ATOM 2633 C CA . TYR A 1 328 ? 9.829 -8.003 7.310 1.00 96.31 328 TYR A CA 1
ATOM 2634 C C . TYR A 1 328 ? 8.322 -8.028 7.613 1.00 96.31 328 TYR A C 1
ATOM 2636 O O . TYR A 1 328 ? 7.611 -8.916 7.131 1.00 96.31 328 TYR A O 1
ATOM 2644 N N . ALA A 1 329 ? 7.825 -7.044 8.371 1.00 97.56 329 ALA A N 1
ATOM 2645 C CA . ALA A 1 329 ? 6.406 -6.894 8.681 1.00 97.56 329 ALA A CA 1
ATOM 2646 C C . ALA A 1 329 ? 5.566 -6.732 7.405 1.00 97.56 329 ALA A C 1
ATOM 2648 O O . ALA A 1 329 ? 4.591 -7.462 7.210 1.00 97.56 329 ALA A O 1
ATOM 2649 N N . VAL A 1 330 ? 5.995 -5.861 6.487 1.00 98.62 330 VAL A N 1
ATOM 2650 C CA . VAL A 1 330 ? 5.305 -5.626 5.211 1.00 98.62 330 VAL A CA 1
ATOM 2651 C C . VAL A 1 330 ? 5.358 -6.850 4.296 1.00 98.62 330 VAL A C 1
ATOM 2653 O O . VAL A 1 330 ? 4.330 -7.234 3.744 1.00 98.62 330 VAL A O 1
ATOM 2656 N N . MET A 1 331 ? 6.494 -7.543 4.179 1.00 97.25 331 MET A N 1
ATOM 2657 C CA . MET A 1 331 ? 6.579 -8.785 3.396 1.00 97.25 331 MET A CA 1
ATOM 2658 C C . MET A 1 331 ? 5.633 -9.871 3.929 1.00 97.25 331 MET A C 1
ATOM 2660 O O . MET A 1 331 ? 4.974 -10.570 3.154 1.00 97.25 331 MET A O 1
ATOM 2664 N N . LYS A 1 332 ? 5.548 -10.012 5.257 1.00 95.94 332 LYS A N 1
ATOM 2665 C CA . LYS A 1 332 ? 4.629 -10.951 5.909 1.00 95.94 332 LYS A CA 1
ATOM 2666 C C . LYS A 1 332 ? 3.175 -10.557 5.647 1.00 95.94 332 LYS A C 1
ATOM 2668 O O . LYS A 1 332 ? 2.352 -11.426 5.361 1.00 95.94 332 LYS A O 1
ATOM 2673 N N . TRP A 1 333 ? 2.870 -9.264 5.719 1.00 98.00 333 TRP A N 1
ATOM 2674 C CA . TRP A 1 333 ? 1.542 -8.725 5.455 1.00 98.00 333 TRP A CA 1
ATOM 2675 C C . TRP A 1 333 ? 1.107 -8.943 4.001 1.00 98.00 333 TRP A C 1
ATOM 2677 O O . TRP A 1 333 ? 0.039 -9.513 3.774 1.00 98.00 333 TRP A O 1
ATOM 2687 N N . ILE A 1 334 ? 1.975 -8.625 3.034 1.00 97.62 334 ILE A N 1
ATOM 2688 C CA . ILE A 1 334 ? 1.777 -8.847 1.592 1.00 97.62 334 ILE A CA 1
ATOM 2689 C C . ILE A 1 334 ? 1.415 -10.309 1.284 1.00 97.62 334 ILE A C 1
ATOM 2691 O O . ILE A 1 334 ? 0.587 -10.574 0.419 1.00 97.62 334 ILE A O 1
ATOM 2695 N N . ARG A 1 335 ? 1.996 -11.275 2.007 1.00 94.12 335 ARG A N 1
ATOM 2696 C CA . ARG A 1 335 ? 1.671 -12.704 1.849 1.00 94.12 335 ARG A CA 1
ATOM 2697 C C . ARG A 1 335 ? 0.396 -13.157 2.554 1.00 94.12 335 ARG A C 1
ATOM 2699 O O . ARG A 1 335 ? -0.112 -14.235 2.248 1.00 94.12 335 ARG A O 1
ATOM 2706 N N . SER A 1 336 ? -0.055 -12.417 3.561 1.00 93.88 336 SER A N 1
ATOM 2707 C CA . SER A 1 336 ? -1.148 -12.839 4.442 1.00 93.88 336 SER A CA 1
ATOM 2708 C C . SER A 1 336 ? -2.538 -12.597 3.852 1.00 93.88 336 SER A C 1
ATOM 2710 O O . SER A 1 336 ? -3.484 -13.287 4.228 1.00 93.88 336 SER A O 1
ATOM 2712 N N . ILE A 1 337 ? -2.645 -11.655 2.914 1.00 96.50 337 ILE A N 1
ATOM 2713 C CA . ILE A 1 337 ? -3.890 -11.207 2.288 1.00 96.50 337 ILE A CA 1
ATOM 2714 C C . ILE A 1 337 ? -3.716 -11.318 0.766 1.00 96.50 337 ILE A C 1
ATOM 2716 O O . ILE A 1 337 ? -2.631 -11.011 0.264 1.00 96.50 337 ILE A O 1
ATOM 2720 N N . PRO A 1 338 ? -4.731 -11.771 0.006 1.00 97.25 338 PRO A N 1
ATOM 2721 C CA . PRO A 1 338 ? -4.640 -11.909 -1.446 1.00 97.25 338 PRO A CA 1
ATOM 2722 C C . PRO A 1 338 ? -4.753 -10.551 -2.165 1.00 97.25 338 PRO A C 1
ATOM 2724 O O . PRO A 1 338 ? -5.653 -10.342 -2.974 1.00 97.25 338 PRO A O 1
ATOM 2727 N N . PHE A 1 339 ? -3.823 -9.632 -1.886 1.00 98.75 339 PHE A N 1
ATOM 2728 C CA . PHE A 1 339 ? -3.779 -8.306 -2.499 1.00 98.75 339 PHE A CA 1
ATOM 2729 C C . PHE A 1 339 ? -3.729 -8.374 -4.027 1.00 98.75 339 PHE A C 1
ATOM 2731 O O . PHE A 1 339 ? -2.921 -9.097 -4.613 1.00 98.75 339 PHE A O 1
ATOM 2738 N N . VAL A 1 340 ? -4.581 -7.572 -4.663 1.00 98.75 340 VAL A N 1
ATOM 2739 C CA . VAL A 1 340 ? -4.728 -7.485 -6.120 1.00 98.75 340 VAL A CA 1
ATOM 2740 C C . VAL A 1 340 ? -4.041 -6.232 -6.654 1.00 98.75 340 VAL A C 1
ATOM 2742 O O . VAL A 1 340 ? -3.286 -6.307 -7.622 1.00 98.75 340 VAL A O 1
ATOM 2745 N N . LEU A 1 341 ? -4.270 -5.091 -6.004 1.00 98.81 341 LEU A N 1
ATOM 2746 C CA . LEU A 1 341 ? -3.791 -3.779 -6.436 1.00 98.81 341 LEU A CA 1
ATOM 2747 C C . LEU A 1 341 ? -3.177 -3.010 -5.263 1.00 98.81 341 LEU A C 1
ATOM 2749 O O . LEU A 1 341 ? -3.586 -3.185 -4.113 1.00 98.81 341 LEU A O 1
ATOM 2753 N N . SER A 1 342 ? -2.189 -2.168 -5.557 1.00 98.88 342 SER A N 1
ATOM 2754 C CA . SER A 1 342 ? -1.505 -1.354 -4.563 1.00 98.88 342 SER A CA 1
ATOM 2755 C C . SER A 1 342 ? -0.896 -0.076 -5.123 1.00 98.88 342 SER A C 1
ATOM 2757 O O . SER A 1 342 ? -0.514 -0.025 -6.294 1.00 98.88 342 SER A O 1
ATOM 2759 N N . ALA A 1 343 ? -0.736 0.925 -4.261 1.00 98.88 343 ALA A N 1
ATOM 2760 C CA . ALA A 1 343 ? 0.155 2.050 -4.509 1.00 98.88 343 ALA A CA 1
ATOM 2761 C C . ALA A 1 343 ? 0.996 2.377 -3.267 1.00 98.88 343 ALA A C 1
ATOM 2763 O O . ALA A 1 343 ? 0.487 2.356 -2.142 1.00 98.88 343 ALA A O 1
ATOM 2764 N N . SER A 1 344 ? 2.272 2.692 -3.500 1.00 98.62 344 SER A N 1
ATOM 2765 C CA . SER A 1 344 ? 3.182 3.272 -2.509 1.00 98.62 344 SER A CA 1
ATOM 2766 C C . SER A 1 344 ? 3.356 4.764 -2.783 1.00 98.62 344 SER A C 1
ATOM 2768 O O . SER A 1 344 ? 3.655 5.142 -3.918 1.00 98.62 344 SER A O 1
ATOM 2770 N N . PHE A 1 345 ? 3.179 5.608 -1.769 1.00 98.75 345 PHE A N 1
ATOM 2771 C CA . PHE A 1 345 ? 3.236 7.065 -1.888 1.00 98.75 345 PHE A CA 1
ATOM 2772 C C . PHE A 1 345 ? 4.565 7.627 -1.395 1.00 98.75 345 PHE A C 1
ATOM 2774 O O . PHE A 1 345 ? 5.015 7.321 -0.288 1.00 98.75 345 PHE A O 1
ATOM 2781 N N . HIS A 1 346 ? 5.150 8.478 -2.228 1.00 97.62 346 HIS A N 1
ATOM 2782 C CA . HIS A 1 346 ? 6.487 9.037 -2.108 1.00 97.62 346 HIS A CA 1
ATOM 2783 C C . HIS A 1 346 ? 6.485 10.547 -2.365 1.00 97.62 346 HIS A C 1
ATOM 2785 O O . HIS A 1 346 ? 5.480 11.126 -2.789 1.00 97.62 346 HIS A O 1
ATOM 2791 N N . GLY A 1 347 ? 7.624 11.176 -2.089 1.00 92.38 347 GLY A N 1
ATOM 2792 C CA . GLY A 1 347 ? 7.879 12.580 -2.383 1.00 92.38 347 GLY A CA 1
ATOM 2793 C C . GLY A 1 347 ? 9.292 12.796 -2.922 1.00 92.38 347 GLY A C 1
ATOM 2794 O O . GLY A 1 347 ? 10.246 12.099 -2.565 1.00 92.38 347 GLY A O 1
ATOM 2795 N N . GLY A 1 348 ? 9.446 13.836 -3.733 1.00 88.69 348 GLY A N 1
ATOM 2796 C CA . GLY A 1 348 ? 10.703 14.229 -4.369 1.00 88.69 348 GLY A CA 1
ATOM 2797 C C . GLY A 1 348 ? 10.578 14.507 -5.866 1.00 88.69 348 GLY A C 1
ATOM 2798 O O . GLY A 1 348 ? 11.499 15.079 -6.445 1.00 88.69 348 GLY A O 1
ATOM 2799 N N . ASP A 1 349 ? 9.456 14.141 -6.483 1.00 91.00 349 ASP A N 1
ATOM 2800 C CA . ASP A 1 349 ? 9.096 14.464 -7.868 1.00 91.00 349 ASP A CA 1
ATOM 2801 C C . ASP A 1 349 ? 7.555 14.439 -8.011 1.00 91.00 349 ASP A C 1
ATOM 2803 O O . ASP A 1 349 ? 6.846 14.193 -7.034 1.00 91.00 349 ASP A O 1
ATOM 2807 N N . LEU A 1 350 ? 7.017 14.693 -9.205 1.00 92.44 350 LEU A N 1
ATOM 2808 C CA . LEU A 1 350 ? 5.576 14.625 -9.485 1.00 92.44 350 LEU A CA 1
ATOM 2809 C C . LEU A 1 350 ? 5.301 13.715 -10.690 1.00 92.44 350 LEU A C 1
ATOM 2811 O O . LEU A 1 350 ? 5.217 14.163 -11.842 1.00 92.44 350 LEU A O 1
ATOM 2815 N N . VAL A 1 351 ? 5.185 12.412 -10.426 1.00 94.19 351 VAL A N 1
ATOM 2816 C CA . VAL A 1 351 ? 5.062 11.369 -11.455 1.00 94.19 351 VAL A CA 1
ATOM 2817 C C . VAL A 1 351 ? 4.550 10.052 -10.868 1.00 94.19 351 VAL A C 1
ATOM 2819 O O . VAL A 1 351 ? 4.830 9.710 -9.722 1.00 94.19 351 VAL A O 1
ATOM 2822 N N . VAL A 1 352 ? 3.860 9.249 -11.679 1.00 97.19 352 VAL A N 1
ATOM 2823 C CA . VAL A 1 352 ? 3.608 7.839 -11.352 1.00 97.19 352 VAL A CA 1
ATOM 2824 C C . VAL A 1 352 ? 4.661 6.946 -12.001 1.00 97.19 352 VAL A C 1
ATOM 2826 O O . VAL A 1 352 ? 4.715 6.818 -13.230 1.00 97.19 352 VAL A O 1
ATOM 2829 N N . SER A 1 353 ? 5.473 6.295 -11.173 1.00 96.88 353 SER A N 1
ATOM 2830 C CA . SER A 1 353 ? 6.428 5.271 -11.584 1.00 96.88 353 SER A CA 1
ATOM 2831 C C . SER A 1 353 ? 5.793 3.879 -11.541 1.00 96.88 353 SER A C 1
ATOM 2833 O O . SER A 1 353 ? 5.111 3.522 -10.580 1.00 96.88 353 SER A O 1
ATOM 2835 N N . TYR A 1 354 ? 6.017 3.071 -12.578 1.00 98.00 354 TYR A N 1
ATOM 2836 C CA . TYR A 1 354 ? 5.539 1.687 -12.638 1.00 98.00 354 TYR A CA 1
ATOM 2837 C C . TYR A 1 354 ? 6.660 0.681 -12.954 1.00 98.00 354 TYR A C 1
ATOM 2839 O O . TYR A 1 354 ? 7.630 1.037 -13.639 1.00 98.00 354 TYR A O 1
ATOM 2847 N N . PRO A 1 355 ? 6.516 -0.587 -12.510 1.00 97.62 355 PRO A N 1
ATOM 2848 C CA . PRO A 1 355 ? 7.511 -1.636 -12.714 1.00 97.62 355 PRO A CA 1
ATOM 2849 C C . PRO A 1 355 ? 7.925 -1.874 -14.182 1.00 97.62 355 PRO A C 1
ATOM 2851 O O . PRO A 1 355 ? 7.166 -1.621 -15.117 1.00 97.62 355 PRO A O 1
ATOM 2854 N N . TYR A 1 356 ? 9.104 -2.445 -14.443 1.00 96.50 356 TYR A N 1
ATOM 2855 C CA . TYR A 1 356 ? 10.118 -2.772 -13.435 1.00 96.50 356 TYR A CA 1
ATOM 2856 C C . TYR A 1 356 ? 10.952 -1.561 -13.030 1.00 96.50 356 TYR A C 1
ATOM 2858 O O . TYR A 1 356 ? 11.272 -0.709 -13.862 1.00 96.50 356 TYR A O 1
ATOM 2866 N N . ASP A 1 357 ? 11.374 -1.566 -11.773 1.00 94.75 357 ASP A N 1
ATOM 2867 C CA . ASP A 1 357 ? 12.261 -0.564 -11.194 1.00 94.75 357 ASP A CA 1
ATOM 2868 C C . ASP A 1 357 ? 13.752 -0.850 -11.470 1.00 94.75 357 ASP A C 1
ATOM 2870 O O . ASP A 1 357 ? 14.576 0.066 -11.522 1.00 94.75 357 ASP A O 1
ATOM 2874 N N . LEU A 1 358 ? 14.128 -2.115 -11.698 1.00 93.19 358 LEU A N 1
ATOM 2875 C CA . LEU A 1 358 ? 15.504 -2.501 -12.041 1.00 93.19 358 LEU A CA 1
ATOM 2876 C C . LEU A 1 358 ? 15.720 -2.549 -13.559 1.00 93.19 358 LEU A C 1
ATOM 2878 O O . LEU A 1 358 ? 15.060 -3.312 -14.273 1.00 93.19 358 LEU A O 1
ATOM 2882 N N . SER A 1 359 ? 16.728 -1.828 -14.055 1.00 90.38 359 SER A N 1
ATOM 2883 C CA . SER A 1 359 ? 17.157 -1.914 -15.452 1.00 90.38 359 SER A CA 1
ATOM 2884 C C . SER A 1 359 ? 17.715 -3.293 -15.778 1.00 90.38 359 SER A C 1
ATOM 2886 O O . SER A 1 359 ? 18.541 -3.868 -15.066 1.00 90.38 359 SER A O 1
ATOM 2888 N N . LYS A 1 360 ? 17.293 -3.818 -16.926 1.00 84.06 360 LYS A N 1
ATOM 2889 C CA . LYS A 1 360 ? 17.777 -5.092 -17.457 1.00 84.06 360 LYS A CA 1
ATOM 2890 C C . LYS A 1 360 ? 19.228 -5.040 -17.928 1.00 84.06 360 LYS A C 1
ATOM 2892 O O . LYS A 1 360 ? 19.867 -6.091 -18.021 1.00 84.06 360 LYS A O 1
ATOM 2897 N N . HIS A 1 361 ? 19.728 -3.867 -18.306 1.00 75.75 361 HIS A N 1
ATOM 2898 C CA . HIS A 1 361 ? 21.070 -3.735 -18.852 1.00 75.75 361 HIS A CA 1
ATOM 2899 C C . HIS A 1 361 ? 22.051 -3.328 -17.741 1.00 75.75 361 HIS A C 1
ATOM 2901 O O . HIS A 1 361 ? 21.924 -2.231 -17.204 1.00 75.75 361 HIS A O 1
ATOM 2907 N N . PRO A 1 362 ? 23.074 -4.144 -17.419 1.00 69.75 362 PRO A N 1
ATOM 2908 C CA . PRO A 1 362 ? 23.976 -3.869 -16.294 1.00 69.75 362 PRO A CA 1
ATOM 2909 C C . PRO A 1 362 ? 24.745 -2.543 -16.399 1.00 69.75 362 PRO A C 1
ATOM 2911 O O . PRO A 1 362 ? 25.205 -2.015 -15.391 1.00 69.75 362 PRO A O 1
ATOM 2914 N N . LEU A 1 363 ? 24.916 -2.027 -17.622 1.00 68.19 363 LEU A N 1
ATOM 2915 C CA . LEU A 1 363 ? 25.670 -0.802 -17.907 1.00 68.19 363 LEU A CA 1
ATOM 2916 C C . LEU A 1 363 ? 24.770 0.409 -18.192 1.00 68.19 363 LEU A C 1
ATOM 2918 O O . LEU A 1 363 ? 25.247 1.536 -18.112 1.00 68.19 363 LEU A O 1
ATOM 2922 N N . GLU A 1 364 ? 23.489 0.200 -18.519 1.00 75.75 364 GLU A N 1
ATOM 2923 C CA . GLU A 1 364 ? 22.554 1.308 -18.759 1.00 75.75 364 GLU A CA 1
ATOM 2924 C C . GLU A 1 364 ? 21.640 1.427 -17.549 1.00 75.75 364 GLU A C 1
ATOM 2926 O O . GLU A 1 364 ? 20.635 0.727 -17.423 1.00 75.75 364 GLU A O 1
ATOM 2931 N N . LYS A 1 365 ? 22.019 2.317 -16.633 1.00 71.94 365 LYS A N 1
ATOM 2932 C CA . LYS A 1 365 ? 21.294 2.525 -15.377 1.00 71.94 365 LYS A CA 1
ATOM 2933 C C . LYS A 1 365 ? 19.891 3.112 -15.573 1.00 71.94 365 LYS A C 1
ATOM 2935 O O . LYS A 1 365 ? 19.082 2.967 -14.674 1.00 71.94 365 LYS A O 1
ATOM 2940 N N . ASN A 1 366 ? 19.604 3.726 -16.723 1.00 84.25 366 ASN A N 1
ATOM 2941 C CA . ASN A 1 366 ? 18.331 4.400 -17.005 1.00 84.25 366 ASN A CA 1
ATOM 2942 C C . ASN A 1 366 ? 17.719 3.862 -18.310 1.00 84.25 366 ASN A C 1
ATOM 2944 O O . ASN A 1 366 ? 17.522 4.602 -19.276 1.00 84.25 366 ASN A O 1
ATOM 2948 N N . ALA A 1 367 ? 17.506 2.547 -18.382 1.00 89.12 367 ALA A N 1
ATOM 2949 C CA . ALA A 1 367 ? 16.947 1.891 -19.559 1.00 89.12 367 ALA A CA 1
ATOM 2950 C C . ALA A 1 367 ? 15.541 1.367 -19.275 1.00 89.12 367 ALA A C 1
ATOM 2952 O O . ALA A 1 367 ? 15.272 0.802 -18.217 1.00 89.12 367 ALA A O 1
ATOM 2953 N N . PHE A 1 368 ? 14.660 1.517 -20.264 1.00 91.94 368 PHE A N 1
ATOM 2954 C CA . PHE A 1 368 ? 13.293 1.014 -20.201 1.00 91.94 368 PHE A CA 1
ATOM 2955 C C . PHE A 1 368 ? 13.265 -0.500 -19.951 1.00 91.94 368 PHE A C 1
ATOM 2957 O O . PHE A 1 368 ? 13.872 -1.271 -20.705 1.00 91.94 368 PHE A O 1
ATOM 2964 N N . SER A 1 369 ? 12.538 -0.922 -18.914 1.00 94.12 369 SER A N 1
ATOM 2965 C CA . SER A 1 369 ? 12.436 -2.324 -18.513 1.00 94.12 369 SER A CA 1
ATOM 2966 C C . SER A 1 369 ? 10.978 -2.762 -18.312 1.00 94.12 369 SER A C 1
ATOM 2968 O O . SER A 1 369 ? 10.446 -2.674 -17.205 1.00 94.12 369 SER A O 1
ATOM 2970 N N . PRO A 1 370 ? 10.313 -3.246 -19.379 1.00 95.00 370 PRO A N 1
ATOM 2971 C CA . PRO A 1 370 ? 8.887 -3.543 -19.331 1.00 95.00 370 PRO A CA 1
ATOM 2972 C C . PRO A 1 370 ? 8.590 -4.835 -18.574 1.00 95.00 370 PRO A C 1
ATOM 2974 O O . PRO A 1 370 ? 9.306 -5.841 -18.703 1.00 95.00 370 PRO A O 1
ATOM 2977 N N . THR A 1 371 ? 7.460 -4.846 -17.874 1.00 96.06 371 THR A N 1
ATOM 2978 C CA . THR A 1 371 ? 6.869 -6.081 -17.347 1.00 96.06 371 THR A CA 1
ATOM 2979 C C . THR A 1 371 ? 6.114 -6.848 -18.441 1.00 96.06 371 THR A C 1
ATOM 2981 O O . THR A 1 371 ? 5.765 -6.296 -19.488 1.00 96.06 371 THR A O 1
ATOM 2984 N N . PRO A 1 372 ? 5.808 -8.143 -18.230 1.00 96.31 372 PRO A N 1
ATOM 2985 C CA . PRO A 1 372 ? 4.848 -8.856 -19.072 1.00 96.31 372 PRO A CA 1
ATOM 2986 C C . PRO A 1 372 ? 3.465 -8.186 -19.147 1.00 96.31 372 PRO A C 1
ATOM 2988 O O . PRO A 1 372 ? 2.785 -8.339 -20.159 1.00 96.31 372 PRO A O 1
ATOM 2991 N N . ASP A 1 373 ? 3.078 -7.447 -18.104 1.00 98.00 373 ASP A N 1
ATOM 2992 C CA . ASP A 1 373 ? 1.812 -6.722 -17.970 1.00 98.00 373 ASP A CA 1
ATOM 2993 C C . ASP A 1 373 ? 1.951 -5.205 -18.224 1.00 98.00 373 ASP A C 1
ATOM 2995 O O . ASP A 1 373 ? 1.155 -4.405 -17.738 1.00 98.00 373 ASP A O 1
ATOM 2999 N N . GLU A 1 374 ? 2.933 -4.798 -19.034 1.00 97.06 374 GLU A N 1
ATOM 3000 C CA . GLU A 1 374 ? 3.254 -3.395 -19.348 1.00 97.06 374 GLU A CA 1
ATOM 3001 C C . GLU A 1 374 ? 2.024 -2.530 -19.669 1.00 97.06 374 GLU A C 1
ATOM 3003 O O . GLU A 1 374 ? 1.880 -1.412 -19.181 1.00 97.06 374 GLU A O 1
ATOM 3008 N N . GLN A 1 375 ? 1.098 -3.052 -20.479 1.00 96.75 375 GLN A N 1
ATOM 3009 C CA . GLN A 1 375 ? -0.102 -2.307 -20.868 1.00 96.75 375 GLN A CA 1
ATOM 3010 C C . GLN A 1 375 ? -1.038 -2.042 -19.683 1.00 96.75 375 GLN A C 1
ATOM 3012 O O . GLN A 1 375 ? -1.666 -0.987 -19.638 1.00 96.75 375 GLN A O 1
ATOM 3017 N N . VAL A 1 376 ? -1.127 -2.984 -18.739 1.00 97.69 376 VAL A N 1
ATOM 3018 C CA . VAL A 1 376 ? -1.946 -2.848 -17.528 1.00 97.69 376 VAL A CA 1
ATOM 3019 C C . VAL A 1 376 ? -1.309 -1.818 -16.602 1.00 97.69 376 VAL A C 1
ATOM 3021 O O . VAL A 1 376 ? -1.984 -0.874 -16.209 1.00 97.69 376 VAL A O 1
ATOM 3024 N N . PHE A 1 377 ? -0.006 -1.928 -16.331 1.00 98.56 377 PHE A N 1
ATOM 3025 C CA . PHE A 1 377 ? 0.708 -0.964 -15.487 1.00 98.56 377 PHE A CA 1
ATOM 3026 C C . PHE A 1 377 ? 0.657 0.458 -16.036 1.00 98.56 377 PHE A C 1
ATOM 3028 O O . PHE A 1 377 ? 0.351 1.390 -15.297 1.00 98.56 377 PHE A O 1
ATOM 3035 N N . ARG A 1 378 ? 0.866 0.634 -17.344 1.00 96.94 378 ARG A N 1
ATOM 3036 C CA . ARG A 1 378 ? 0.748 1.950 -17.975 1.00 96.94 378 ARG A CA 1
ATOM 3037 C C . ARG A 1 378 ? -0.673 2.509 -17.875 1.00 96.94 378 ARG A C 1
ATOM 3039 O O . ARG A 1 378 ? -0.831 3.713 -17.702 1.00 96.94 378 ARG A O 1
ATOM 3046 N N . GLN A 1 379 ? -1.704 1.667 -17.984 1.00 96.00 379 GLN A N 1
ATOM 3047 C CA . GLN A 1 379 ? -3.093 2.096 -17.804 1.00 96.00 379 GLN A CA 1
ATOM 3048 C C . GLN A 1 379 ? -3.373 2.507 -16.352 1.00 96.00 379 GLN A C 1
ATOM 3050 O O . GLN A 1 379 ? -3.938 3.576 -16.143 1.00 96.00 379 GLN A O 1
ATOM 3055 N N . LEU A 1 380 ? -2.936 1.712 -15.372 1.00 97.75 380 LEU A N 1
ATOM 3056 C CA . LEU A 1 380 ? -3.067 2.010 -13.941 1.00 97.75 380 LEU A CA 1
ATOM 3057 C C . LEU A 1 380 ? -2.351 3.315 -13.563 1.00 97.75 380 LEU A C 1
ATOM 3059 O O . LEU A 1 380 ? -2.936 4.179 -12.916 1.00 97.75 380 LEU A O 1
ATOM 3063 N N . ALA A 1 381 ? -1.118 3.500 -14.041 1.00 98.00 381 ALA A N 1
ATOM 3064 C CA . ALA A 1 381 ? -0.353 4.718 -13.796 1.00 98.00 381 ALA A CA 1
ATOM 3065 C C . ALA A 1 381 ? -1.045 5.957 -14.384 1.00 98.00 381 ALA A C 1
ATOM 3067 O O . ALA A 1 381 ? -1.177 6.979 -13.714 1.00 98.00 381 ALA A O 1
ATOM 3068 N N . LYS A 1 382 ? -1.559 5.847 -15.616 1.00 95.88 382 LYS A N 1
ATOM 3069 C CA . LYS A 1 382 ? -2.327 6.922 -16.258 1.00 95.88 382 LYS A CA 1
ATOM 3070 C C . LYS A 1 382 ? -3.646 7.219 -15.548 1.00 95.88 382 LYS A C 1
ATOM 3072 O O . LYS A 1 382 ? -4.057 8.371 -15.540 1.00 95.88 382 LYS A O 1
ATOM 3077 N N . MET A 1 383 ? -4.323 6.217 -14.982 1.00 95.50 383 MET A N 1
ATOM 3078 C CA . MET A 1 383 ? -5.567 6.431 -14.231 1.00 95.50 383 MET A CA 1
ATOM 3079 C C . MET A 1 383 ? -5.339 7.355 -13.037 1.00 95.50 383 MET A C 1
ATOM 3081 O O . MET A 1 383 ? -6.104 8.298 -12.866 1.00 95.50 383 MET A O 1
ATOM 3085 N N . TYR A 1 384 ? -4.263 7.141 -12.275 1.00 98.06 384 TYR A N 1
ATOM 3086 C CA . TYR A 1 384 ? -3.899 8.043 -11.183 1.00 98.06 384 TYR A CA 1
ATOM 3087 C C . TYR A 1 384 ? -3.452 9.413 -11.721 1.00 98.06 384 TYR A C 1
ATOM 3089 O O . TYR A 1 384 ? -4.019 10.438 -11.350 1.00 98.06 384 TYR A O 1
ATOM 3097 N N . ALA A 1 385 ? -2.489 9.440 -12.652 1.00 96.19 385 ALA A N 1
ATOM 3098 C CA . ALA A 1 385 ? -1.897 10.684 -13.153 1.00 96.19 385 ALA A CA 1
ATOM 3099 C C . ALA A 1 385 ? -2.910 11.626 -13.828 1.00 96.19 385 ALA A C 1
ATOM 3101 O O . ALA A 1 385 ? -2.815 12.839 -13.671 1.00 96.19 385 ALA A O 1
ATOM 3102 N N . ASN A 1 386 ? -3.886 11.082 -14.565 1.00 95.38 386 ASN A N 1
ATOM 3103 C CA . ASN A 1 386 ? -4.920 11.873 -15.239 1.00 95.38 386 ASN A CA 1
ATOM 3104 C C . ASN A 1 386 ? -6.027 12.360 -14.298 1.00 95.38 386 ASN A C 1
ATOM 3106 O O . ASN A 1 386 ? -6.690 13.343 -14.618 1.00 95.38 386 ASN A O 1
ATOM 3110 N N . ALA A 1 387 ? -6.271 11.647 -13.197 1.00 96.75 387 ALA A N 1
ATOM 3111 C CA . ALA A 1 387 ? -7.246 12.045 -12.184 1.00 96.75 387 ALA A CA 1
ATOM 3112 C C . ALA A 1 387 ? -6.662 13.065 -11.193 1.00 96.75 387 ALA A C 1
ATOM 3114 O O . ALA A 1 387 ? -7.408 13.818 -10.570 1.00 96.75 387 ALA A O 1
ATOM 3115 N N . HIS A 1 388 ? -5.334 13.110 -11.064 1.00 95.94 388 HIS A N 1
ATOM 3116 C CA . HIS A 1 388 ? -4.631 14.146 -10.321 1.00 95.94 388 HIS A CA 1
ATOM 3117 C C . HIS A 1 388 ? -4.748 15.499 -11.037 1.00 95.94 388 HIS A C 1
ATOM 3119 O O . HIS A 1 388 ? -4.651 15.573 -12.261 1.00 95.94 388 HIS A O 1
ATOM 3125 N N . ALA A 1 389 ? -4.881 16.591 -10.279 1.00 92.38 389 ALA A N 1
ATOM 3126 C CA . ALA A 1 389 ? -5.117 17.929 -10.836 1.00 92.38 389 ALA A CA 1
ATOM 3127 C C . ALA A 1 389 ? -4.037 18.411 -11.832 1.00 92.38 389 ALA A C 1
ATOM 3129 O O . ALA A 1 389 ? -4.364 18.956 -12.885 1.00 92.38 389 ALA A O 1
ATOM 3130 N N . THR A 1 390 ? -2.755 18.227 -11.499 1.00 89.56 390 THR A N 1
ATOM 3131 C CA . THR A 1 390 ? -1.615 18.784 -12.255 1.00 89.56 390 THR A CA 1
ATOM 3132 C C . THR A 1 390 ? -0.645 17.746 -12.840 1.00 89.56 390 THR A C 1
ATOM 3134 O O . THR A 1 390 ? 0.067 18.054 -13.795 1.00 89.56 390 THR A O 1
ATOM 3137 N N . MET A 1 391 ? -0.624 16.502 -12.348 1.00 90.94 391 MET A N 1
ATOM 3138 C CA . MET A 1 391 ? 0.401 15.499 -12.683 1.00 90.94 391 MET A CA 1
ATOM 3139 C C . MET A 1 391 ? 0.469 15.141 -14.178 1.00 90.94 391 MET A C 1
ATOM 3141 O O . MET A 1 391 ? 1.562 14.896 -14.697 1.00 90.94 391 MET A O 1
ATOM 3145 N N . SER A 1 392 ? -0.652 15.167 -14.909 1.00 86.31 392 SER A N 1
ATOM 3146 C CA . SER A 1 392 ? -0.687 14.969 -16.370 1.00 86.31 392 SER A CA 1
ATOM 3147 C C . SER A 1 392 ? -0.592 16.268 -17.189 1.00 86.31 392 SER A C 1
ATOM 3149 O O . SER A 1 392 ? -0.438 16.203 -18.408 1.00 86.31 392 SER A O 1
ATOM 3151 N N . SER A 1 393 ? -0.647 17.444 -16.550 1.00 82.06 393 SER A N 1
ATOM 3152 C CA . SER A 1 393 ? -0.728 18.747 -17.228 1.00 82.06 393 SER A CA 1
ATOM 3153 C C . SER A 1 393 ? 0.596 19.175 -17.864 1.00 82.06 393 SER A C 1
ATOM 3155 O O . SER A 1 393 ? 1.638 19.174 -17.213 1.00 82.06 393 SER A O 1
ATOM 3157 N N . SER A 1 394 ? 0.573 19.611 -19.122 1.00 71.81 394 SER A N 1
ATOM 3158 C CA . SER A 1 394 ? 1.769 20.096 -19.823 1.00 71.81 394 SER A CA 1
ATOM 3159 C C . SER A 1 394 ? 2.181 21.534 -19.485 1.00 71.81 394 SER A C 1
ATOM 3161 O O . SER A 1 394 ? 3.206 21.984 -19.982 1.00 71.81 394 SER A O 1
ATOM 3163 N N . ASP A 1 395 ? 1.382 22.255 -18.693 1.00 65.62 395 ASP A N 1
ATOM 3164 C CA . ASP A 1 395 ? 1.440 23.722 -18.543 1.00 65.62 395 ASP A CA 1
ATOM 3165 C C . ASP A 1 395 ? 1.756 24.180 -17.106 1.00 65.62 395 ASP A C 1
ATOM 3167 O O . ASP A 1 395 ? 1.331 25.237 -16.654 1.00 65.62 395 ASP A O 1
ATOM 3171 N N . THR A 1 396 ? 2.454 23.348 -16.334 1.00 61.50 396 THR A N 1
ATOM 3172 C CA . THR A 1 396 ? 2.806 23.645 -14.937 1.00 61.50 396 THR A CA 1
ATOM 3173 C C . THR A 1 396 ? 4.317 23.725 -14.783 1.00 61.50 396 THR A C 1
ATOM 3175 O O . THR A 1 396 ? 5.016 22.845 -15.290 1.00 61.50 396 THR A O 1
ATOM 3178 N N . ASP A 1 397 ? 4.817 24.712 -14.036 1.00 59.00 397 ASP A N 1
ATOM 3179 C CA . ASP A 1 397 ? 6.201 24.711 -13.555 1.00 59.00 397 ASP A CA 1
ATOM 3180 C C . ASP A 1 397 ? 6.404 23.474 -12.671 1.00 59.00 397 ASP A C 1
ATOM 3182 O O . ASP A 1 397 ? 5.866 23.373 -11.569 1.00 59.00 397 ASP A O 1
ATOM 3186 N N . ARG A 1 398 ? 7.118 22.479 -13.205 1.00 66.81 398 ARG A N 1
ATOM 3187 C CA . ARG A 1 398 ? 7.412 21.219 -12.517 1.00 66.81 398 ARG A CA 1
ATOM 3188 C C . ARG A 1 398 ? 8.812 21.261 -11.936 1.00 66.81 398 ARG A C 1
ATOM 3190 O O . ARG A 1 398 ? 9.743 21.800 -12.530 1.00 66.81 398 ARG A O 1
ATOM 3197 N N . CYS A 1 399 ? 8.964 20.605 -10.805 1.00 65.12 399 CYS A N 1
ATOM 3198 C CA . CYS A 1 399 ? 10.240 20.319 -10.176 1.00 65.12 399 CYS A CA 1
ATOM 3199 C C . CYS A 1 399 ? 10.600 18.849 -10.442 1.00 65.12 399 CYS A C 1
ATOM 3201 O O . CYS A 1 399 ? 9.718 18.006 -10.572 1.00 65.12 399 CYS A O 1
ATOM 3203 N N . GLY A 1 400 ? 11.894 18.558 -10.598 1.00 62.00 400 GLY A N 1
ATOM 3204 C CA . GLY A 1 400 ? 12.364 17.221 -10.973 1.00 62.00 400 GLY A CA 1
ATOM 3205 C C . GLY A 1 400 ? 12.399 16.972 -12.486 1.00 62.00 400 GLY A C 1
ATOM 3206 O O . GLY A 1 400 ? 12.813 17.834 -13.268 1.00 62.00 400 GLY A O 1
ATOM 3207 N N . GLY A 1 401 ? 12.058 15.751 -12.905 1.00 61.62 401 GLY A N 1
ATOM 3208 C CA . GLY A 1 401 ? 12.101 15.348 -14.313 1.00 61.62 401 GLY A CA 1
ATOM 3209 C C . GLY A 1 401 ? 10.953 15.930 -15.147 1.00 61.62 401 GLY A C 1
ATOM 3210 O O . GLY A 1 401 ? 9.807 15.995 -14.711 1.00 61.62 401 GLY A O 1
ATOM 3211 N N . ASN A 1 402 ? 11.217 16.301 -16.408 1.00 68.50 402 ASN A N 1
ATOM 3212 C CA . ASN A 1 402 ? 10.138 16.696 -17.318 1.00 68.50 402 ASN A CA 1
ATOM 3213 C C . ASN A 1 402 ? 9.357 15.455 -17.804 1.00 68.50 402 ASN A C 1
ATOM 3215 O O . ASN A 1 402 ? 9.695 14.841 -18.819 1.00 68.50 402 ASN A O 1
ATOM 3219 N N . PHE A 1 403 ? 8.328 15.064 -17.047 1.00 74.81 403 PHE A N 1
ATOM 3220 C CA . PHE A 1 403 ? 7.434 13.939 -17.359 1.00 74.81 403 PHE A CA 1
ATOM 3221 C C . PHE A 1 403 ? 6.114 14.360 -18.020 1.00 74.81 403 PHE A C 1
ATOM 3223 O O . PHE A 1 403 ? 5.269 13.502 -18.292 1.00 74.81 403 PHE A O 1
ATOM 3230 N N . ALA A 1 404 ? 5.935 15.650 -18.323 1.00 61.56 404 ALA A N 1
ATOM 3231 C CA . ALA A 1 404 ? 4.753 16.163 -19.017 1.00 61.56 404 ALA A CA 1
ATOM 3232 C C . ALA A 1 404 ? 4.577 15.508 -20.397 1.00 61.56 404 ALA A C 1
ATOM 3234 O O . ALA A 1 404 ? 3.501 15.008 -20.721 1.00 61.56 404 ALA A O 1
ATOM 3235 N N . ASP A 1 405 ? 5.673 15.371 -21.150 1.00 64.81 405 ASP A N 1
ATOM 3236 C CA . ASP A 1 405 ? 5.702 14.689 -22.454 1.00 64.81 405 ASP A CA 1
ATOM 3237 C C . ASP A 1 405 ? 5.355 13.189 -22.365 1.00 64.81 405 ASP A C 1
ATOM 3239 O O . ASP A 1 405 ? 5.166 12.514 -23.379 1.00 64.81 405 ASP A O 1
ATOM 3243 N N . LYS A 1 406 ? 5.289 12.645 -21.144 1.00 76.25 406 LYS A N 1
ATOM 3244 C CA . LYS A 1 406 ? 4.946 11.251 -20.840 1.00 76.25 406 LYS A CA 1
ATOM 3245 C C . LYS A 1 406 ? 3.633 11.123 -20.061 1.00 76.25 406 LYS A C 1
ATOM 3247 O O . LYS A 1 406 ? 3.393 10.083 -19.442 1.00 76.25 406 LYS A O 1
ATOM 3252 N N . GLU A 1 407 ? 2.787 12.155 -20.103 1.00 85.38 407 GLU A N 1
ATOM 3253 C CA . GLU A 1 407 ? 1.473 12.188 -19.445 1.00 85.38 407 GLU A CA 1
ATOM 3254 C C . GLU A 1 407 ? 1.563 11.917 -17.927 1.00 85.38 407 GLU A C 1
ATOM 3256 O O . GLU A 1 407 ? 0.706 11.244 -17.361 1.00 85.38 407 GLU A O 1
ATOM 3261 N N . GLY A 1 408 ? 2.634 12.375 -17.264 1.00 89.25 408 GLY A N 1
ATOM 3262 C CA . GLY A 1 408 ? 2.810 12.191 -15.816 1.00 89.25 408 GLY A CA 1
ATOM 3263 C C . GLY A 1 408 ? 3.157 10.763 -15.385 1.00 89.25 408 GLY A C 1
ATOM 3264 O O . GLY A 1 408 ? 2.975 10.415 -14.221 1.00 89.25 408 GLY A O 1
ATOM 3265 N N . THR A 1 409 ? 3.653 9.924 -16.300 1.00 94.31 409 THR A N 1
ATOM 3266 C CA . THR A 1 409 ? 4.005 8.524 -16.008 1.00 94.31 409 THR A CA 1
ATOM 3267 C C . THR A 1 409 ? 5.413 8.163 -16.472 1.00 94.31 409 THR A C 1
ATOM 3269 O O . THR A 1 409 ? 5.919 8.694 -17.466 1.00 94.31 409 THR A O 1
ATOM 3272 N N . VAL A 1 410 ? 6.054 7.214 -15.789 1.00 94.56 410 VAL A N 1
ATOM 3273 C CA . VAL A 1 410 ? 7.385 6.724 -16.164 1.00 94.56 410 VAL A CA 1
ATOM 3274 C C . VAL A 1 410 ? 7.588 5.262 -15.759 1.00 94.56 410 VAL A C 1
ATOM 3276 O O . VAL A 1 410 ? 7.071 4.807 -14.749 1.00 94.56 410 VAL A O 1
ATOM 3279 N N . ASN A 1 411 ? 8.343 4.499 -16.549 1.00 95.88 411 ASN A N 1
ATOM 3280 C CA . ASN A 1 411 ? 8.843 3.198 -16.100 1.00 95.88 411 ASN A CA 1
ATOM 3281 C C . ASN A 1 411 ? 9.997 3.421 -15.110 1.00 95.88 411 ASN A C 1
ATOM 3283 O O . ASN A 1 411 ? 10.919 4.174 -15.433 1.00 95.88 411 ASN A O 1
ATOM 3287 N N . GLY A 1 412 ? 9.982 2.753 -13.956 1.00 94.50 412 GLY A N 1
ATOM 3288 C CA . GLY A 1 412 ? 10.940 3.006 -12.874 1.00 94.50 412 GLY A CA 1
ATOM 3289 C C . GLY A 1 412 ? 12.397 2.890 -13.316 1.00 94.50 412 GLY A C 1
ATOM 3290 O O . GLY A 1 412 ? 13.169 3.840 -13.190 1.00 94.50 412 GLY A O 1
ATOM 3291 N N . ALA A 1 413 ? 12.748 1.792 -13.987 1.00 93.81 413 ALA A N 1
ATOM 3292 C CA . ALA A 1 413 ? 14.091 1.577 -14.518 1.00 93.81 413 ALA A CA 1
ATOM 3293 C C . ALA A 1 413 ? 14.523 2.612 -15.573 1.00 93.81 413 ALA A C 1
ATOM 3295 O O . ALA A 1 413 ? 15.716 2.890 -15.709 1.00 93.81 413 ALA A O 1
ATOM 3296 N N . GLN A 1 414 ? 13.577 3.178 -16.332 1.00 92.06 414 GLN A N 1
ATOM 3297 C CA . GLN A 1 414 ? 13.854 4.238 -17.303 1.00 92.06 414 GLN A CA 1
ATOM 3298 C C . GLN A 1 414 ? 14.168 5.573 -16.619 1.00 92.06 414 GLN A C 1
ATOM 3300 O O . GLN A 1 414 ? 14.940 6.364 -17.161 1.00 92.06 414 GLN A O 1
ATOM 3305 N N . TRP A 1 415 ? 13.555 5.840 -15.466 1.00 89.69 415 TRP A N 1
ATOM 3306 C CA . TRP A 1 415 ? 13.823 7.042 -14.688 1.00 89.69 415 TRP A CA 1
ATOM 3307 C C . TRP A 1 415 ? 15.167 6.924 -13.967 1.00 89.69 415 TRP A C 1
ATOM 3309 O O . TRP A 1 415 ? 16.101 7.666 -14.280 1.00 89.69 415 TRP A O 1
ATOM 3319 N N . TYR A 1 416 ? 15.279 5.954 -13.060 1.00 85.69 416 TYR A N 1
ATOM 3320 C CA . TYR A 1 416 ? 16.525 5.563 -12.416 1.00 85.69 416 TYR A CA 1
ATOM 3321 C C . TYR A 1 416 ? 16.416 4.130 -11.890 1.00 85.69 416 TYR A C 1
ATOM 3323 O O . TYR A 1 416 ? 15.491 3.771 -11.170 1.00 85.69 416 TYR A O 1
ATOM 3331 N N . SER A 1 417 ? 17.392 3.289 -12.229 1.00 90.69 417 SER A N 1
ATOM 3332 C CA . SER A 1 417 ? 17.351 1.887 -11.824 1.00 90.69 417 SER A CA 1
ATOM 3333 C C . SER A 1 417 ? 17.601 1.697 -10.330 1.00 90.69 417 SER A C 1
ATOM 3335 O O . SER A 1 417 ? 18.644 2.099 -9.803 1.00 90.69 417 SER A O 1
ATOM 3337 N N . ILE A 1 418 ? 16.722 0.932 -9.684 1.00 90.88 418 ILE A N 1
ATOM 3338 C CA . ILE A 1 418 ? 16.857 0.508 -8.286 1.00 90.88 418 ILE A CA 1
ATOM 3339 C C . ILE A 1 418 ? 16.679 -1.001 -8.161 1.00 90.88 418 ILE A C 1
ATOM 3341 O O . ILE A 1 418 ? 15.997 -1.632 -8.957 1.00 90.88 418 ILE A O 1
ATOM 3345 N N . LYS A 1 419 ? 17.328 -1.595 -7.161 1.00 91.75 419 LYS A N 1
ATOM 3346 C CA . LYS A 1 419 ? 17.171 -3.011 -6.806 1.00 91.75 419 LYS A CA 1
ATOM 3347 C C . LYS A 1 419 ? 16.585 -3.117 -5.405 1.00 91.75 419 LYS A C 1
ATOM 3349 O O . LYS A 1 419 ? 16.888 -2.272 -4.563 1.00 91.75 419 LYS A O 1
ATOM 3354 N N . GLY A 1 420 ? 15.815 -4.174 -5.161 1.00 93.69 420 GLY A N 1
ATOM 3355 C CA . GLY A 1 420 ? 15.206 -4.423 -3.852 1.00 93.69 420 GLY A CA 1
ATOM 3356 C C . GLY A 1 420 ? 14.135 -3.400 -3.467 1.00 93.69 420 GLY A C 1
ATOM 3357 O O . GLY A 1 420 ? 14.008 -3.077 -2.287 1.00 93.69 420 GLY A O 1
ATOM 3358 N N . GLY A 1 421 ? 13.417 -2.869 -4.461 1.00 96.56 421 GLY A N 1
ATOM 3359 C CA . GLY A 1 421 ? 12.248 -2.017 -4.252 1.00 96.56 421 GLY A CA 1
ATOM 3360 C C . GLY A 1 421 ? 10.992 -2.826 -3.924 1.00 96.56 421 GLY A C 1
ATOM 3361 O O . GLY A 1 421 ? 10.881 -4.001 -4.290 1.00 96.56 421 GLY A O 1
ATOM 3362 N N . MET A 1 422 ? 10.045 -2.193 -3.232 1.00 98.38 422 MET A N 1
ATOM 3363 C CA . MET A 1 422 ? 8.796 -2.831 -2.796 1.00 98.38 422 MET A CA 1
ATOM 3364 C C . MET A 1 422 ? 7.849 -3.148 -3.967 1.00 98.38 422 MET A C 1
ATOM 3366 O O . MET A 1 422 ? 7.235 -4.220 -3.985 1.00 98.38 422 MET A O 1
ATOM 3370 N N . GLY A 1 423 ? 7.787 -2.271 -4.976 1.00 97.06 423 GLY A N 1
ATOM 3371 C CA . GLY A 1 423 ? 6.900 -2.431 -6.133 1.00 97.06 423 GLY A CA 1
ATOM 3372 C C . GLY A 1 423 ? 7.198 -3.700 -6.936 1.00 97.06 423 GLY A C 1
ATOM 3373 O O . GLY A 1 423 ? 6.327 -4.553 -7.127 1.00 97.06 423 GLY A O 1
ATOM 3374 N N . ASP A 1 424 ? 8.465 -3.887 -7.318 1.00 98.06 424 ASP A N 1
ATOM 3375 C CA . ASP A 1 424 ? 8.941 -5.101 -7.994 1.00 98.06 424 ASP A CA 1
ATOM 3376 C C . ASP A 1 424 ? 8.715 -6.369 -7.142 1.00 98.06 424 ASP A C 1
ATOM 3378 O O . ASP A 1 424 ? 8.361 -7.421 -7.682 1.00 98.06 424 ASP A O 1
ATOM 3382 N N . PHE A 1 425 ? 8.888 -6.290 -5.814 1.00 98.25 425 PHE A N 1
ATOM 3383 C CA . PHE A 1 425 ? 8.646 -7.423 -4.913 1.00 98.25 425 PHE A CA 1
ATOM 3384 C C . PHE A 1 425 ? 7.173 -7.849 -4.903 1.00 98.25 425 PHE A C 1
ATOM 3386 O O . PHE A 1 425 ? 6.899 -9.044 -5.024 1.00 98.25 425 PHE A O 1
ATOM 3393 N N . ASN A 1 426 ? 6.234 -6.900 -4.808 1.00 98.56 426 ASN A N 1
ATOM 3394 C CA . ASN A 1 426 ? 4.797 -7.191 -4.858 1.00 98.56 426 ASN A CA 1
ATOM 3395 C C . ASN A 1 426 ? 4.441 -7.991 -6.114 1.00 98.56 426 ASN A C 1
ATOM 3397 O O . ASN A 1 426 ? 3.866 -9.080 -6.010 1.00 98.56 426 ASN A O 1
ATOM 3401 N N . TYR A 1 427 ? 4.863 -7.487 -7.276 1.00 98.44 427 TYR A N 1
ATOM 3402 C CA . TYR A 1 427 ? 4.539 -8.081 -8.567 1.00 98.44 427 TYR A CA 1
ATOM 3403 C C . TYR A 1 427 ? 5.217 -9.439 -8.781 1.00 98.44 427 TYR A C 1
ATOM 3405 O O . TYR A 1 427 ? 4.615 -10.354 -9.327 1.00 98.44 427 TYR A O 1
ATOM 3413 N N . LEU A 1 428 ? 6.467 -9.618 -8.347 1.00 97.56 428 LEU A N 1
ATOM 3414 C CA . LEU A 1 428 ? 7.204 -10.863 -8.597 1.00 97.56 428 LEU A CA 1
ATOM 3415 C C . LEU A 1 428 ? 6.942 -11.962 -7.563 1.00 97.56 428 LEU A C 1
ATOM 3417 O O . LEU A 1 428 ? 7.041 -13.147 -7.898 1.00 97.56 428 LEU A O 1
ATOM 3421 N N . HIS A 1 429 ? 6.628 -11.602 -6.317 1.00 97.12 429 HIS A N 1
ATOM 3422 C CA . HIS A 1 429 ? 6.415 -12.557 -5.229 1.00 97.12 429 HIS A CA 1
ATOM 3423 C C . HIS A 1 429 ? 4.939 -12.922 -5.019 1.00 97.12 429 HIS A C 1
ATOM 3425 O O . HIS A 1 429 ? 4.655 -13.976 -4.450 1.00 97.12 429 HIS A O 1
ATOM 3431 N N . THR A 1 430 ? 3.993 -12.088 -5.458 1.00 97.75 430 THR A N 1
ATOM 3432 C CA . THR A 1 430 ? 2.552 -12.284 -5.213 1.00 97.75 430 THR A CA 1
ATOM 3433 C C . THR A 1 430 ? 1.704 -11.995 -6.454 1.00 97.75 430 THR A C 1
ATOM 3435 O O . THR A 1 430 ? 2.232 -11.830 -7.547 1.00 97.75 430 THR A O 1
ATOM 3438 N N . ASN A 1 431 ? 0.378 -11.946 -6.286 1.00 98.38 431 ASN A N 1
ATOM 3439 C CA . ASN A 1 431 ? -0.564 -11.498 -7.313 1.00 98.38 431 ASN A CA 1
ATOM 3440 C C . ASN A 1 431 ? -0.673 -9.965 -7.417 1.00 98.38 431 ASN A C 1
ATOM 3442 O O . ASN A 1 431 ? -1.346 -9.483 -8.326 1.00 98.38 431 ASN A O 1
ATOM 3446 N N . CYS A 1 432 ? -0.094 -9.214 -6.474 1.00 98.75 432 CYS A N 1
ATOM 3447 C CA . CYS A 1 432 ? -0.369 -7.795 -6.286 1.00 98.75 432 CYS A CA 1
ATOM 3448 C C . CYS A 1 432 ? 0.367 -6.917 -7.305 1.00 98.75 432 CYS A C 1
ATOM 3450 O O . CYS A 1 432 ? 1.587 -6.995 -7.451 1.00 98.75 432 CYS A O 1
ATOM 3452 N N . PHE A 1 433 ? -0.377 -6.041 -7.977 1.00 98.81 433 PHE A N 1
ATOM 3453 C CA . PHE A 1 433 ? 0.161 -5.028 -8.878 1.00 98.81 433 PHE A CA 1
ATOM 3454 C C . PHE A 1 433 ? 0.364 -3.740 -8.091 1.00 98.81 433 PHE A C 1
ATOM 3456 O O . PHE A 1 433 ? -0.612 -3.140 -7.649 1.00 98.81 433 PHE A O 1
ATOM 3463 N N . GLU A 1 434 ? 1.612 -3.313 -7.919 1.00 98.81 434 GLU A N 1
ATOM 3464 C CA . GLU A 1 434 ? 1.937 -2.090 -7.187 1.00 98.81 434 GLU A CA 1
ATOM 3465 C C . GLU A 1 434 ? 2.564 -1.036 -8.100 1.00 98.81 434 GLU A C 1
ATOM 3467 O O . GLU A 1 434 ? 3.443 -1.350 -8.905 1.00 98.81 434 GLU A O 1
ATOM 3472 N N . ILE A 1 435 ? 2.098 0.206 -7.972 1.00 98.75 435 ILE A N 1
ATOM 3473 C CA . ILE A 1 435 ? 2.725 1.393 -8.566 1.00 98.75 435 ILE A CA 1
ATOM 3474 C C . ILE A 1 435 ? 3.331 2.279 -7.473 1.00 98.75 435 ILE A C 1
ATOM 3476 O O . ILE A 1 435 ? 2.937 2.205 -6.309 1.00 98.75 435 ILE A O 1
ATOM 3480 N N . THR A 1 436 ? 4.248 3.154 -7.866 1.00 98.62 436 THR A N 1
ATOM 3481 C CA . THR A 1 436 ? 4.854 4.159 -6.991 1.00 98.62 436 THR A CA 1
ATOM 3482 C C . THR A 1 436 ? 4.381 5.539 -7.425 1.00 98.62 436 THR A C 1
ATOM 3484 O O . THR A 1 436 ? 4.550 5.915 -8.584 1.00 98.62 436 THR A O 1
ATOM 3487 N N . VAL A 1 437 ? 3.770 6.292 -6.517 1.00 98.44 437 VAL A N 1
ATOM 3488 C CA . VAL A 1 437 ? 3.233 7.629 -6.784 1.00 98.44 437 VAL A CA 1
ATOM 3489 C C . VAL A 1 437 ? 4.099 8.661 -6.073 1.00 98.44 437 VAL A C 1
ATOM 3491 O O . VAL A 1 437 ? 4.118 8.707 -4.847 1.00 98.44 437 VAL A O 1
ATOM 3494 N N . GLU A 1 438 ? 4.787 9.497 -6.843 1.00 96.69 438 GLU A N 1
ATOM 3495 C CA . GLU A 1 438 ? 5.514 10.666 -6.347 1.00 96.69 438 GLU A CA 1
ATOM 3496 C C . GLU A 1 438 ? 4.552 11.859 -6.342 1.00 96.69 438 GLU A C 1
ATOM 3498 O O . GLU A 1 438 ? 4.039 12.260 -7.391 1.00 96.69 438 GLU A O 1
ATOM 3503 N N . LEU A 1 439 ? 4.239 12.365 -5.149 1.00 94.81 439 LEU A N 1
ATOM 3504 C CA . LEU A 1 439 ? 3.118 13.283 -4.914 1.00 94.81 439 LEU A CA 1
ATOM 3505 C C . LEU A 1 439 ? 3.471 14.766 -5.054 1.00 94.81 439 LEU A C 1
ATOM 3507 O O . LEU A 1 439 ? 2.587 15.616 -4.996 1.00 94.81 439 LEU A O 1
ATOM 3511 N N . GLY A 1 440 ? 4.749 15.089 -5.198 1.00 90.06 440 GLY A N 1
ATOM 3512 C CA . GLY A 1 440 ? 5.244 16.453 -5.159 1.00 90.06 440 GLY A CA 1
ATOM 3513 C C . GLY A 1 440 ? 6.727 16.486 -4.828 1.00 90.06 440 GLY A C 1
ATOM 3514 O O . GLY A 1 440 ? 7.300 15.529 -4.309 1.00 90.06 440 GLY A O 1
ATOM 3515 N N . CYS A 1 441 ? 7.368 17.598 -5.158 1.00 85.88 441 CYS A N 1
ATOM 3516 C CA . CYS A 1 441 ? 8.822 17.698 -5.083 1.00 85.88 441 CYS A CA 1
ATOM 3517 C C . CYS A 1 441 ? 9.329 18.056 -3.700 1.00 85.88 441 CYS A C 1
ATOM 3519 O O . CYS A 1 441 ? 10.416 17.621 -3.317 1.00 85.88 441 CYS A O 1
ATOM 3521 N N . ASP A 1 442 ? 8.555 18.855 -2.968 1.00 88.69 442 ASP A N 1
ATOM 3522 C CA . ASP A 1 442 ? 8.823 19.019 -1.558 1.00 88.69 442 ASP A CA 1
ATOM 3523 C C . ASP A 1 442 ? 8.449 17.717 -0.855 1.00 88.69 442 ASP A C 1
ATOM 3525 O O . ASP A 1 442 ? 7.309 17.252 -0.909 1.00 88.69 442 ASP A O 1
ATOM 3529 N N . LYS A 1 443 ? 9.454 17.087 -0.253 1.00 90.69 443 LYS A N 1
ATOM 3530 C CA . LYS A 1 443 ? 9.270 15.834 0.474 1.00 90.69 443 LYS A CA 1
ATOM 3531 C C . LYS A 1 443 ? 8.519 16.080 1.778 1.00 90.69 443 LYS A C 1
ATOM 3533 O O . LYS A 1 443 ? 7.737 15.225 2.195 1.00 90.69 443 LYS A O 1
ATOM 3538 N N . PHE A 1 444 ? 8.723 17.257 2.365 1.00 92.44 444 PHE A N 1
ATOM 3539 C CA . PHE A 1 444 ? 8.143 17.679 3.630 1.00 92.44 444 PHE A CA 1
ATOM 3540 C C . PHE A 1 444 ? 7.463 19.051 3.434 1.00 92.44 444 PHE A C 1
ATOM 3542 O O . PHE A 1 444 ? 7.948 20.053 3.960 1.00 92.44 444 PHE A O 1
ATOM 3549 N N . PRO A 1 445 ? 6.375 19.107 2.636 1.00 90.94 445 PRO A N 1
ATOM 3550 C CA . PRO A 1 445 ? 5.701 20.357 2.288 1.00 90.94 445 PRO A CA 1
ATOM 3551 C C . PRO A 1 445 ? 5.065 20.997 3.514 1.00 90.94 445 PRO A C 1
ATOM 3553 O O . PRO A 1 445 ? 4.504 20.268 4.328 1.00 90.94 445 PRO A O 1
ATOM 3556 N N . ALA A 1 446 ? 5.093 22.330 3.594 1.00 89.06 446 ALA A N 1
ATOM 3557 C CA . ALA A 1 446 ? 4.526 23.108 4.696 1.00 89.06 446 ALA A CA 1
ATOM 3558 C C . ALA A 1 446 ? 3.055 22.750 4.993 1.00 89.06 446 ALA A C 1
ATOM 3560 O O . ALA A 1 446 ? 2.308 22.355 4.098 1.00 89.06 446 ALA A O 1
ATOM 3561 N N . GLU A 1 447 ? 2.608 22.948 6.240 1.00 88.50 447 GLU A N 1
ATOM 3562 C CA . GLU A 1 447 ? 1.235 22.601 6.655 1.00 88.50 447 GLU A CA 1
ATOM 3563 C C . GLU A 1 447 ? 0.159 23.286 5.792 1.00 88.50 447 GLU A C 1
ATOM 3565 O O . GLU A 1 447 ? -0.829 22.653 5.416 1.00 88.50 447 GLU A O 1
ATOM 3570 N N . ASP A 1 448 ? 0.399 24.536 5.383 1.00 87.62 448 ASP A N 1
ATOM 3571 C CA . ASP A 1 448 ? -0.490 25.303 4.499 1.00 87.62 448 ASP A CA 1
ATOM 3572 C C . ASP A 1 448 ? -0.699 24.635 3.120 1.00 87.62 448 ASP A C 1
ATOM 3574 O O . ASP A 1 448 ? -1.747 24.810 2.488 1.00 87.62 448 ASP A O 1
ATOM 3578 N N . ASP A 1 449 ? 0.259 23.821 2.664 1.00 89.00 449 ASP A N 1
ATOM 3579 C CA . ASP A 1 449 ? 0.195 23.109 1.386 1.00 89.00 449 ASP A CA 1
ATOM 3580 C C . ASP A 1 449 ? -0.538 21.759 1.491 1.00 89.00 449 ASP A C 1
ATOM 3582 O O . ASP A 1 449 ? -0.990 21.223 0.473 1.00 89.00 449 ASP A O 1
ATOM 3586 N N . LEU A 1 450 ? -0.732 21.211 2.700 1.00 92.25 450 LEU A N 1
ATOM 3587 C CA . LEU A 1 450 ? -1.351 19.891 2.903 1.00 92.25 450 LEU A CA 1
ATOM 3588 C C . LEU A 1 450 ? -2.794 19.835 2.383 1.00 92.25 450 LEU A C 1
ATOM 3590 O O . LEU A 1 450 ? -3.193 18.852 1.749 1.00 92.25 450 LEU A O 1
ATOM 3594 N N . TYR A 1 451 ? -3.579 20.899 2.588 1.00 92.25 451 TYR A N 1
ATOM 3595 C CA . TYR A 1 451 ? -4.947 20.974 2.062 1.00 92.25 451 TYR A CA 1
ATOM 3596 C C . TYR A 1 451 ? -4.975 20.978 0.529 1.00 92.25 451 TYR A C 1
ATOM 3598 O O . TYR A 1 451 ? -5.815 20.311 -0.089 1.00 92.25 451 TYR A O 1
ATOM 3606 N N . THR A 1 452 ? -4.047 21.707 -0.096 1.00 91.81 452 THR A N 1
ATOM 3607 C CA . THR A 1 452 ? -3.900 21.724 -1.555 1.00 91.81 452 THR A CA 1
ATOM 3608 C C . THR A 1 452 ? -3.514 20.336 -2.055 1.00 91.81 452 THR A C 1
ATOM 3610 O O . THR A 1 452 ? -4.207 19.797 -2.919 1.00 91.81 452 THR A O 1
ATOM 3613 N N . GLY A 1 453 ? -2.513 19.701 -1.435 1.00 94.06 453 GLY A N 1
ATOM 3614 C CA . GLY A 1 453 ? -2.106 18.332 -1.751 1.00 94.06 453 GLY A CA 1
ATOM 3615 C C . GLY A 1 453 ? -3.267 17.335 -1.663 1.00 94.06 453 GLY A C 1
ATOM 3616 O O . GLY A 1 453 ? -3.459 16.527 -2.576 1.00 94.06 453 GLY A O 1
ATOM 3617 N N . TRP A 1 454 ? -4.111 17.434 -0.630 1.00 95.81 454 TRP A N 1
ATOM 3618 C CA . TRP A 1 454 ? -5.338 16.638 -0.511 1.00 95.81 454 TRP A CA 1
ATOM 3619 C C . TRP A 1 454 ? -6.323 16.892 -1.645 1.00 95.81 454 TRP A C 1
ATOM 3621 O O . TRP A 1 454 ? -6.803 15.948 -2.279 1.00 95.81 454 TRP A O 1
ATOM 3631 N N . LYS A 1 455 ? -6.624 18.159 -1.933 1.00 94.75 455 LYS A N 1
ATOM 3632 C CA . LYS A 1 455 ? -7.569 18.532 -2.989 1.00 94.75 455 LYS A CA 1
ATOM 3633 C C . LYS A 1 455 ? -7.125 18.016 -4.360 1.00 94.75 455 LYS A C 1
ATOM 3635 O O . LYS A 1 455 ? -7.974 17.569 -5.130 1.00 94.75 455 LYS A O 1
ATOM 3640 N N . GLU A 1 456 ? -5.829 18.064 -4.652 1.00 94.69 456 GLU A N 1
ATOM 3641 C CA . GLU A 1 456 ? -5.262 17.615 -5.925 1.00 94.69 456 GLU A CA 1
ATOM 3642 C C . GLU A 1 456 ? -5.233 16.088 -6.078 1.00 94.69 456 GLU A C 1
ATOM 3644 O O . GLU A 1 456 ? -5.355 15.592 -7.201 1.00 94.69 456 GLU A O 1
ATOM 3649 N N . ASN A 1 457 ? -5.124 15.349 -4.967 1.00 97.75 457 ASN A N 1
ATOM 3650 C CA . ASN A 1 457 ? -4.977 13.891 -4.962 1.00 97.75 457 ASN A CA 1
ATOM 3651 C C . ASN A 1 457 ? -6.265 13.118 -4.664 1.00 97.75 457 ASN A C 1
ATOM 3653 O O . ASN A 1 457 ? -6.361 11.953 -5.045 1.00 97.75 457 ASN A O 1
ATOM 3657 N N . LYS A 1 458 ? -7.268 13.722 -4.013 1.00 97.19 458 LYS A N 1
ATOM 3658 C CA . LYS A 1 458 ? -8.479 13.013 -3.558 1.00 97.19 458 LYS A CA 1
ATOM 3659 C C . LYS A 1 458 ? -9.156 12.206 -4.669 1.00 97.19 458 LYS A C 1
ATOM 3661 O O . LYS A 1 458 ? -9.483 11.040 -4.468 1.00 97.19 458 LYS A O 1
ATOM 3666 N N . GLU A 1 459 ? -9.355 12.802 -5.844 1.00 98.00 459 GLU A N 1
ATOM 3667 C CA . GLU A 1 459 ? -9.996 12.105 -6.968 1.00 98.00 459 GLU A CA 1
ATOM 3668 C C . GLU A 1 459 ? -9.115 10.977 -7.527 1.00 98.00 459 GLU A C 1
ATOM 3670 O O . GLU A 1 459 ? -9.627 9.908 -7.863 1.00 98.00 459 GLU A O 1
ATOM 3675 N N . ALA A 1 460 ? -7.795 11.178 -7.570 1.00 98.50 460 ALA A N 1
ATOM 3676 C CA . ALA A 1 460 ? -6.837 10.168 -8.012 1.00 98.50 460 ALA A CA 1
ATOM 3677 C C . ALA A 1 460 ? -6.786 8.962 -7.065 1.00 98.50 460 ALA A C 1
ATOM 3679 O O . ALA A 1 460 ? -6.825 7.819 -7.525 1.00 98.50 460 ALA A O 1
ATOM 3680 N N . LEU A 1 461 ? -6.789 9.210 -5.750 1.00 98.81 461 LEU A N 1
ATOM 3681 C CA . LEU A 1 461 ? -6.842 8.177 -4.716 1.00 98.81 461 LEU A CA 1
ATOM 3682 C C . LEU A 1 461 ? -8.093 7.303 -4.863 1.00 98.81 461 LEU A C 1
ATOM 3684 O O . LEU A 1 461 ? -7.982 6.079 -4.827 1.00 98.81 461 LEU A O 1
ATOM 3688 N N . LEU A 1 462 ? -9.270 7.903 -5.060 1.00 98.62 462 LEU A N 1
ATOM 3689 C CA . LEU A 1 462 ? -10.520 7.154 -5.231 1.00 98.62 462 LEU A CA 1
ATOM 3690 C C . LEU A 1 462 ? -10.557 6.400 -6.567 1.00 98.62 462 LEU A C 1
ATOM 3692 O O . LEU A 1 462 ? -10.839 5.203 -6.585 1.00 98.62 462 LEU A O 1
ATOM 3696 N N . THR A 1 463 ? -10.198 7.069 -7.666 1.00 97.94 463 THR A N 1
ATOM 3697 C CA . THR A 1 463 ? -10.176 6.474 -9.014 1.00 97.94 463 THR A CA 1
ATOM 3698 C C . THR A 1 463 ? -9.250 5.262 -9.082 1.00 97.94 463 THR A C 1
ATOM 3700 O O . THR A 1 463 ? -9.561 4.255 -9.723 1.00 97.94 463 THR A O 1
ATOM 3703 N N . PHE A 1 464 ? -8.098 5.324 -8.412 1.00 98.56 464 PHE A N 1
ATOM 3704 C CA . PHE A 1 464 ? -7.167 4.206 -8.393 1.00 98.56 464 PHE A CA 1
ATOM 3705 C C . PHE A 1 464 ? -7.677 3.034 -7.544 1.00 98.56 464 PHE A C 1
ATOM 3707 O O . PHE A 1 464 ? -7.559 1.894 -7.994 1.00 98.56 464 PHE A O 1
ATOM 3714 N N . LEU A 1 465 ? -8.323 3.272 -6.393 1.00 98.56 465 LEU A N 1
ATOM 3715 C CA . LEU A 1 465 ? -8.987 2.199 -5.633 1.00 98.56 465 LEU A CA 1
ATOM 3716 C C . LEU A 1 465 ? -10.055 1.493 -6.483 1.00 98.56 465 LEU A C 1
ATOM 3718 O O . LEU A 1 465 ? -10.105 0.266 -6.523 1.00 98.56 465 LEU A O 1
ATOM 3722 N N . GLU A 1 466 ? -10.858 2.257 -7.225 1.00 97.88 466 GLU A N 1
ATOM 3723 C CA . GLU A 1 466 ? -11.897 1.731 -8.121 1.00 97.88 466 GLU A CA 1
ATOM 3724 C C . GLU A 1 466 ? -11.318 0.876 -9.260 1.00 97.88 466 GLU A C 1
ATOM 3726 O O . GLU A 1 466 ? -11.957 -0.075 -9.722 1.00 97.88 466 GLU A O 1
ATOM 3731 N N . SER A 1 467 ? -10.083 1.158 -9.688 1.00 96.75 467 SER A N 1
ATOM 3732 C CA . SER A 1 467 ? -9.431 0.442 -10.789 1.00 96.75 467 SER A CA 1
ATOM 3733 C C . SER A 1 467 ? -9.164 -1.039 -10.499 1.00 96.75 467 SER A C 1
ATOM 3735 O O . SER A 1 467 ? -9.010 -1.816 -11.443 1.00 96.75 467 SER A O 1
ATOM 3737 N N . VAL A 1 468 ? -9.212 -1.484 -9.235 1.00 97.62 468 VAL A N 1
ATOM 3738 C CA . VAL A 1 468 ? -9.113 -2.915 -8.888 1.00 97.62 468 VAL A CA 1
ATOM 3739 C C . VAL A 1 468 ? -10.221 -3.757 -9.536 1.00 97.62 468 VAL A C 1
ATOM 3741 O O . VAL A 1 468 ? -10.053 -4.955 -9.770 1.00 97.62 468 VAL A O 1
ATOM 3744 N N . HIS A 1 469 ? -11.345 -3.129 -9.891 1.00 96.94 469 HIS A N 1
ATOM 3745 C CA . HIS A 1 469 ? -12.468 -3.771 -10.570 1.00 96.94 469 HIS A CA 1
ATOM 3746 C C . HIS A 1 469 ? -12.297 -3.864 -12.093 1.00 96.94 469 HIS A C 1
ATOM 3748 O O . HIS A 1 469 ? -13.252 -4.187 -12.800 1.00 96.94 469 HIS A O 1
ATOM 3754 N N . MET A 1 470 ? -11.100 -3.626 -12.635 1.00 94.94 470 MET A N 1
ATOM 3755 C CA . MET A 1 470 ? -10.803 -3.893 -14.044 1.00 94.94 470 MET A CA 1
ATOM 3756 C C . MET A 1 470 ? -10.475 -5.374 -14.309 1.00 94.94 470 MET A C 1
ATOM 3758 O O . MET A 1 470 ? -10.150 -6.152 -13.415 1.00 94.94 470 MET A O 1
ATOM 3762 N N . GLY A 1 471 ? -10.502 -5.779 -15.581 1.00 96.94 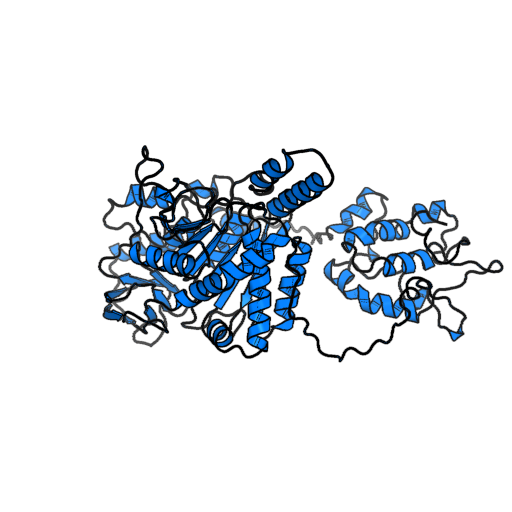471 GLY A N 1
ATOM 3763 C CA . GLY A 1 471 ? -10.090 -7.123 -15.980 1.00 96.94 471 GLY A CA 1
ATOM 3764 C C . GLY A 1 471 ? -11.138 -8.196 -15.679 1.00 96.94 471 GLY A C 1
ATOM 3765 O O . GLY A 1 471 ? -12.315 -8.045 -16.015 1.00 96.94 471 GLY A O 1
ATOM 3766 N N . ILE A 1 472 ? -10.708 -9.319 -15.103 1.00 98.31 472 ILE A N 1
ATOM 3767 C CA . ILE A 1 472 ? -11.573 -10.462 -14.780 1.00 98.31 472 ILE A CA 1
ATOM 3768 C C . ILE A 1 472 ? -11.405 -10.917 -13.335 1.00 98.31 472 ILE A C 1
ATOM 3770 O O . ILE A 1 472 ? -10.321 -10.830 -12.767 1.00 98.31 472 ILE A O 1
ATOM 3774 N N . LYS A 1 473 ? -12.464 -11.501 -12.777 1.00 98.12 473 LYS A N 1
ATOM 3775 C CA . LYS A 1 473 ? -12.426 -12.246 -11.517 1.00 98.12 473 LYS A CA 1
ATOM 3776 C C . LYS A 1 473 ? -13.281 -13.501 -11.600 1.00 98.12 473 LYS A C 1
ATOM 3778 O O . LYS A 1 473 ? -14.210 -13.581 -12.407 1.00 98.12 473 LYS A O 1
ATOM 3783 N N . GLY A 1 474 ? -13.002 -14.500 -10.778 1.00 98.25 474 GLY A N 1
ATOM 3784 C CA . GLY A 1 474 ? -13.695 -15.782 -10.872 1.00 98.25 474 GLY A CA 1
ATOM 3785 C C . GLY A 1 474 ? -13.325 -16.748 -9.766 1.00 98.25 474 GLY A C 1
ATOM 3786 O O . GLY A 1 474 ? -12.531 -16.413 -8.902 1.00 98.25 474 GLY A O 1
ATOM 3787 N N . ILE A 1 475 ? -13.892 -17.951 -9.828 1.00 98.50 475 ILE A N 1
ATOM 3788 C CA . ILE A 1 475 ? -13.560 -19.097 -8.976 1.00 98.50 475 ILE A CA 1
ATOM 3789 C C . ILE A 1 475 ? -13.072 -20.238 -9.863 1.00 98.50 475 ILE A C 1
ATOM 3791 O O . ILE A 1 475 ? -13.720 -20.595 -10.853 1.00 98.50 475 ILE A O 1
ATOM 3795 N N . VAL A 1 476 ? -11.948 -20.838 -9.490 1.00 98.56 476 VAL A N 1
ATOM 3796 C CA . VAL A 1 476 ? -11.492 -22.129 -10.001 1.00 98.56 476 VAL A CA 1
ATOM 3797 C C . VAL A 1 476 ? -11.917 -23.203 -9.009 1.00 98.56 476 VAL A C 1
ATOM 3799 O O . VAL A 1 476 ? -11.514 -23.180 -7.849 1.00 98.56 476 VAL A O 1
ATOM 3802 N N . LYS A 1 477 ? -12.736 -24.145 -9.468 1.00 97.62 477 LYS A N 1
ATOM 3803 C CA . LYS A 1 477 ? -13.303 -25.218 -8.647 1.00 97.62 477 LYS A CA 1
ATOM 3804 C C . LYS A 1 477 ? -13.152 -26.588 -9.299 1.00 97.62 477 LYS A C 1
ATOM 3806 O O . LYS A 1 477 ? -12.905 -26.677 -10.504 1.00 97.62 477 LYS A O 1
ATOM 3811 N N . ASP A 1 478 ? -13.282 -27.644 -8.508 1.00 96.00 478 ASP A N 1
ATOM 3812 C CA . ASP A 1 478 ? -13.361 -29.019 -9.005 1.00 96.00 478 ASP A CA 1
ATOM 3813 C C . ASP A 1 478 ? -14.784 -29.378 -9.487 1.00 96.00 478 ASP A C 1
ATOM 3815 O O . ASP A 1 478 ? -15.706 -28.557 -9.441 1.00 96.00 478 ASP A O 1
ATOM 3819 N 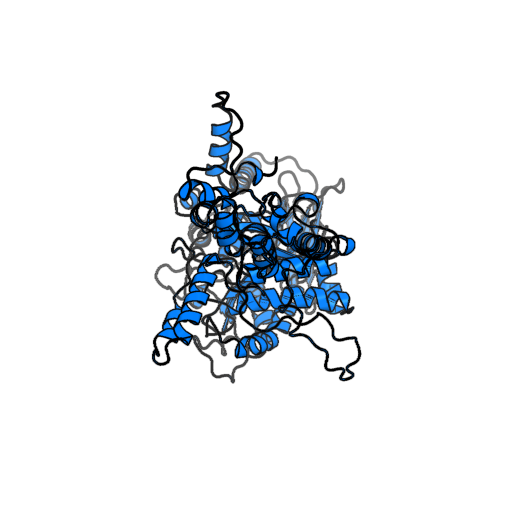N . GLU A 1 479 ? -14.962 -30.600 -10.001 1.00 95.75 479 GLU A N 1
ATOM 3820 C CA . GLU A 1 479 ? -16.272 -31.114 -10.446 1.00 95.75 479 GLU A CA 1
ATOM 3821 C C . GLU A 1 479 ? -17.281 -31.269 -9.293 1.00 95.75 479 GLU A C 1
ATOM 3823 O O . GLU A 1 479 ? -18.486 -31.240 -9.538 1.00 95.75 479 GLU A O 1
ATOM 3828 N N . ASP A 1 480 ? -16.796 -31.354 -8.051 1.00 94.81 480 ASP A N 1
ATOM 3829 C CA . ASP A 1 480 ? -17.599 -31.455 -6.829 1.00 94.81 480 ASP A CA 1
ATOM 3830 C C . ASP A 1 480 ? -18.052 -30.066 -6.319 1.00 94.81 480 ASP A C 1
ATOM 3832 O O . ASP A 1 480 ? -18.869 -29.960 -5.405 1.00 94.81 480 ASP A O 1
ATOM 3836 N N . GLY A 1 481 ? -17.556 -28.985 -6.933 1.00 94.38 481 GLY A N 1
ATOM 3837 C CA . GLY A 1 481 ? -17.887 -27.602 -6.597 1.00 94.38 481 GLY A CA 1
ATOM 3838 C C . GLY A 1 481 ? -16.962 -26.952 -5.566 1.00 94.38 481 GLY A C 1
ATOM 3839 O O . GLY A 1 481 ? -17.174 -25.784 -5.236 1.00 94.38 481 GLY A O 1
ATOM 3840 N N . ASN A 1 482 ? -15.926 -27.650 -5.098 1.00 96.06 482 ASN A N 1
ATOM 3841 C CA . ASN A 1 482 ? -14.970 -27.136 -4.120 1.00 96.06 482 ASN A CA 1
ATOM 3842 C C . ASN A 1 482 ? -13.955 -26.204 -4.785 1.00 96.06 482 ASN A C 1
ATOM 3844 O O . ASN A 1 482 ? -13.383 -26.535 -5.825 1.00 96.06 482 ASN A O 1
ATOM 3848 N N . GLY A 1 483 ? -13.693 -25.050 -4.170 1.00 96.81 483 GLY A N 1
ATOM 3849 C CA . GLY A 1 483 ? -12.656 -24.123 -4.619 1.00 96.81 483 GLY A CA 1
ATOM 3850 C C . GLY A 1 483 ? -11.255 -24.734 -4.536 1.00 96.81 483 GLY A C 1
ATOM 3851 O O . GLY A 1 483 ? -10.892 -25.344 -3.531 1.00 96.81 483 GLY A O 1
ATOM 3852 N N . ILE A 1 484 ? -10.451 -24.564 -5.586 1.00 97.06 484 ILE A N 1
ATOM 3853 C CA . ILE A 1 484 ? -9.083 -25.088 -5.658 1.00 97.06 484 ILE A CA 1
ATOM 3854 C C . ILE A 1 484 ? -8.111 -23.964 -5.299 1.00 97.06 484 ILE A C 1
ATOM 3856 O O . ILE A 1 484 ? -7.901 -23.053 -6.100 1.00 97.06 484 ILE A O 1
ATOM 3860 N N . LYS A 1 485 ? -7.492 -24.042 -4.117 1.00 95.12 485 LYS A N 1
ATOM 3861 C CA . LYS A 1 485 ? -6.425 -23.126 -3.678 1.00 95.12 485 LYS A CA 1
ATOM 3862 C C . LYS A 1 485 ? -5.165 -23.292 -4.532 1.00 95.12 485 LYS A C 1
ATOM 3864 O O . LYS A 1 485 ? -4.748 -24.417 -4.802 1.00 95.12 485 LYS A O 1
ATOM 3869 N N . GLY A 1 486 ? -4.520 -22.183 -4.895 1.00 94.50 486 GLY A N 1
ATOM 3870 C CA . GLY A 1 486 ? -3.238 -22.194 -5.607 1.00 94.50 486 GLY A CA 1
ATOM 3871 C C . GLY A 1 486 ? -3.323 -22.666 -7.063 1.00 94.50 486 GLY A C 1
ATOM 3872 O O . GLY A 1 486 ? -2.297 -22.970 -7.673 1.00 94.50 486 GLY A O 1
ATOM 3873 N N . ALA A 1 487 ? -4.524 -22.730 -7.642 1.00 96.44 487 ALA A N 1
ATOM 3874 C CA . ALA A 1 487 ? -4.689 -22.952 -9.070 1.00 96.44 487 ALA A CA 1
ATOM 3875 C C . ALA A 1 487 ? -4.098 -21.770 -9.846 1.00 96.44 487 ALA A C 1
ATOM 3877 O O . ALA A 1 487 ? -4.290 -20.611 -9.487 1.00 96.44 487 ALA A O 1
ATOM 3878 N N . VAL A 1 488 ? -3.384 -22.066 -10.926 1.00 97.19 488 VAL A N 1
ATOM 3879 C CA . VAL A 1 488 ? -2.711 -21.072 -11.760 1.00 97.19 488 VAL A CA 1
ATOM 3880 C C . VAL A 1 488 ? -3.661 -20.605 -12.850 1.00 97.19 488 VAL A C 1
ATOM 3882 O O . VAL A 1 488 ? -4.130 -21.419 -13.651 1.00 97.19 488 VAL A O 1
ATOM 3885 N N . VAL A 1 489 ? -3.898 -19.297 -12.918 1.00 98.12 489 VAL A N 1
ATOM 3886 C CA . VAL A 1 489 ? -4.633 -18.646 -14.005 1.00 98.12 489 VAL A CA 1
ATOM 3887 C C . VAL A 1 489 ? -3.641 -17.868 -14.862 1.00 98.12 489 VAL A C 1
ATOM 3889 O O . VAL A 1 489 ? -2.930 -16.985 -14.388 1.00 98.12 489 VAL A O 1
ATOM 3892 N N . SER A 1 490 ? -3.579 -18.213 -16.145 1.00 97.19 490 SER A N 1
ATOM 3893 C CA . SER A 1 490 ? -2.627 -17.657 -17.110 1.00 97.19 490 SER A CA 1
ATOM 3894 C C . SER A 1 490 ? -3.343 -17.087 -18.329 1.00 97.19 490 SER A C 1
ATOM 3896 O O . SER A 1 490 ? -4.381 -17.599 -18.761 1.00 97.19 490 SER A O 1
ATOM 3898 N N . VAL A 1 491 ? -2.772 -16.032 -18.910 1.00 97.81 491 VAL A N 1
ATOM 3899 C CA . VAL A 1 491 ? -3.315 -15.358 -20.094 1.00 97.81 491 VAL A CA 1
ATOM 3900 C C . VAL A 1 491 ? -2.356 -15.537 -21.262 1.00 97.81 491 VAL A C 1
ATOM 3902 O O . VAL A 1 491 ? -1.167 -15.232 -21.180 1.00 97.81 491 VAL A O 1
ATOM 3905 N N . ARG A 1 492 ? -2.861 -16.055 -22.385 1.00 96.69 492 ARG A N 1
ATOM 3906 C CA . ARG A 1 492 ? -2.037 -16.301 -23.572 1.00 96.69 492 ARG A CA 1
ATOM 3907 C C . ARG A 1 492 ? -1.423 -14.991 -24.069 1.00 96.69 492 ARG A C 1
ATOM 3909 O O . ARG A 1 492 ? -2.143 -14.081 -24.456 1.00 96.69 492 ARG A O 1
ATOM 3916 N N . GLY A 1 493 ? -0.095 -14.959 -24.146 1.00 94.19 493 GLY A N 1
ATOM 3917 C CA . GLY A 1 493 ? 0.670 -13.788 -24.588 1.00 94.19 493 GLY A CA 1
ATOM 3918 C C . GLY A 1 493 ? 1.275 -12.982 -23.439 1.00 94.19 493 GLY A C 1
ATOM 3919 O O . GLY A 1 493 ? 2.248 -12.274 -23.674 1.00 94.19 493 GLY A O 1
ATOM 3920 N N . ILE A 1 494 ? 0.795 -13.170 -22.206 1.00 95.56 494 ILE A N 1
ATOM 3921 C CA . ILE A 1 494 ? 1.326 -12.514 -21.010 1.00 95.56 494 ILE A CA 1
ATOM 3922 C C . ILE A 1 494 ? 2.091 -13.545 -20.178 1.00 95.56 494 ILE A C 1
ATOM 3924 O O . ILE A 1 494 ? 1.537 -14.533 -19.702 1.00 95.56 494 ILE A O 1
ATOM 3928 N N . ARG A 1 495 ? 3.405 -13.346 -20.037 1.00 92.44 495 ARG A N 1
ATOM 3929 C CA . ARG A 1 495 ? 4.310 -14.260 -19.314 1.00 92.44 495 ARG A CA 1
ATOM 3930 C C . ARG A 1 495 ? 4.417 -13.924 -17.825 1.00 92.44 495 ARG A C 1
ATOM 3932 O O . ARG A 1 495 ? 5.522 -13.757 -17.312 1.00 92.44 495 ARG A O 1
ATOM 3939 N N . HIS A 1 496 ? 3.269 -13.818 -17.175 1.00 95.12 496 HIS A N 1
ATOM 3940 C CA . HIS A 1 496 ? 3.125 -13.652 -15.736 1.00 95.12 496 HIS A CA 1
ATOM 3941 C C . HIS A 1 496 ? 1.735 -14.184 -15.357 1.00 95.12 496 HIS A C 1
ATOM 3943 O O . HIS A 1 496 ? 0.729 -13.739 -15.915 1.00 95.12 496 HIS A O 1
ATOM 3949 N N . SER A 1 497 ? 1.691 -15.221 -14.520 1.00 96.12 497 SER A N 1
ATOM 3950 C CA . SER A 1 497 ? 0.440 -15.871 -14.108 1.00 96.12 497 SER A CA 1
ATOM 3951 C C . SER A 1 497 ? 0.057 -15.437 -12.700 1.00 96.12 497 SER A C 1
ATOM 3953 O O . SER A 1 497 ? 0.908 -15.000 -11.937 1.00 96.12 497 SER A O 1
ATOM 3955 N N . ILE A 1 498 ? -1.209 -15.614 -12.341 1.00 97.81 498 ILE A N 1
ATOM 3956 C CA . ILE A 1 498 ? -1.690 -15.409 -10.970 1.00 97.81 498 ILE A CA 1
ATOM 3957 C C . ILE A 1 498 ? -2.119 -16.741 -10.357 1.00 97.81 498 ILE A C 1
ATOM 3959 O O . ILE A 1 498 ? -2.317 -17.730 -11.074 1.00 97.81 498 ILE A O 1
ATOM 3963 N N . THR A 1 499 ? -2.303 -16.761 -9.043 1.00 97.19 499 THR A N 1
ATOM 3964 C CA . THR A 1 499 ? -2.817 -17.922 -8.312 1.00 97.19 499 THR A CA 1
ATOM 3965 C C . THR A 1 499 ? -4.134 -17.619 -7.609 1.00 97.19 499 THR A C 1
ATOM 3967 O O . THR A 1 499 ? -4.419 -16.473 -7.265 1.00 97.19 499 THR A O 1
ATOM 3970 N N . THR A 1 500 ? -4.953 -18.647 -7.403 1.00 98.06 500 THR A N 1
ATOM 3971 C CA . THR A 1 500 ? -6.189 -18.531 -6.625 1.00 98.06 500 THR A CA 1
ATOM 3972 C C . THR A 1 500 ? -5.927 -18.506 -5.119 1.00 98.06 500 THR A C 1
ATOM 3974 O O . THR A 1 500 ? -5.042 -19.203 -4.608 1.00 98.06 500 THR A O 1
ATOM 3977 N N . ALA A 1 501 ? -6.753 -17.748 -4.399 1.00 96.25 501 ALA A N 1
ATOM 3978 C CA . ALA A 1 501 ? -6.761 -17.676 -2.946 1.00 96.25 501 ALA A CA 1
ATOM 3979 C C . ALA A 1 501 ? -7.356 -18.950 -2.311 1.00 96.25 501 ALA A C 1
ATOM 3981 O O . ALA A 1 501 ? -7.623 -19.956 -2.976 1.00 96.25 501 ALA A O 1
ATOM 3982 N N . LYS A 1 502 ? -7.531 -18.937 -0.982 1.00 93.25 502 LYS A N 1
ATOM 3983 C CA . LYS A 1 502 ? -7.909 -20.112 -0.175 1.00 93.25 502 LYS A CA 1
ATOM 3984 C C . LYS A 1 502 ? -9.178 -20.814 -0.675 1.00 93.25 502 LYS A C 1
ATOM 3986 O O . LYS A 1 502 ? -9.215 -22.040 -0.660 1.00 93.25 502 LYS A O 1
ATOM 3991 N N . ASN A 1 503 ? -10.170 -20.051 -1.131 1.00 94.38 503 ASN A N 1
ATOM 3992 C CA . ASN A 1 503 ? -11.467 -20.567 -1.569 1.00 94.38 503 ASN A CA 1
ATOM 3993 C C . ASN A 1 503 ? -11.569 -20.698 -3.102 1.00 94.38 503 ASN A C 1
ATOM 3995 O O . ASN A 1 503 ? -12.657 -20.887 -3.645 1.00 94.38 503 ASN A O 1
ATOM 3999 N N . GLY A 1 504 ? -10.435 -20.639 -3.808 1.00 97.50 504 GLY A N 1
ATOM 4000 C CA . GLY A 1 504 ? -10.354 -20.834 -5.254 1.00 97.50 504 GLY A CA 1
ATOM 4001 C C . GLY A 1 504 ? -10.673 -19.595 -6.086 1.00 97.50 504 GLY A C 1
ATOM 4002 O O . GLY A 1 504 ? -10.654 -19.674 -7.313 1.00 97.50 504 GLY A O 1
ATOM 4003 N N . ASP A 1 505 ? -10.956 -18.460 -5.464 1.00 98.19 505 ASP A N 1
ATOM 4004 C CA . ASP A 1 505 ? -11.167 -17.195 -6.145 1.00 98.19 505 ASP A CA 1
ATOM 4005 C C . ASP A 1 505 ? -9.874 -16.520 -6.601 1.00 98.19 505 ASP A C 1
ATOM 4007 O O . ASP A 1 505 ? -8.787 -16.775 -6.085 1.00 98.19 505 ASP A O 1
ATOM 4011 N N . TYR A 1 506 ? -9.989 -15.705 -7.646 1.00 98.69 506 TYR A N 1
ATOM 4012 C CA . TYR A 1 506 ? -8.877 -14.977 -8.243 1.00 98.69 506 TYR A CA 1
ATOM 4013 C C . TYR A 1 506 ? -9.339 -13.668 -8.884 1.00 98.69 506 TYR A C 1
ATOM 4015 O O . TYR A 1 506 ? -10.491 -13.543 -9.315 1.00 98.69 506 TYR A O 1
ATOM 4023 N N . TRP A 1 507 ? -8.385 -12.753 -9.064 1.00 98.62 507 TRP A N 1
ATOM 4024 C CA . TRP A 1 507 ? -8.547 -11.489 -9.779 1.00 98.62 507 TRP A CA 1
ATOM 4025 C C . TRP A 1 507 ? -7.368 -11.293 -10.724 1.00 98.62 507 TRP A C 1
ATOM 4027 O O . TRP A 1 507 ? -6.213 -11.428 -10.327 1.00 98.62 507 TRP A O 1
ATOM 4037 N N . ARG A 1 508 ? -7.657 -10.994 -11.990 1.00 98.31 508 ARG A N 1
ATOM 4038 C CA . ARG A 1 508 ? -6.661 -10.741 -13.029 1.00 98.31 508 ARG A CA 1
ATOM 4039 C C . ARG A 1 508 ? -6.961 -9.414 -13.709 1.00 98.31 508 ARG A C 1
ATOM 4041 O O . ARG A 1 508 ? -7.854 -9.342 -14.556 1.00 98.31 508 ARG A O 1
ATOM 4048 N N . LEU A 1 509 ? -6.171 -8.397 -13.377 1.00 98.12 509 LEU A N 1
ATOM 4049 C CA . LEU A 1 509 ? -6.217 -7.099 -14.043 1.00 98.12 509 LEU A CA 1
ATOM 4050 C C . LEU A 1 509 ? -5.798 -7.268 -15.509 1.00 98.12 509 LEU A C 1
ATOM 4052 O O . LEU A 1 509 ? -4.784 -7.900 -15.809 1.00 98.12 509 LEU A O 1
ATOM 4056 N N . LEU A 1 510 ? -6.618 -6.759 -16.427 1.00 97.56 510 LEU A N 1
ATOM 4057 C CA . LEU A 1 510 ? -6.408 -6.847 -17.871 1.00 97.56 510 LEU A CA 1
ATOM 4058 C C . LEU A 1 510 ? -6.962 -5.601 -18.546 1.00 97.56 510 LEU A C 1
ATOM 4060 O O . LEU A 1 510 ? -8.008 -5.083 -18.156 1.00 97.56 510 LEU A O 1
ATOM 4064 N N . THR A 1 511 ? -6.292 -5.174 -19.609 1.00 95.44 511 THR A N 1
ATOM 4065 C CA . THR A 1 511 ? -6.789 -4.112 -20.481 1.00 95.44 511 THR A CA 1
ATOM 4066 C C . THR A 1 511 ? -7.980 -4.601 -21.325 1.00 95.44 511 THR A C 1
ATOM 4068 O O . THR A 1 511 ? -8.126 -5.812 -21.557 1.00 95.44 511 THR A O 1
ATOM 4071 N N . PRO A 1 512 ? -8.844 -3.692 -21.815 1.00 95.19 512 PRO A N 1
ATOM 4072 C CA . PRO A 1 512 ? -9.917 -4.036 -22.745 1.00 95.19 512 PRO A CA 1
ATOM 4073 C C . PRO A 1 512 ? -9.416 -4.796 -23.976 1.00 95.19 512 PRO A C 1
ATOM 4075 O O . PRO A 1 512 ? -8.355 -4.496 -24.521 1.00 95.19 512 PRO A O 1
ATOM 4078 N N . GLY A 1 513 ? -10.190 -5.774 -24.448 1.00 95.25 513 GLY A N 1
ATOM 4079 C CA . GLY A 1 513 ? -9.798 -6.591 -25.594 1.00 95.25 513 GLY A CA 1
ATOM 4080 C C . GLY A 1 513 ? -10.234 -8.047 -25.504 1.00 95.25 513 GLY A C 1
ATOM 4081 O O . GLY A 1 513 ? -11.100 -8.426 -24.718 1.00 95.25 513 GLY A O 1
ATOM 4082 N N . ILE A 1 514 ? -9.662 -8.881 -26.372 1.00 96.75 514 ILE A N 1
ATOM 4083 C CA . ILE A 1 514 ? -9.944 -10.318 -26.424 1.00 96.75 514 ILE A CA 1
ATOM 4084 C C . ILE A 1 514 ? -8.768 -11.074 -25.818 1.00 96.75 514 ILE A C 1
ATOM 4086 O O . ILE A 1 514 ? -7.661 -11.034 -26.351 1.00 96.75 514 ILE A O 1
ATOM 4090 N N . HIS A 1 515 ? -9.045 -11.839 -24.767 1.00 97.75 515 HIS A N 1
ATOM 4091 C CA . HIS A 1 515 ? -8.051 -12.609 -24.026 1.00 97.75 515 HIS A CA 1
ATOM 4092 C C . HIS A 1 515 ? -8.363 -14.103 -24.094 1.00 97.75 515 HIS A C 1
ATOM 4094 O O . HIS A 1 515 ? -9.523 -14.517 -24.080 1.00 97.75 515 HIS A O 1
ATOM 4100 N N . ILE A 1 516 ? -7.325 -14.937 -24.169 1.00 98.25 516 ILE A N 1
ATOM 4101 C CA . ILE A 1 516 ? -7.453 -16.392 -24.018 1.00 98.25 516 ILE A CA 1
ATOM 4102 C C . ILE A 1 516 ? -6.867 -16.746 -22.659 1.00 98.25 516 ILE A C 1
ATOM 4104 O O . ILE A 1 516 ? -5.655 -16.667 -22.466 1.00 98.25 516 ILE A O 1
ATOM 4108 N N . VAL A 1 517 ? -7.741 -17.120 -21.736 1.00 98.44 517 VAL A N 1
ATOM 4109 C CA . VAL A 1 517 ? -7.420 -17.369 -20.332 1.00 98.44 517 VAL A CA 1
ATOM 4110 C C . VAL A 1 517 ? -7.464 -18.868 -20.085 1.00 98.44 517 VAL A C 1
ATOM 4112 O O . VAL A 1 517 ? -8.374 -19.550 -20.561 1.00 98.44 517 VAL A O 1
ATOM 4115 N N . SER A 1 518 ? -6.493 -19.394 -19.349 1.00 97.94 518 SER A N 1
ATOM 4116 C CA . SER A 1 518 ? -6.475 -20.798 -18.955 1.00 97.94 518 SER A CA 1
ATOM 4117 C C . SER A 1 518 ? -6.225 -20.973 -17.469 1.00 97.94 518 SER A C 1
ATOM 4119 O O . SER A 1 518 ? -5.412 -20.252 -16.900 1.00 97.94 518 SER A O 1
ATOM 4121 N N . ALA A 1 519 ? -6.910 -21.943 -16.872 1.00 98.12 519 ALA A N 1
ATOM 4122 C CA . ALA A 1 519 ? -6.746 -22.331 -15.479 1.00 98.12 519 ALA A CA 1
ATOM 4123 C C . ALA A 1 519 ? -6.228 -23.771 -15.394 1.00 98.12 519 ALA A C 1
ATOM 4125 O O . ALA A 1 519 ? -6.685 -24.650 -16.134 1.00 98.12 519 ALA A O 1
ATOM 4126 N N . SER A 1 520 ? -5.275 -24.010 -14.500 1.00 95.50 520 SER A N 1
ATOM 4127 C CA . SER A 1 520 ? -4.679 -25.326 -14.258 1.00 95.50 520 SER A CA 1
ATOM 4128 C C . SER A 1 520 ? -4.222 -25.467 -12.813 1.00 95.50 520 SER A C 1
ATOM 4130 O O . SER A 1 520 ? -3.762 -24.497 -12.221 1.00 95.50 520 SER A O 1
ATOM 4132 N N . ALA A 1 521 ? -4.278 -26.679 -12.274 1.00 93.69 521 ALA A N 1
ATOM 4133 C CA . ALA A 1 521 ? -3.762 -27.006 -10.950 1.00 93.69 521 ALA A CA 1
ATOM 4134 C C . ALA A 1 521 ? -3.115 -28.404 -10.972 1.00 93.69 521 ALA A C 1
ATOM 4136 O O . ALA A 1 521 ? -3.526 -29.236 -11.791 1.00 93.69 521 ALA A O 1
ATOM 4137 N N . PRO A 1 522 ? -2.124 -28.691 -10.108 1.00 89.69 522 PRO A N 1
ATOM 4138 C CA . PRO A 1 522 ? -1.553 -30.032 -9.986 1.00 89.69 522 PRO A CA 1
ATOM 4139 C C . PRO A 1 522 ? -2.636 -31.087 -9.712 1.00 89.69 522 PRO A C 1
ATOM 4141 O O . PRO A 1 522 ? -3.460 -30.912 -8.820 1.00 89.69 522 PRO A O 1
ATOM 4144 N N . GLY A 1 523 ? -2.652 -32.176 -10.490 1.00 89.62 523 GLY A N 1
ATOM 4145 C CA . GLY A 1 523 ? -3.684 -33.223 -10.392 1.00 89.62 523 GLY A CA 1
ATOM 4146 C C . GLY A 1 523 ? -5.007 -32.900 -11.100 1.00 89.62 523 GLY A C 1
ATOM 4147 O O . GLY A 1 523 ? -5.967 -33.661 -10.979 1.00 89.62 523 GLY A O 1
ATOM 4148 N N . TYR A 1 524 ? -5.069 -31.803 -11.864 1.00 93.00 524 TYR A N 1
ATOM 4149 C CA . TYR A 1 524 ? -6.258 -31.394 -12.609 1.00 93.00 524 TYR A CA 1
ATOM 4150 C C . TYR A 1 524 ? -5.974 -31.099 -14.091 1.00 93.00 524 TYR A C 1
ATOM 4152 O O . TYR A 1 524 ? -4.899 -30.640 -14.475 1.00 93.00 524 TYR A O 1
ATOM 4160 N N . SER A 1 525 ? -6.970 -31.328 -14.948 1.00 91.19 525 SER A N 1
ATOM 4161 C CA . SER A 1 525 ? -6.930 -30.984 -16.369 1.00 91.19 525 SER A CA 1
ATOM 4162 C C . SER A 1 525 ? -6.977 -29.468 -16.568 1.00 91.19 525 SER A C 1
ATOM 4164 O O . SER A 1 525 ? -7.792 -28.792 -15.940 1.00 91.19 525 SER A O 1
ATOM 4166 N N . ARG A 1 526 ? -6.204 -28.937 -17.520 1.00 94.25 526 ARG A N 1
ATOM 4167 C CA . ARG A 1 526 ? -6.265 -27.517 -17.897 1.00 94.25 526 ARG A CA 1
ATOM 4168 C C . ARG A 1 526 ? -7.579 -27.174 -18.607 1.00 94.25 526 ARG A C 1
ATOM 4170 O O . ARG A 1 526 ? -7.931 -27.816 -19.594 1.00 94.25 526 ARG A O 1
ATOM 4177 N N . ALA A 1 527 ? -8.232 -26.095 -18.182 1.00 97.38 527 ALA A N 1
ATOM 4178 C CA . ALA A 1 527 ? -9.389 -25.505 -18.855 1.00 97.38 527 ALA A CA 1
ATOM 4179 C C . ALA A 1 527 ? -9.005 -24.187 -19.547 1.00 97.38 527 ALA A C 1
ATOM 4181 O O . ALA A 1 527 ? -8.141 -23.461 -19.061 1.00 97.38 527 ALA A O 1
ATOM 4182 N N . ILE A 1 528 ? -9.631 -23.869 -20.685 1.00 97.94 528 ILE A N 1
ATOM 4183 C CA . ILE A 1 528 ? -9.330 -22.671 -21.488 1.00 97.94 528 ILE A CA 1
ATOM 4184 C C . ILE A 1 528 ? -10.636 -21.973 -21.869 1.00 97.94 528 ILE A C 1
ATOM 4186 O O . ILE A 1 528 ? -11.588 -22.628 -22.293 1.00 97.94 528 ILE A O 1
ATOM 4190 N N . LYS A 1 529 ? -10.674 -20.644 -21.755 1.00 98.25 529 LYS A N 1
ATOM 4191 C CA . LYS A 1 529 ? -11.800 -19.797 -22.156 1.00 98.25 529 LYS A CA 1
ATOM 4192 C C . LYS A 1 529 ? -11.318 -18.593 -22.960 1.00 98.25 529 LYS A C 1
ATOM 4194 O O . LYS A 1 529 ? -10.257 -18.033 -22.697 1.00 98.25 529 LYS A O 1
ATOM 4199 N N . LYS A 1 530 ? -12.121 -18.184 -23.943 1.00 97.94 530 LYS A N 1
ATOM 4200 C CA . LYS A 1 530 ? -11.955 -16.917 -24.662 1.00 97.94 530 LYS A CA 1
ATOM 4201 C C . LYS A 1 530 ? -12.865 -15.882 -24.006 1.00 97.94 530 LYS A C 1
ATOM 4203 O O . LYS A 1 530 ? -14.067 -16.115 -23.918 1.00 97.94 530 LYS A O 1
ATOM 4208 N N . VAL A 1 531 ? -12.295 -14.772 -23.555 1.00 96.88 531 VAL A N 1
ATOM 4209 C CA . VAL A 1 531 ? -12.995 -13.700 -22.839 1.00 96.88 531 VAL A CA 1
ATOM 4210 C C . VAL A 1 531 ? -12.901 -12.417 -23.656 1.00 96.88 531 VAL A C 1
ATOM 4212 O O . VAL A 1 531 ? -11.859 -12.136 -24.248 1.00 96.88 531 VAL A O 1
ATOM 4215 N N . HIS A 1 532 ? -13.988 -11.653 -23.707 1.00 96.12 532 HIS A N 1
ATOM 4216 C CA . HIS A 1 532 ? -14.023 -10.333 -24.325 1.00 96.12 532 HIS A CA 1
ATOM 4217 C C . HIS A 1 532 ? -14.318 -9.283 -23.256 1.00 96.12 532 HIS A C 1
ATOM 4219 O O . HIS A 1 532 ? -15.345 -9.367 -22.587 1.00 96.12 532 HIS A O 1
ATOM 4225 N N . LEU A 1 533 ? -13.404 -8.329 -23.094 1.00 95.06 533 LEU A N 1
ATOM 4226 C CA . LEU A 1 533 ? -13.506 -7.230 -22.143 1.00 95.06 533 LEU A CA 1
ATOM 4227 C C . LEU A 1 533 ? -13.852 -5.936 -22.888 1.00 95.06 533 LEU A C 1
ATOM 4229 O O . LEU A 1 533 ? -13.114 -5.577 -23.815 1.00 95.06 533 LEU A O 1
ATOM 4233 N N . PRO A 1 534 ? -14.953 -5.252 -22.526 1.00 92.88 534 PRO A N 1
ATOM 4234 C CA . PRO A 1 534 ? -15.346 -4.000 -23.161 1.00 92.88 534 PRO A CA 1
ATOM 4235 C C . PRO A 1 534 ? -14.405 -2.852 -22.766 1.00 92.88 534 PRO A C 1
ATOM 4237 O O . PRO A 1 534 ? -13.673 -2.942 -21.784 1.00 92.88 534 PRO A O 1
ATOM 4240 N N . ALA A 1 535 ? -14.441 -1.756 -23.532 1.00 86.25 535 ALA A N 1
ATOM 4241 C CA . ALA A 1 535 ? -13.602 -0.575 -23.297 1.00 86.25 535 ALA A CA 1
ATOM 4242 C C . ALA A 1 535 ? -13.889 0.124 -21.957 1.00 86.25 535 ALA A C 1
ATOM 4244 O O . ALA A 1 535 ? -12.970 0.627 -21.319 1.00 86.25 535 ALA A O 1
ATOM 4245 N N . HIS A 1 536 ? -15.153 0.122 -21.528 1.00 82.62 536 HIS A N 1
ATOM 4246 C CA . HIS A 1 536 ? -15.595 0.704 -20.265 1.00 82.62 536 HIS A CA 1
ATOM 4247 C C . HIS A 1 536 ? -16.194 -0.398 -19.393 1.00 82.62 536 HIS A C 1
ATOM 4249 O O . HIS A 1 536 ? -17.228 -0.975 -19.737 1.00 82.62 536 HIS A O 1
ATOM 4255 N N . MET A 1 537 ? -15.525 -0.708 -18.285 1.00 82.81 537 MET A N 1
ATOM 4256 C CA . MET A 1 537 ? -15.969 -1.688 -17.298 1.00 82.81 537 MET A CA 1
ATOM 4257 C C . MET A 1 537 ? -16.275 -0.963 -15.993 1.00 82.81 537 MET A C 1
ATOM 4259 O O . MET A 1 537 ? -15.434 -0.220 -15.507 1.00 82.81 537 MET A O 1
ATOM 4263 N N . GLN A 1 538 ? -17.469 -1.188 -15.446 1.00 77.56 538 GLN A N 1
ATOM 4264 C CA . GLN A 1 538 ? -17.831 -0.744 -14.092 1.00 77.56 538 GLN A CA 1
ATOM 4265 C C . GLN A 1 538 ? -17.469 -1.804 -13.042 1.00 77.56 538 GLN A C 1
ATOM 4267 O O . GLN A 1 538 ? -17.261 -1.497 -11.878 1.00 77.56 538 GLN A O 1
ATOM 4272 N N . THR A 1 539 ? -17.398 -3.071 -13.460 1.00 88.94 539 THR A N 1
ATOM 4273 C CA . THR A 1 539 ? -17.084 -4.219 -12.605 1.00 88.94 539 THR A CA 1
ATOM 4274 C C . THR A 1 539 ? -16.263 -5.242 -13.379 1.00 88.94 539 THR A C 1
ATOM 4276 O O . THR A 1 539 ? -16.489 -5.423 -14.582 1.00 88.94 539 THR A O 1
ATOM 4279 N N . ALA A 1 540 ? -15.401 -5.987 -12.687 1.00 93.06 540 ALA A N 1
ATOM 4280 C CA . ALA A 1 540 ? -14.568 -7.015 -13.304 1.00 93.06 540 ALA A CA 1
ATOM 4281 C C . ALA A 1 540 ? -15.422 -8.131 -13.929 1.00 93.06 540 ALA A C 1
ATOM 4283 O O . ALA A 1 540 ? -16.428 -8.569 -13.366 1.00 93.06 540 ALA A O 1
ATOM 4284 N N . GLY A 1 541 ? -15.006 -8.627 -15.096 1.00 94.69 541 GLY A N 1
ATOM 4285 C CA . GLY A 1 541 ? -15.725 -9.672 -15.821 1.00 94.69 541 GLY A CA 1
ATOM 4286 C C . GLY A 1 541 ? -15.687 -11.008 -15.078 1.00 94.69 541 GLY A C 1
ATOM 4287 O O . GLY A 1 541 ? -14.617 -11.486 -14.703 1.00 94.69 541 GLY A O 1
ATOM 4288 N N . ARG A 1 542 ? -16.846 -11.648 -14.891 1.00 96.75 542 ARG A N 1
ATOM 4289 C CA . ARG A 1 542 ? -16.955 -12.931 -14.185 1.00 96.75 542 ARG A CA 1
ATOM 4290 C C . ARG A 1 542 ? -16.519 -14.113 -15.059 1.00 96.75 542 ARG A C 1
ATOM 4292 O O . ARG A 1 542 ? -17.178 -14.416 -16.053 1.00 96.75 542 ARG A O 1
ATOM 4299 N N . VAL A 1 543 ? -15.457 -14.828 -14.674 1.00 97.94 543 VAL A N 1
ATOM 4300 C CA . VAL A 1 543 ? -14.928 -15.980 -15.433 1.00 97.94 543 VAL A CA 1
ATOM 4301 C C . VAL A 1 543 ? -14.578 -17.157 -14.517 1.00 97.94 543 VAL A C 1
ATOM 4303 O O . VAL A 1 543 ? -13.467 -17.273 -14.015 1.00 97.94 543 VAL A O 1
ATOM 4306 N N . ASP A 1 544 ? -15.506 -18.094 -14.348 1.00 98.12 544 ASP A N 1
ATOM 4307 C CA . ASP A 1 544 ? -15.273 -19.283 -13.512 1.00 98.12 544 ASP A CA 1
ATOM 4308 C C . ASP A 1 544 ? -14.657 -20.442 -14.296 1.00 98.12 544 ASP A C 1
ATOM 4310 O O . ASP A 1 544 ? -14.931 -20.609 -15.487 1.00 98.12 544 ASP A O 1
ATOM 4314 N N . PHE A 1 545 ? -13.871 -21.290 -13.638 1.00 98.38 545 PHE A N 1
ATOM 4315 C CA . PHE A 1 545 ? -13.304 -22.503 -14.224 1.00 98.38 545 PHE A CA 1
ATOM 4316 C C . PHE A 1 545 ? -13.691 -23.728 -13.403 1.00 98.38 545 PHE A C 1
ATOM 4318 O O . PHE A 1 545 ? -13.671 -23.695 -12.178 1.00 98.38 545 PHE A O 1
ATOM 4325 N N . VAL A 1 546 ? -14.018 -24.817 -14.096 1.00 97.88 546 VAL A N 1
ATOM 4326 C CA . VAL A 1 546 ? -14.213 -26.138 -13.491 1.00 97.88 546 VAL A CA 1
ATOM 4327 C C . VAL A 1 546 ? -13.115 -27.039 -14.031 1.00 97.88 546 VAL A C 1
ATOM 4329 O O . VAL A 1 546 ? -13.007 -27.195 -15.252 1.00 97.88 546 VAL A O 1
ATOM 4332 N N . LEU A 1 547 ? -12.277 -27.577 -13.149 1.00 97.00 547 LEU A N 1
ATOM 4333 C CA . LEU A 1 547 ? -11.174 -28.457 -13.520 1.00 97.00 547 LEU A CA 1
ATOM 4334 C C . LEU A 1 547 ? -11.503 -29.907 -13.158 1.00 97.00 547 LEU A C 1
ATOM 4336 O O . LEU A 1 547 ? -12.024 -30.186 -12.080 1.00 97.00 547 LEU A O 1
ATOM 4340 N N . LYS A 1 548 ? -11.162 -30.839 -14.050 1.00 94.56 548 LYS A N 1
ATOM 4341 C CA . LYS A 1 548 ? -11.391 -32.274 -13.844 1.00 94.56 548 LYS A CA 1
ATOM 4342 C C . LYS A 1 548 ? -10.167 -32.926 -13.230 1.00 94.56 548 LYS A C 1
ATOM 4344 O O . LYS A 1 548 ? -9.055 -32.627 -13.662 1.00 94.56 548 LYS A O 1
ATOM 4349 N N . LYS A 1 549 ? -10.353 -33.827 -12.267 1.00 91.94 549 LYS A N 1
ATOM 4350 C CA . LYS A 1 549 ? -9.242 -34.581 -11.666 1.00 91.94 549 LYS A CA 1
ATOM 4351 C C . LYS A 1 549 ? -8.623 -35.495 -12.728 1.00 91.94 549 LYS A C 1
ATOM 4353 O O . LYS A 1 549 ? -9.337 -36.203 -13.436 1.00 91.94 549 LYS A O 1
ATOM 4358 N N . VAL A 1 550 ? -7.301 -35.465 -12.858 1.00 89.69 550 VAL A N 1
ATOM 4359 C CA . VAL A 1 550 ? -6.547 -36.329 -13.781 1.00 89.69 550 VAL A CA 1
ATOM 4360 C C . VAL A 1 550 ? -5.378 -36.983 -13.048 1.00 89.69 550 VAL A C 1
ATOM 4362 O O . VAL A 1 550 ? -4.846 -36.383 -12.110 1.00 89.69 550 VAL A O 1
ATOM 4365 N N . PRO A 1 551 ? -4.958 -38.198 -13.452 1.00 78.50 551 PRO A N 1
ATOM 4366 C CA . PRO A 1 551 ? -3.778 -38.840 -12.883 1.00 78.50 551 PRO A CA 1
ATOM 4367 C C . PRO A 1 551 ? -2.563 -37.913 -12.990 1.00 78.50 551 PRO A C 1
ATOM 4369 O O . PRO A 1 551 ? -2.315 -37.338 -14.051 1.00 78.50 551 PRO A O 1
ATOM 4372 N N . MET A 1 552 ? -1.831 -37.742 -11.888 1.00 66.12 552 MET A N 1
ATOM 4373 C CA . MET A 1 552 ? -0.645 -36.887 -11.858 1.00 66.12 552 MET A CA 1
ATOM 4374 C C . MET A 1 552 ? 0.478 -37.489 -12.704 1.00 66.12 552 MET A C 1
ATOM 4376 O O . MET A 1 552 ? 0.801 -38.667 -12.568 1.00 66.12 552 MET A O 1
ATOM 4380 N N . ASP A 1 553 ? 1.092 -36.657 -13.540 1.00 67.19 553 ASP A N 1
ATOM 4381 C CA . ASP A 1 553 ? 2.348 -36.978 -14.211 1.00 67.19 553 ASP A CA 1
ATOM 4382 C C . ASP A 1 553 ? 3.504 -36.893 -13.184 1.00 67.19 553 ASP A C 1
ATOM 4384 O O . ASP A 1 553 ? 3.680 -35.824 -12.584 1.00 67.19 553 ASP A O 1
ATOM 4388 N N . PRO A 1 554 ? 4.263 -37.981 -12.930 1.00 58.66 554 PRO A N 1
ATOM 4389 C CA . PRO A 1 554 ? 5.284 -38.031 -11.881 1.00 58.66 554 PRO A CA 1
ATOM 4390 C C . PRO A 1 554 ? 6.363 -36.943 -11.997 1.00 58.66 554 PRO A C 1
ATOM 4392 O O . PRO A 1 554 ? 6.721 -36.343 -10.985 1.00 58.66 554 PRO A O 1
ATOM 4395 N N . GLU A 1 555 ? 6.838 -36.633 -13.211 1.00 59.22 555 GLU A N 1
ATOM 4396 C CA . GLU A 1 555 ? 7.907 -35.637 -13.425 1.00 59.22 555 GLU A CA 1
ATOM 4397 C C . GLU A 1 555 ? 7.422 -34.202 -13.168 1.00 59.22 555 GLU A C 1
ATOM 4399 O O . GLU A 1 555 ? 8.128 -33.379 -12.583 1.00 59.22 555 GLU A O 1
ATOM 4404 N N . MET A 1 556 ? 6.184 -33.889 -13.565 1.00 57.91 556 MET A N 1
ATOM 4405 C CA . MET A 1 556 ? 5.577 -32.578 -13.306 1.00 57.91 556 MET A CA 1
ATOM 4406 C C . MET A 1 556 ? 5.210 -32.392 -11.831 1.00 57.91 556 MET A C 1
ATOM 4408 O O . MET A 1 556 ? 5.121 -31.255 -11.360 1.00 57.91 556 MET A O 1
ATOM 4412 N N . ASN A 1 557 ? 4.973 -33.487 -11.109 1.00 55.22 557 ASN A N 1
ATOM 4413 C CA . ASN A 1 557 ? 4.655 -33.445 -9.693 1.00 55.22 557 ASN A CA 1
ATOM 4414 C C . ASN A 1 557 ? 5.877 -33.015 -8.877 1.00 55.22 557 ASN A C 1
ATOM 4416 O O . ASN A 1 557 ? 5.773 -32.066 -8.109 1.00 55.22 557 ASN A O 1
ATOM 4420 N N . GLU A 1 558 ? 7.052 -33.615 -9.088 1.00 56.03 558 GLU A N 1
ATOM 4421 C CA . GLU A 1 558 ? 8.258 -33.268 -8.319 1.00 56.03 558 GLU A CA 1
ATOM 4422 C C . GLU A 1 558 ? 8.651 -31.789 -8.472 1.00 56.03 558 GLU A C 1
ATOM 4424 O O . GLU A 1 558 ? 8.884 -31.107 -7.474 1.00 56.03 558 GLU A O 1
ATOM 4429 N N . ILE A 1 559 ? 8.637 -31.249 -9.697 1.00 60.16 559 ILE A N 1
ATOM 4430 C CA . ILE A 1 559 ? 9.013 -29.847 -9.957 1.00 60.16 559 ILE A CA 1
ATOM 4431 C C . ILE A 1 559 ? 8.020 -28.870 -9.312 1.00 60.16 559 ILE A C 1
ATOM 4433 O O . ILE A 1 559 ? 8.436 -27.899 -8.676 1.00 60.16 559 ILE A O 1
ATOM 4437 N N . ASN A 1 560 ? 6.712 -29.121 -9.447 1.00 58.91 560 ASN A N 1
ATOM 4438 C CA . ASN A 1 560 ? 5.688 -28.264 -8.844 1.00 58.91 560 ASN A CA 1
ATOM 4439 C C . ASN A 1 560 ? 5.697 -28.363 -7.316 1.00 58.91 560 ASN A C 1
ATOM 4441 O O . ASN A 1 560 ? 5.552 -27.343 -6.648 1.00 58.91 560 ASN A O 1
ATOM 4445 N N . THR A 1 561 ? 5.911 -29.561 -6.764 1.00 58.03 561 THR A N 1
ATOM 4446 C CA . THR A 1 561 ? 5.967 -29.775 -5.311 1.00 58.03 561 THR A CA 1
ATOM 4447 C C . THR A 1 561 ? 7.166 -29.049 -4.704 1.00 58.03 561 THR A C 1
ATOM 4449 O O . THR A 1 561 ? 6.999 -28.370 -3.699 1.00 58.03 561 THR A O 1
ATOM 4452 N N . LEU A 1 562 ? 8.342 -29.108 -5.343 1.00 57.50 562 LEU A N 1
ATOM 4453 C CA . LEU A 1 562 ? 9.551 -28.398 -4.900 1.00 57.50 562 LEU A CA 1
ATOM 4454 C C . LEU A 1 562 ? 9.426 -26.870 -5.027 1.00 57.50 562 LEU A C 1
ATOM 4456 O O . LEU A 1 562 ? 9.881 -26.128 -4.160 1.00 57.50 562 LEU A O 1
ATOM 4460 N N . GLN A 1 563 ? 8.806 -26.369 -6.100 1.00 60.72 563 GLN A N 1
ATOM 4461 C CA . GLN A 1 563 ? 8.566 -24.928 -6.244 1.00 60.72 563 GLN A CA 1
ATOM 4462 C C . GLN A 1 563 ? 7.545 -24.415 -5.223 1.00 60.72 563 GLN A C 1
ATOM 4464 O O . GLN A 1 563 ? 7.767 -23.364 -4.623 1.00 60.72 563 GLN A O 1
ATOM 4469 N N . MET A 1 564 ? 6.454 -25.155 -5.000 1.00 60.91 564 MET A N 1
ATOM 4470 C CA . MET A 1 564 ? 5.449 -24.804 -3.996 1.00 60.91 564 MET A CA 1
ATOM 4471 C C . MET A 1 564 ? 6.013 -24.895 -2.578 1.00 60.91 564 MET A C 1
ATOM 4473 O O . MET A 1 564 ? 5.789 -23.971 -1.804 1.00 60.91 564 MET A O 1
ATOM 4477 N N . SER A 1 565 ? 6.794 -25.930 -2.246 1.00 60.19 565 SER A N 1
ATOM 4478 C CA . SER A 1 565 ? 7.406 -26.058 -0.916 1.00 60.19 565 SER A CA 1
ATOM 4479 C C . SER A 1 565 ? 8.342 -24.892 -0.608 1.00 60.19 565 SER A C 1
ATOM 4481 O O . SER A 1 565 ? 8.263 -24.310 0.470 1.00 60.19 565 SER A O 1
ATOM 4483 N N . ASN A 1 566 ? 9.169 -24.491 -1.578 1.00 65.62 566 ASN A N 1
ATOM 4484 C CA . ASN A 1 566 ? 10.098 -23.374 -1.407 1.00 65.62 566 ASN A CA 1
ATOM 4485 C C . ASN A 1 566 ? 9.379 -22.020 -1.330 1.00 65.62 566 ASN A C 1
ATOM 4487 O O . ASN A 1 566 ? 9.884 -21.088 -0.714 1.00 65.62 566 ASN A O 1
ATOM 4491 N N . TYR A 1 567 ? 8.216 -21.882 -1.972 1.00 76.81 567 TYR A N 1
ATOM 4492 C CA . TYR A 1 567 ? 7.397 -20.675 -1.861 1.00 76.81 567 TYR A CA 1
ATOM 4493 C C . TYR A 1 567 ? 6.655 -20.607 -0.517 1.00 76.81 567 TYR A C 1
ATOM 4495 O O . TYR A 1 567 ? 6.572 -19.546 0.110 1.00 76.81 567 TYR A O 1
ATOM 4503 N N . GLU A 1 568 ? 6.123 -21.735 -0.042 1.00 76.75 568 GLU A N 1
ATOM 4504 C CA . GLU A 1 568 ? 5.443 -21.827 1.253 1.00 76.75 568 GLU A CA 1
ATOM 4505 C C . GLU A 1 568 ? 6.393 -21.548 2.427 1.00 76.75 568 GLU A C 1
ATOM 4507 O O . GLU A 1 568 ? 5.976 -20.926 3.407 1.00 76.75 568 GLU A O 1
ATOM 4512 N N . GLU A 1 569 ? 7.676 -21.888 2.298 1.00 72.50 569 GLU A N 1
ATOM 4513 C CA . GLU A 1 569 ? 8.726 -21.527 3.250 1.00 72.50 569 GLU A CA 1
ATOM 4514 C C . GLU A 1 569 ? 9.069 -20.024 3.178 1.00 72.50 569 GLU A C 1
ATOM 4516 O O . GLU A 1 569 ? 9.946 -19.590 2.437 1.00 72.50 569 GLU A O 1
ATOM 4521 N N . PHE A 1 570 ? 8.342 -19.198 3.944 1.00 74.81 570 PHE A N 1
ATOM 4522 C CA . PHE A 1 570 ? 8.555 -17.743 3.969 1.00 74.81 570 PHE A CA 1
ATOM 4523 C C . PHE A 1 570 ? 9.907 -17.338 4.561 1.00 74.81 570 PHE A C 1
ATOM 4525 O O . PHE A 1 570 ? 10.658 -16.635 3.898 1.00 74.81 570 PHE A O 1
ATOM 4532 N N . ASP A 1 571 ? 10.208 -17.777 5.786 1.00 70.31 571 ASP A N 1
ATOM 4533 C CA . ASP A 1 571 ? 11.457 -17.483 6.496 1.00 70.31 571 ASP A CA 1
ATOM 4534 C C . ASP A 1 571 ? 12.013 -18.782 7.116 1.00 70.31 571 ASP A C 1
ATOM 4536 O O . ASP A 1 571 ? 11.485 -19.268 8.128 1.00 70.31 571 ASP A O 1
ATOM 4540 N N . PRO A 1 572 ? 13.071 -19.366 6.529 1.00 58.94 572 PRO A N 1
ATOM 4541 C CA . PRO A 1 572 ? 13.659 -20.615 7.008 1.00 58.94 572 PRO A CA 1
ATOM 4542 C C . PRO A 1 572 ? 14.319 -20.474 8.394 1.00 58.94 572 PRO A C 1
ATOM 4544 O O . PRO A 1 572 ? 14.412 -21.452 9.141 1.00 58.94 572 PRO A O 1
ATOM 4547 N N . TYR A 1 573 ? 14.746 -19.271 8.794 1.00 57.59 573 TYR A N 1
ATOM 45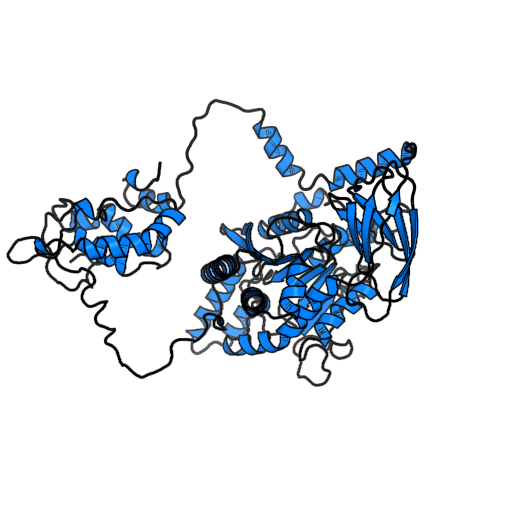48 C CA . TYR A 1 573 ? 15.526 -19.056 10.018 1.00 57.59 573 TYR A CA 1
ATOM 4549 C C . TYR A 1 573 ? 14.649 -18.862 11.262 1.00 57.59 573 TYR A C 1
ATOM 4551 O O . TYR A 1 573 ? 15.002 -19.352 12.339 1.00 57.59 573 TYR A O 1
ATOM 4559 N N . ASN A 1 574 ? 13.457 -18.268 11.132 1.00 55.69 574 ASN A N 1
ATOM 4560 C CA . ASN A 1 574 ? 12.478 -18.257 12.230 1.00 55.69 574 ASN A CA 1
ATOM 4561 C C . ASN A 1 574 ? 11.869 -19.641 12.513 1.00 55.69 574 ASN A C 1
ATOM 4563 O O . ASN A 1 574 ? 11.509 -19.946 13.656 1.00 55.69 574 ASN A O 1
ATOM 4567 N N . ASN A 1 575 ? 11.779 -20.512 11.504 1.00 48.16 575 ASN A N 1
ATOM 4568 C CA . ASN A 1 575 ? 11.288 -21.879 11.692 1.00 48.16 575 ASN A CA 1
ATOM 4569 C C . ASN A 1 575 ? 12.265 -22.738 12.519 1.00 48.16 575 ASN A C 1
ATOM 4571 O O . ASN A 1 575 ? 11.826 -23.524 13.365 1.00 48.16 575 ASN A O 1
ATOM 4575 N N . LEU A 1 576 ? 13.577 -22.522 12.371 1.00 40.34 576 LEU A N 1
ATOM 4576 C CA . LEU A 1 576 ? 14.617 -23.139 13.207 1.00 40.34 576 LEU A CA 1
ATOM 4577 C C . LEU A 1 576 ? 14.587 -22.639 14.659 1.00 40.34 576 LEU A C 1
ATOM 4579 O O . LEU A 1 576 ? 14.759 -23.441 15.576 1.00 40.34 576 LEU A O 1
ATOM 4583 N N . ALA A 1 577 ? 14.288 -21.358 14.903 1.00 38.44 577 ALA A N 1
ATOM 4584 C CA . ALA A 1 577 ? 14.111 -20.836 16.263 1.00 38.44 577 ALA A CA 1
ATOM 4585 C C . ALA A 1 577 ? 12.912 -21.486 16.989 1.00 38.44 577 ALA A C 1
ATOM 4587 O O . ALA A 1 577 ? 12.987 -21.782 18.183 1.00 38.44 577 ALA A O 1
ATOM 4588 N N . ARG A 1 578 ? 11.825 -21.797 16.263 1.00 38.38 578 ARG A N 1
ATOM 4589 C CA . ARG A 1 578 ? 10.676 -22.555 16.798 1.00 38.38 578 ARG A CA 1
ATOM 4590 C C . ARG A 1 578 ? 10.981 -24.033 17.062 1.00 38.38 578 ARG A C 1
ATOM 4592 O O . ARG A 1 578 ? 10.403 -24.599 17.990 1.00 38.38 578 ARG A O 1
ATOM 4599 N N . TYR A 1 579 ? 11.865 -24.658 16.281 1.00 32.53 579 TYR A N 1
ATOM 4600 C CA . TYR A 1 579 ? 12.267 -26.057 16.480 1.00 32.53 579 TYR A CA 1
ATOM 4601 C C . TYR A 1 579 ? 13.316 -26.221 17.588 1.00 32.53 579 TYR A C 1
ATOM 4603 O O . TYR A 1 579 ? 13.171 -27.107 18.428 1.00 32.53 579 TYR A O 1
ATOM 4611 N N . ASN A 1 580 ? 14.291 -25.316 17.687 1.00 32.81 580 ASN A N 1
ATOM 4612 C CA . ASN A 1 580 ? 15.298 -25.339 18.755 1.00 32.81 580 ASN A CA 1
ATOM 4613 C C . ASN A 1 580 ? 14.711 -25.014 20.143 1.00 32.81 580 ASN A C 1
ATOM 4615 O O . ASN A 1 580 ? 15.282 -25.411 21.155 1.00 32.81 580 ASN A O 1
ATOM 4619 N N . MET A 1 581 ? 13.532 -24.381 20.214 1.00 36.25 581 MET A N 1
ATOM 4620 C CA . MET A 1 581 ? 12.768 -24.233 21.463 1.00 36.25 581 MET A CA 1
ATOM 4621 C C . MET A 1 581 ? 11.983 -25.491 21.882 1.00 36.25 581 MET A C 1
ATOM 4623 O O . MET A 1 581 ? 11.428 -25.520 22.981 1.00 36.25 581 MET A O 1
ATOM 4627 N N . ARG A 1 582 ? 11.914 -26.546 21.053 1.00 34.47 582 ARG A N 1
ATOM 4628 C CA . ARG A 1 582 ? 11.213 -27.795 21.411 1.00 34.47 582 ARG A CA 1
ATOM 4629 C C . ARG A 1 582 ? 12.089 -28.836 22.115 1.00 34.47 582 ARG A C 1
ATOM 4631 O O . ARG A 1 582 ? 11.516 -29.711 22.757 1.00 34.47 582 ARG A O 1
ATOM 4638 N N . GLU A 1 583 ? 13.419 -28.723 22.084 1.00 32.59 583 GLU A N 1
ATOM 4639 C CA . GLU A 1 583 ? 14.320 -29.745 22.658 1.00 32.59 583 GLU A CA 1
ATOM 4640 C C . GLU A 1 583 ? 15.152 -29.319 23.875 1.00 32.59 583 GLU A C 1
ATOM 4642 O O . GLU A 1 583 ? 15.892 -30.131 24.422 1.00 32.59 583 GLU A O 1
ATOM 4647 N N . VAL A 1 584 ? 14.966 -28.111 24.409 1.00 31.53 584 VAL A N 1
ATOM 4648 C CA . VAL A 1 584 ? 15.593 -27.725 25.684 1.00 31.53 584 VAL A CA 1
ATOM 4649 C C . VAL A 1 584 ? 14.525 -27.176 26.624 1.00 31.53 584 VAL A C 1
ATOM 4651 O O . VAL A 1 584 ? 14.327 -25.973 26.741 1.00 31.53 584 VAL A O 1
ATOM 4654 N N . ARG A 1 585 ? 13.811 -28.083 27.306 1.00 28.94 585 ARG A N 1
ATOM 4655 C CA . ARG A 1 585 ? 13.100 -27.754 28.551 1.00 28.94 585 ARG A CA 1
ATOM 4656 C C . ARG A 1 585 ? 13.955 -28.154 29.752 1.00 28.94 585 ARG A C 1
ATOM 4658 O O . ARG A 1 585 ? 13.908 -29.314 30.164 1.00 28.94 585 ARG A O 1
ATOM 4665 N N . PRO A 1 586 ? 14.626 -27.211 30.416 1.00 31.59 586 PRO A N 1
ATOM 4666 C CA . PRO A 1 586 ? 14.710 -27.201 31.857 1.00 31.59 586 PRO A CA 1
ATOM 4667 C C . PRO A 1 586 ? 13.476 -26.461 32.383 1.00 31.59 586 PRO A C 1
ATOM 4669 O O . PRO A 1 586 ? 13.004 -25.491 31.794 1.00 31.59 586 PRO A O 1
ATOM 4672 N N . ARG A 1 587 ? 12.921 -26.946 33.492 1.00 33.50 587 ARG A N 1
ATOM 4673 C CA . ARG A 1 587 ? 11.909 -26.222 34.264 1.00 33.50 587 ARG A CA 1
ATOM 4674 C C . ARG A 1 587 ? 12.511 -24.897 34.733 1.00 33.50 587 ARG A C 1
ATOM 4676 O O . ARG A 1 587 ? 13.206 -24.883 35.743 1.00 33.50 587 ARG A O 1
ATOM 4683 N N . GLU A 1 588 ? 12.217 -23.808 34.044 1.00 31.66 588 GLU A N 1
ATOM 4684 C CA . GLU A 1 588 ? 12.409 -22.463 34.573 1.00 31.66 588 GLU A CA 1
ATOM 4685 C C . GLU A 1 588 ? 11.047 -21.782 34.664 1.00 31.66 588 GLU A C 1
ATOM 4687 O O . GLU A 1 588 ? 10.248 -21.790 33.730 1.00 31.66 588 GLU A O 1
ATOM 4692 N N . GLN A 1 589 ? 10.764 -21.310 35.872 1.00 31.22 589 GLN A N 1
ATOM 4693 C CA . GLN A 1 589 ? 9.539 -20.642 36.283 1.00 31.22 589 GLN A CA 1
ATOM 4694 C C . GLN A 1 589 ? 9.221 -19.466 35.356 1.00 31.22 589 GLN A C 1
ATOM 4696 O O . GLN A 1 589 ? 10.129 -18.757 34.924 1.00 31.22 589 GLN A O 1
ATOM 4701 N N . GLU A 1 590 ? 7.930 -19.245 35.100 1.00 32.22 590 GLU A N 1
ATOM 4702 C CA . GLU A 1 590 ? 7.395 -18.046 34.454 1.00 32.22 590 GLU A CA 1
ATOM 4703 C C . GLU A 1 590 ? 8.028 -16.782 35.055 1.00 32.22 590 GLU A C 1
ATOM 4705 O O . GLU A 1 590 ? 7.640 -16.299 36.118 1.00 32.22 590 GLU A O 1
ATOM 4710 N N . ARG A 1 591 ? 9.022 -16.218 34.366 1.00 36.00 591 ARG A N 1
ATOM 4711 C CA . ARG A 1 591 ? 9.396 -14.822 34.561 1.00 36.00 591 ARG A CA 1
ATOM 4712 C C . ARG A 1 591 ? 8.364 -13.994 33.811 1.00 36.00 591 ARG A C 1
ATOM 4714 O O . ARG A 1 591 ? 8.489 -13.807 32.604 1.00 36.00 591 ARG A O 1
ATOM 4721 N N . GLN A 1 592 ? 7.355 -13.513 34.532 1.00 44.09 592 GLN A N 1
ATOM 4722 C CA . GLN A 1 592 ? 6.515 -12.405 34.081 1.00 44.09 592 GLN A CA 1
ATOM 4723 C C . GLN A 1 592 ? 7.437 -11.275 33.592 1.00 44.09 592 GLN A C 1
ATOM 4725 O O . GLN A 1 592 ? 8.235 -10.736 34.367 1.00 44.09 592 GLN A O 1
ATOM 4730 N N . GLN A 1 593 ? 7.388 -10.961 32.295 1.00 53.12 593 GLN A N 1
ATOM 4731 C CA . GLN A 1 593 ? 8.048 -9.771 31.765 1.00 53.12 593 GLN A CA 1
ATOM 4732 C C . GLN A 1 593 ? 7.358 -8.560 32.391 1.00 53.12 593 GLN A C 1
ATOM 4734 O O . GLN A 1 593 ? 6.149 -8.394 32.256 1.00 53.12 593 GLN A O 1
ATOM 4739 N N . LYS A 1 594 ? 8.112 -7.755 33.142 1.00 63.88 594 LYS A N 1
ATOM 4740 C CA . LYS A 1 594 ? 7.567 -6.561 33.789 1.00 63.88 594 LYS A CA 1
ATOM 4741 C C . LYS A 1 594 ? 7.344 -5.459 32.738 1.00 63.88 594 LYS A C 1
ATOM 4743 O O . LYS A 1 594 ? 8.156 -5.375 31.815 1.00 63.88 594 LYS A O 1
ATOM 4748 N N . PRO A 1 595 ? 6.294 -4.627 32.866 1.00 71.75 595 PRO A N 1
ATOM 4749 C CA . PRO A 1 595 ? 5.991 -3.550 31.922 1.00 71.75 595 PRO A CA 1
ATOM 4750 C C . PRO A 1 595 ? 7.168 -2.592 31.699 1.00 71.75 595 PRO A C 1
ATOM 4752 O O . PRO A 1 595 ? 8.005 -2.412 32.582 1.00 71.75 595 PRO A O 1
ATOM 4755 N N . TRP A 1 596 ? 7.221 -1.942 30.535 1.00 67.19 596 TRP A N 1
ATOM 4756 C CA . TRP A 1 596 ? 8.336 -1.075 30.124 1.00 67.19 596 TRP A CA 1
ATOM 4757 C C . TRP A 1 596 ? 8.612 0.079 31.106 1.00 67.19 596 TRP A C 1
ATOM 4759 O O . TRP A 1 596 ? 9.774 0.407 31.356 1.00 67.19 596 TRP A O 1
ATOM 4769 N N . TRP A 1 597 ? 7.567 0.626 31.741 1.00 74.94 597 TRP A N 1
ATOM 4770 C CA . TRP A 1 597 ? 7.677 1.696 32.738 1.00 74.94 597 TRP A CA 1
ATOM 4771 C C . TRP A 1 597 ? 8.300 1.229 34.067 1.00 74.94 597 TRP A C 1
ATOM 4773 O O . TRP A 1 597 ? 8.715 2.049 34.885 1.00 74.94 597 TRP A O 1
ATOM 4783 N N . TRP A 1 598 ? 8.424 -0.085 34.296 1.00 74.75 598 TRP A N 1
ATOM 4784 C CA . TRP A 1 598 ? 9.025 -0.648 35.510 1.00 74.75 598 TRP A CA 1
ATOM 4785 C C . TRP A 1 598 ? 10.493 -0.223 35.684 1.00 74.75 598 TRP A C 1
ATOM 4787 O O . TRP A 1 598 ? 10.980 -0.080 36.808 1.00 74.75 598 TRP A O 1
ATOM 4797 N N . SER A 1 599 ? 11.196 0.028 34.574 1.00 69.00 599 SER A N 1
ATOM 4798 C CA . SER A 1 599 ? 12.590 0.478 34.567 1.00 69.00 599 SER A CA 1
ATOM 4799 C C . SER A 1 599 ? 12.780 1.819 35.294 1.00 69.00 599 SER A C 1
ATOM 4801 O O . SER A 1 599 ? 13.709 1.925 36.100 1.00 69.00 599 SER A O 1
ATOM 4803 N N . TYR A 1 600 ? 11.858 2.776 35.121 1.00 67.88 600 TYR A N 1
ATOM 4804 C CA . TYR A 1 600 ? 11.899 4.106 35.751 1.00 67.88 600 TYR A CA 1
ATOM 4805 C C . TYR A 1 600 ? 11.928 4.030 37.282 1.00 67.88 600 TYR A C 1
ATOM 4807 O O . TYR A 1 600 ? 12.638 4.795 37.932 1.00 67.88 600 TYR A O 1
ATOM 4815 N N . PHE A 1 601 ? 11.221 3.063 37.870 1.00 69.94 601 PHE A N 1
ATOM 4816 C CA . PHE A 1 601 ? 11.189 2.878 39.324 1.00 69.94 601 PHE A CA 1
ATOM 4817 C C . PHE A 1 601 ? 12.418 2.126 39.844 1.00 69.94 601 PHE A C 1
ATOM 4819 O O . PHE A 1 601 ? 12.930 2.429 40.922 1.00 69.94 601 PHE A O 1
ATOM 4826 N N . THR A 1 602 ? 12.942 1.182 39.059 1.00 67.12 602 THR A N 1
ATOM 4827 C CA . THR A 1 602 ? 14.112 0.381 39.457 1.00 67.12 602 THR A CA 1
ATOM 4828 C C . THR A 1 602 ? 15.448 1.113 39.338 1.00 67.12 602 THR A C 1
ATOM 4830 O O . THR A 1 602 ? 16.372 0.786 40.078 1.00 67.12 602 THR A O 1
ATOM 4833 N N . GLN A 1 603 ? 15.566 2.103 38.446 1.00 59.88 603 GLN A N 1
ATOM 4834 C CA . GLN A 1 603 ? 16.816 2.844 38.241 1.00 59.88 603 GLN A CA 1
ATOM 4835 C C . GLN A 1 603 ? 17.033 3.973 39.255 1.00 59.88 603 GLN A C 1
ATOM 4837 O O . GLN A 1 603 ? 18.178 4.319 39.533 1.00 59.88 603 GLN A O 1
ATOM 4842 N N . LEU A 1 604 ? 15.958 4.541 39.814 1.00 54.75 604 LEU A N 1
ATOM 4843 C CA . LEU A 1 604 ? 16.043 5.787 40.583 1.00 54.75 604 LEU A CA 1
ATOM 4844 C C . LEU A 1 604 ? 16.032 5.608 42.104 1.00 54.75 604 LEU A C 1
ATOM 4846 O O . LEU A 1 604 ? 16.630 6.436 42.784 1.00 54.75 604 LEU A O 1
ATOM 4850 N N . ASN A 1 605 ? 15.383 4.571 42.658 1.00 54.72 605 ASN A N 1
ATOM 4851 C CA . ASN A 1 605 ? 15.106 4.576 44.104 1.00 54.72 605 ASN A CA 1
ATOM 4852 C C . ASN A 1 605 ? 15.272 3.243 44.857 1.00 54.72 605 ASN A C 1
ATOM 4854 O O . ASN A 1 605 ? 14.966 3.181 46.044 1.00 54.72 605 ASN A O 1
ATOM 4858 N N . ASN A 1 606 ? 15.742 2.165 44.211 1.00 54.12 606 ASN A N 1
ATOM 4859 C CA . ASN A 1 606 ? 15.922 0.825 44.817 1.00 54.12 606 ASN A CA 1
ATOM 4860 C C . ASN A 1 606 ? 14.668 0.230 45.513 1.00 54.12 606 ASN A C 1
ATOM 4862 O O . ASN A 1 606 ? 14.743 -0.835 46.130 1.00 54.12 606 ASN A O 1
ATOM 4866 N N . GLN A 1 607 ? 13.514 0.893 45.412 1.00 59.00 607 GLN A N 1
ATOM 4867 C CA . GLN A 1 607 ? 12.221 0.443 45.904 1.00 59.00 607 GLN A CA 1
ATOM 4868 C C . GLN A 1 607 ? 11.388 -0.051 44.721 1.00 59.00 607 GLN A C 1
ATOM 4870 O O . GLN A 1 607 ? 11.281 0.618 43.699 1.00 59.00 607 GLN A O 1
ATOM 4875 N N . ASN A 1 608 ? 10.812 -1.245 44.866 1.00 67.25 608 ASN A N 1
ATOM 4876 C CA . ASN A 1 608 ? 10.045 -1.929 43.829 1.00 67.25 608 ASN A CA 1
ATOM 4877 C C . ASN A 1 608 ? 8.540 -1.770 44.114 1.00 67.25 608 ASN A C 1
ATOM 4879 O O . ASN A 1 608 ? 8.016 -2.553 44.918 1.00 67.25 608 ASN A O 1
ATOM 4883 N N . PRO A 1 609 ? 7.826 -0.810 43.492 1.00 72.56 609 PRO A N 1
ATOM 4884 C CA . PRO A 1 609 ? 6.398 -0.588 43.732 1.00 72.56 609 PRO A CA 1
ATOM 4885 C C . PRO A 1 609 ? 5.553 -1.679 43.069 1.00 72.56 609 PRO A C 1
ATOM 4887 O O . PRO A 1 609 ? 4.913 -1.472 42.046 1.00 72.56 609 PRO A O 1
ATOM 4890 N N . SER A 1 610 ? 5.565 -2.881 43.644 1.00 74.69 610 SER A N 1
ATOM 4891 C CA . SER A 1 610 ? 4.822 -4.041 43.123 1.00 74.69 610 SER A CA 1
ATOM 4892 C C . SER A 1 610 ? 3.314 -3.805 43.034 1.00 74.69 610 SER A C 1
ATOM 4894 O O . SER A 1 610 ? 2.673 -4.418 42.194 1.00 74.69 610 SER A O 1
ATOM 4896 N N . TRP A 1 611 ? 2.773 -2.868 43.815 1.00 78.31 611 TRP A N 1
ATOM 4897 C CA . TRP A 1 611 ? 1.379 -2.427 43.744 1.00 78.31 611 TRP A CA 1
ATOM 4898 C C . TRP A 1 611 ? 1.014 -1.706 42.437 1.00 78.31 611 TRP A C 1
ATOM 4900 O O . TRP A 1 611 ? -0.169 -1.584 42.151 1.00 78.31 611 TRP A O 1
ATOM 4910 N N . LEU A 1 612 ? 1.989 -1.244 41.641 1.00 75.94 612 LEU A N 1
ATOM 4911 C CA . LEU A 1 612 ? 1.736 -0.705 40.298 1.00 75.94 612 LEU A CA 1
ATOM 4912 C C . LEU A 1 612 ? 1.516 -1.806 39.254 1.00 75.94 612 LEU A C 1
ATOM 4914 O O . LEU A 1 612 ? 0.973 -1.526 38.188 1.00 75.94 612 LEU A O 1
ATOM 4918 N N . LEU A 1 613 ? 1.956 -3.039 39.523 1.00 78.75 613 LEU A N 1
ATOM 4919 C CA . LEU A 1 613 ? 1.735 -4.167 38.622 1.00 78.75 613 LEU A CA 1
ATOM 4920 C C . LEU A 1 613 ? 0.304 -4.665 38.807 1.00 78.75 613 LEU A C 1
ATOM 4922 O O . LEU A 1 613 ? -0.099 -5.009 39.918 1.00 78.75 613 LEU A O 1
ATOM 4926 N N . ARG A 1 614 ? -0.457 -4.735 37.713 1.00 68.06 614 ARG A N 1
ATOM 4927 C CA . ARG A 1 614 ? -1.700 -5.511 37.700 1.00 68.06 614 ARG A CA 1
ATOM 4928 C C . ARG A 1 614 ? -1.337 -7.004 37.777 1.00 68.06 614 ARG A C 1
ATOM 4930 O O . ARG A 1 614 ? -0.443 -7.448 37.056 1.00 68.06 614 ARG A O 1
ATOM 4937 N N . ASN A 1 615 ? -1.983 -7.734 38.690 1.00 54.12 615 ASN A N 1
ATOM 4938 C CA . ASN A 1 615 ? -1.851 -9.193 38.822 1.00 54.12 615 ASN A CA 1
ATOM 4939 C C . ASN A 1 615 ? -2.565 -9.933 37.696 1.00 54.12 615 ASN A C 1
ATOM 4941 O O . ASN A 1 615 ? -3.666 -9.472 37.317 1.00 54.12 615 ASN A O 1
#

Radius of gyration: 29.64 Å; chains: 1; bounding box: 53×73×88 Å

Organism: NCBI:txid175788

Secondary structure (DSSP, 8-state):
--GGGTTSS---B-SS-TT---SHHHHHTSHHHHHHHHHHHHTTTTTTTHHHHHHHHHHS-BEETTEEPPBBHHHHHHHHHHHHHHHHHTTBPPPGGG-HHHH-B-GGG--B-TTTTTSTT---------S---TT---SS---HHHHHHHHHHHHHHTTTTEEEEEEEE-TTS-EEEEEEESSSTTSPPTT--EEEEEE-SSTT--HHHHHHHHHHHHHHHHHHTT-HHHHHHHHH-EEEEES-S-HHHHHHHHHHHHHHTT-SS-TTHHHHHTTTT-S-TTS--GGG-S--HHHHHHHHTTSTT--SSSPPPPTTTTTS---HHHHHHHHHHHHS-EEEEEEEE-SEEEEEES--S-SSTT-TT-----TTHHHHHHHHHHHHHHSTTTT-SSS--SSS--GGGTTEEEHHHH---SS-HHHHHHHHSS-EEEEEEEES-SS--HHHHHHHHHHHHHHHHHHHHGGGSSEEEEEEETTS-B-TT-EEEETT-S--EE--TTSEEEE---SEEEEEEEE-TTB--EEEEEEE-SS-SSPEE--EEE-B-PPPHHHHHHHHHHHHHHH-S-HHHHHHHHHTSS---------PPPTTHHHHHHHSS---GGGB--

InterPro domains:
  IPR000834 Peptidase M14, carboxypeptidase A [PF00246] (150-460)
  IPR000834 Peptidase M14, carboxypeptidase A [PR00765] (168-180)
  IPR000834 Peptidase M14, carboxypeptidase A [PR00765] (194-208)
  IPR000834 Peptidase M14, carboxypeptidase A [PR00765] (284-292)
  IPR000834 Peptidase M14, carboxypeptidase A [PR00765] (343-356)
  IPR000834 Peptidase M14, carboxypeptidase A [PS52035] (141-468)
  IPR000834 Peptidase M14, carboxypeptidase A [SM00631] (275-558)
  IPR008969 Carboxypeptidase-like, regulatory domain superfamily [SSF49464] (471-549)
  IPR020067 Frizzled domain [PF01392] (2-105)
  IPR020067 Frizzled domain [PS50038] (1-114)
  IPR020067 Frizzled domain [SM00063] (2-116)
  IPR036790 Frizzled cysteine-rich domain superfamily [G3DSA:1.10.2000.10] (1-118)
  IPR036790 Frizzled cysteine-rich domain superfamily [SSF63501] (2-116)
  IPR050753 Peptidase M14 domain-containing protein [PTHR11532] (134-570)
  IPR057246 Zinc carboxypeptidases, zinc-binding region 1 [PS00132] (194-216)
  IPR057247 Zinc carboxypeptidases, zinc-binding region 2 [PS00133] (346-356)

pLDDT: mean 85.48, std 17.23, range [27.03, 98.94]

Foldseek 3Di:
DAPLQPPWPDDDFAPPFLVNQGDPVSLCQDPLVLCLVCVCVLLVNPLPPLVNLLSCCRSGNDDDPNDGAFAALVSLVVSCVRCVVSLVVQQWDDDPSSPSVRGHDHVVVPHHHRCPPVVVVDDDDDDDDDPDDDPQDDALDAAALVRLVVLLCVLCVLQVQFKDKDFLFAFPVGRGQIKMKGANHPPDDDFQAAEEEEAEALFLLLQLQLSLLSSVSSVLSRCVVVVPVLSVVLRHRHMYMYRSHLASQLNVQLVVLLVVLVVDPDDPCSLVCSVPGSRAHPVRHRLQQLAAQCVVVCLVCVVPPPDAQAQFFRDPVSVVDDHGRSSVSVLVVLVVDQHQEYEYEGAAFAAKEFDDQADSDPPQFQDDDAALQNVLRLVLRLQLLVQFPPQQPPPDDTDDDPCVVVSRYDHNSNRGHGGRGPQSCSQRNANYHYMYGHQYRRSNDDSVCSVVSNVRRVRSVSSSSQLQQAAAKEFEEEPVRFGDFQKWKDWPSRRHIHTAHPRRIDGDHDAFAWIWIWIGDFQWDIDIDIDGGDNDDSGHHYDYHYTYGDDGDPVVCVVVVVSVVSSVCRDPVVVVVVVVVVPDDDDDDDPDDDRPCQVSSCPSNVDRPCSRRDD